Protein AF-0000000080415387 (afdb_homodimer)

Foldseek 3Di:
DVVQFVVVLVVLVVVDPDPHDDDDPDPVPDWDKWKDALFKIQDPDAAVPRDRIGGDDDPRNVVVVVQLVVVQCVQCVPPDPQGDDSVQWDIWIWTADPQFFIKIWTWGQDRPDRPDIDIDIDGDTDTDDDDDDDDDQDPDQAAEEEFEEDEDPLVLLLVLLVLCLVAPCPPLNRYAYEYEYEADPCPVVNVVSLVVSCVVPNLRYYYHYDDDDDDLQVRQVVSLPDDRPDPPNDDPKHKYKQDYSQKHFHNVVSVVLSVAEDVPAAKEFAFAWEFDDQCCLAVVVVHDRDDPVVLLDDDPSTTHGRPPAQRTIIYMSNVCVVLPHFDPPDDDDRVRSVVSVVSCVPDNYHYHYYHDSGMYRYDDDD/DVVQFVVVLVVLVVVDPDPHDDDDPDPVPDWDKWKDALFKIQDPDAAVPRDRIGGDDDPRNVVVVVQLVVVQCVQCVPPDPQGDDSVQWDIWIWTADPQFFIKIWTWGQDRPDRPDIDIDIDGDTDTDDDDDDDDDQDPDQAAEEEFEEDEDPLVLLLVLLVLCLVAPCPPLNRYAYEYEYEADPCVVVNVVSLVVSCVVPNLRYYYHYDDDPDDLQVRQVVSLPDDRPDPPNDDPKHKYKQDYSQKHFHNVVSVVLSVAEDVPAAKEFAFAWEFDDQCCLAVVVVHDRDDPVVLLDDDPSTTHGRPPAQRTIIYMSNVCVVLPHFDPPDDDDRVRSVVSVVSCVPDNYHYHYYHDSGMYRYDDDD

Solvent-accessible surface area (backbone atoms only — not comparable to full-atom values): 38795 Å² total; per-residue (Å²): 109,37,64,56,42,46,51,49,37,53,54,38,58,71,70,38,70,76,79,46,22,59,59,41,94,45,67,83,56,60,77,57,24,27,23,34,43,96,65,36,32,27,54,60,60,32,28,64,85,51,53,56,51,38,65,62,50,60,49,53,31,52,33,54,49,50,54,50,49,52,49,34,51,60,70,30,68,88,45,90,65,84,64,66,52,79,84,37,51,64,39,34,36,32,35,75,42,77,69,41,26,36,41,36,44,37,33,26,54,31,80,85,42,86,81,22,38,31,37,36,31,36,34,35,31,37,35,70,75,41,82,74,45,77,42,77,44,71,62,69,75,71,57,35,40,33,27,32,42,42,58,51,62,52,66,51,42,48,55,33,50,53,50,40,43,55,34,36,57,66,60,63,56,44,52,34,40,36,37,25,34,25,42,69,67,54,43,66,57,47,51,50,51,50,55,67,67,23,65,95,46,44,88,39,52,44,78,45,78,38,91,45,81,79,43,61,69,58,27,46,49,53,46,70,67,54,76,72,81,60,85,83,72,65,54,96,67,44,38,34,31,40,51,56,58,55,44,48,66,41,53,67,36,55,49,48,41,59,71,43,28,38,80,76,34,24,29,23,34,52,25,36,34,34,36,46,56,53,65,60,49,22,47,76,67,72,40,76,70,66,55,75,78,71,58,77,51,88,34,68,75,39,32,47,65,40,67,79,59,53,64,44,36,24,35,28,50,60,45,40,58,70,56,58,45,74,63,85,79,57,82,56,95,65,50,44,32,47,49,37,51,36,39,43,37,49,26,58,34,24,72,46,32,25,40,35,97,35,33,34,33,56,58,71,87,132,109,38,64,55,41,46,51,49,37,52,54,38,59,70,68,38,70,76,80,45,22,62,60,42,94,44,66,84,55,60,77,57,26,27,23,32,42,95,66,38,32,28,53,62,60,32,28,66,85,51,54,54,51,38,64,61,50,59,50,53,30,52,32,55,48,50,55,50,50,52,49,35,52,58,70,28,68,86,45,91,65,84,64,66,52,78,83,37,50,63,39,33,35,32,34,75,44,78,68,42,26,34,42,35,45,37,34,26,55,32,79,86,41,86,80,21,38,30,38,37,32,37,32,34,31,36,35,71,74,42,81,75,46,77,42,77,44,71,63,68,76,69,57,36,40,32,29,32,42,41,59,52,62,52,68,52,42,48,54,34,49,55,50,40,42,56,34,35,57,65,61,62,57,43,55,33,41,36,35,26,33,27,43,67,65,54,43,66,56,47,50,49,52,50,55,66,67,21,66,96,45,44,88,40,53,44,78,46,80,39,92,43,81,77,44,62,68,58,27,45,50,53,48,70,68,54,74,72,82,60,86,84,71,66,52,96,68,44,37,32,32,41,51,56,60,52,43,49,65,41,52,66,36,56,49,48,43,60,71,44,29,39,81,78,35,24,30,23,34,54,25,35,34,34,37,46,55,54,65,60,48,23,47,76,67,72,39,76,72,66,56,73,77,72,57,75,52,88,35,69,75,39,32,47,65,40,68,82,59,55,65,44,35,26,34,30,50,60,44,40,57,71,56,57,46,73,64,86,78,59,83,59,95,65,50,45,31,46,50,39,51,36,40,43,38,50,26,58,36,24,72,47,33,28,39,34,95,34,34,34,34,59,57,69,88,130

Structure (mmCIF, N/CA/C/O backbone):
data_AF-0000000080415387-model_v1
#
loop_
_entity.id
_entity.type
_entity.pdbx_description
1 polymer Hexosyltransferase
#
loop_
_atom_site.group_PDB
_atom_site.id
_atom_site.type_symbol
_atom_site.label_atom_id
_atom_site.label_alt_id
_atom_site.label_comp_id
_atom_site.label_asym_id
_atom_site.label_entity_id
_atom_site.label_seq_id
_atom_site.pdbx_PDB_ins_code
_atom_site.Cartn_x
_atom_site.Cartn_y
_atom_site.Cartn_z
_atom_site.occupancy
_atom_site.B_iso_or_equiv
_atom_site.auth_seq_id
_atom_site.auth_comp_id
_atom_site.auth_asym_id
_atom_site.auth_atom_id
_atom_site.pdbx_PDB_model_num
ATOM 1 N N . ASN A 1 1 ? 33.438 6.902 -0.678 1 52.62 1 ASN A N 1
ATOM 2 C CA . ASN A 1 1 ? 34.375 6.43 -1.69 1 52.62 1 ASN A CA 1
ATOM 3 C C . ASN A 1 1 ? 33.719 5.445 -2.65 1 52.62 1 ASN A C 1
ATOM 5 O O . ASN A 1 1 ? 32.781 4.73 -2.273 1 52.62 1 ASN A O 1
ATOM 9 N N . ALA A 1 2 ? 33.969 5.594 -3.881 1 59.53 2 ALA A N 1
ATOM 10 C CA . ALA A 1 2 ? 33.375 4.832 -4.988 1 59.53 2 ALA A CA 1
ATOM 11 C C . ALA A 1 2 ? 33.469 3.33 -4.727 1 59.53 2 ALA A C 1
ATOM 13 O O . ALA A 1 2 ? 32.531 2.588 -4.98 1 59.53 2 ALA A O 1
ATOM 14 N N . SER A 1 3 ? 34.594 2.896 -4.23 1 66.75 3 SER A N 1
ATOM 15 C CA . SER A 1 3 ? 34.812 1.48 -3.951 1 66.75 3 SER A CA 1
ATOM 16 C C . SER A 1 3 ? 33.844 0.977 -2.871 1 66.75 3 SER A C 1
ATOM 18 O O . SER A 1 3 ? 33.375 -0.158 -2.936 1 66.75 3 SER A O 1
ATOM 20 N N . ASP A 1 4 ? 33.469 1.852 -2.002 1 77.25 4 ASP A N 1
ATOM 21 C CA . ASP A 1 4 ? 32.625 1.467 -0.89 1 77.25 4 ASP A CA 1
ATOM 22 C C . ASP A 1 4 ? 31.172 1.229 -1.361 1 77.25 4 ASP A C 1
ATOM 24 O O . ASP A 1 4 ? 30.516 0.302 -0.897 1 77.25 4 ASP A O 1
ATOM 28 N N . CYS A 1 5 ? 30.875 1.927 -2.381 1 79.5 5 CYS A N 1
ATOM 29 C CA . CYS A 1 5 ? 29.516 1.776 -2.906 1 79.5 5 CYS A CA 1
ATOM 30 C C . CYS A 1 5 ? 29.344 0.431 -3.604 1 79.5 5 CYS A C 1
ATOM 32 O O . CYS A 1 5 ? 28.375 -0.287 -3.352 1 79.5 5 CYS A O 1
ATOM 34 N N . MET A 1 6 ? 30.312 0.092 -4.387 1 79.25 6 MET A N 1
ATOM 35 C CA . MET A 1 6 ? 30.25 -1.169 -5.121 1 79.25 6 MET A CA 1
ATOM 36 C C . MET A 1 6 ? 30.297 -2.357 -4.164 1 79.25 6 MET A C 1
ATOM 38 O O . MET A 1 6 ? 29.609 -3.352 -4.363 1 79.25 6 MET A O 1
ATOM 42 N N . ASN A 1 7 ? 31.141 -2.188 -3.184 1 82.75 7 ASN A N 1
ATOM 43 C CA . ASN A 1 7 ? 31.234 -3.254 -2.193 1 82.75 7 ASN A CA 1
ATOM 44 C C . ASN A 1 7 ? 29.938 -3.424 -1.42 1 82.75 7 ASN A C 1
ATOM 46 O O . ASN A 1 7 ? 29.516 -4.551 -1.14 1 82.75 7 ASN A O 1
ATOM 50 N N . HIS A 1 8 ? 29.391 -2.357 -1.146 1 86.19 8 HIS A N 1
ATOM 51 C CA . HIS A 1 8 ? 28.109 -2.404 -0.447 1 86.19 8 HIS A CA 1
ATOM 52 C C . HIS A 1 8 ? 27.047 -3.096 -1.292 1 86.19 8 HIS A C 1
ATOM 54 O O . HIS A 1 8 ? 26.312 -3.953 -0.794 1 86.19 8 HIS A O 1
ATOM 60 N N . VAL A 1 9 ? 27 -2.76 -2.492 1 83.62 9 VAL A N 1
ATOM 61 C CA . VAL A 1 9 ? 26 -3.314 -3.408 1 83.62 9 VAL A CA 1
ATOM 62 C C . VAL A 1 9 ? 26.234 -4.816 -3.562 1 83.62 9 VAL A C 1
ATOM 64 O O . VAL A 1 9 ? 25.281 -5.598 -3.537 1 83.62 9 VAL A O 1
ATOM 67 N N . LYS A 1 10 ? 27.422 -5.195 -3.693 1 82.44 10 LYS A N 1
ATOM 68 C CA . LYS A 1 10 ? 27.734 -6.617 -3.824 1 82.44 10 LYS A CA 1
ATOM 69 C C . LYS A 1 10 ? 27.281 -7.395 -2.59 1 82.44 10 LYS A C 1
ATOM 71 O O . LYS A 1 10 ? 26.703 -8.477 -2.709 1 82.44 10 LYS A O 1
ATOM 76 N N . LYS A 1 11 ? 27.578 -6.824 -1.463 1 81.88 11 LYS A N 1
ATOM 77 C CA . LYS A 1 11 ? 27.203 -7.473 -0.212 1 81.88 11 LYS A CA 1
ATOM 78 C C . LYS A 1 11 ? 25.672 -7.586 -0.096 1 81.88 11 LYS A C 1
ATOM 80 O O . LYS A 1 11 ? 25.156 -8.594 0.385 1 81.88 11 LYS A O 1
ATOM 85 N N . GLN A 1 12 ? 25.047 -6.645 -0.551 1 81.56 12 GLN A N 1
ATOM 86 C CA . GLN A 1 12 ? 23.594 -6.637 -0.495 1 81.56 12 GLN A CA 1
ATOM 87 C C . GLN A 1 12 ? 23 -7.703 -1.415 1 81.56 12 GLN A C 1
ATOM 89 O O . GLN A 1 12 ? 22.031 -8.359 -1.059 1 81.56 12 GLN A O 1
ATOM 94 N N . ILE A 1 13 ? 23.594 -7.809 -2.516 1 78.88 13 ILE A N 1
ATOM 95 C CA . ILE A 1 13 ? 23.109 -8.789 -3.484 1 78.88 13 ILE A CA 1
ATOM 96 C C . ILE A 1 13 ? 23.266 -10.195 -2.912 1 78.88 13 ILE A C 1
ATOM 98 O O . ILE A 1 13 ? 22.391 -11.047 -3.074 1 78.88 13 ILE A O 1
ATOM 102 N N . GLU A 1 14 ? 24.281 -10.383 -2.24 1 77.25 14 GLU A N 1
ATOM 103 C CA . GLU A 1 14 ? 24.531 -11.688 -1.645 1 77.25 14 GLU A CA 1
ATOM 104 C C . GLU A 1 14 ? 23.531 -12.008 -0.547 1 77.25 14 GLU A C 1
ATOM 106 O O . GLU A 1 14 ? 23.172 -13.172 -0.336 1 77.25 14 GLU A O 1
ATOM 111 N N . ARG A 1 15 ? 23.062 -11.016 0.072 1 72.88 15 ARG A N 1
ATOM 112 C CA . ARG A 1 15 ? 22.172 -11.203 1.204 1 72.88 15 ARG A CA 1
ATOM 113 C C . ARG A 1 15 ? 20.703 -11.234 0.747 1 72.88 15 ARG A C 1
ATOM 115 O O . ARG A 1 15 ? 19.828 -11.68 1.485 1 72.88 15 ARG A O 1
ATOM 122 N N . ALA A 1 16 ? 20.531 -10.852 -0.39 1 75.38 16 ALA A N 1
ATOM 123 C CA . ALA A 1 16 ? 19.156 -10.695 -0.883 1 75.38 16 ALA A CA 1
ATOM 124 C C . ALA A 1 16 ? 18.531 -12.055 -1.18 1 75.38 16 ALA A C 1
ATOM 126 O O . ALA A 1 16 ? 19.234 -13.023 -1.453 1 75.38 16 ALA A O 1
ATOM 127 N N . GLU A 1 17 ? 17.234 -12.055 -0.9 1 73.75 17 GLU A N 1
ATOM 128 C CA . GLU A 1 17 ? 16.453 -13.234 -1.239 1 73.75 17 GLU A CA 1
ATOM 129 C C . GLU A 1 17 ? 16.25 -13.359 -2.748 1 73.75 17 GLU A C 1
ATOM 131 O O . GLU A 1 17 ? 15.148 -13.156 -3.252 1 73.75 17 GLU A O 1
ATOM 136 N N . LEU A 1 18 ? 17.25 -13.609 -3.492 1 72.25 18 LEU A N 1
ATOM 137 C CA . LEU A 1 18 ? 17.156 -13.656 -4.949 1 72.25 18 LEU A CA 1
ATOM 138 C C . LEU A 1 18 ? 17.219 -15.102 -5.445 1 72.25 18 LEU A C 1
ATOM 140 O O . LEU A 1 18 ? 16.344 -15.539 -6.195 1 72.25 18 LEU A O 1
ATOM 144 N N . GLN A 1 19 ? 18.172 -15.711 -4.91 1 64.31 19 GLN A N 1
ATOM 145 C CA . GLN A 1 19 ? 18.312 -17.062 -5.422 1 64.31 19 GLN A CA 1
ATOM 146 C C . GLN A 1 19 ? 17.906 -18.094 -4.375 1 64.31 19 GLN A C 1
ATOM 148 O O . GLN A 1 19 ? 17.531 -19.219 -4.715 1 64.31 19 GLN A O 1
ATOM 153 N N . LYS A 1 20 ? 17.969 -17.656 -3.139 1 70.19 20 LYS A N 1
ATOM 154 C CA . LYS A 1 20 ? 17.547 -18.562 -2.068 1 70.19 20 LYS A CA 1
ATOM 155 C C . LYS A 1 20 ? 16.578 -17.859 -1.112 1 70.19 20 LYS A C 1
ATOM 157 O O . LYS A 1 20 ? 16.594 -16.641 -0.992 1 70.19 20 LYS A O 1
ATOM 162 N N . GLY A 1 21 ? 15.805 -18.734 -0.574 1 77.19 21 GLY A N 1
ATOM 163 C CA . GLY A 1 21 ? 14.867 -18.188 0.395 1 77.19 21 GLY A CA 1
ATOM 164 C C . GLY A 1 21 ? 15.523 -17.766 1.692 1 77.19 21 GLY A C 1
ATOM 165 O O . GLY A 1 21 ? 16.547 -18.344 2.096 1 77.19 21 GLY A O 1
ATOM 166 N N . VAL A 1 22 ? 15.055 -16.75 2.191 1 78 22 VAL A N 1
ATOM 167 C CA . VAL A 1 22 ? 15.477 -16.281 3.51 1 78 22 VAL A CA 1
ATOM 168 C C . VAL A 1 22 ? 14.359 -16.531 4.523 1 78 22 VAL A C 1
ATOM 170 O O . VAL A 1 22 ? 13.195 -16.188 4.273 1 78 22 VAL A O 1
ATOM 173 N N . SER A 1 23 ? 14.734 -17.156 5.598 1 84.38 23 SER A N 1
ATOM 174 C CA . SER A 1 23 ? 13.766 -17.438 6.648 1 84.38 23 SER A CA 1
ATOM 175 C C . SER A 1 23 ? 13.344 -16.172 7.379 1 84.38 23 SER A C 1
ATOM 177 O O . SER A 1 23 ? 14.195 -15.367 7.781 1 84.38 23 SER A O 1
ATOM 179 N N . LEU A 1 24 ? 12.141 -16 7.453 1 86.19 24 LEU A N 1
ATOM 180 C CA . LEU A 1 24 ? 11.578 -14.875 8.195 1 86.19 24 LEU A CA 1
ATOM 181 C C . LEU A 1 24 ? 10.914 -15.344 9.484 1 86.19 24 LEU A C 1
ATOM 183 O O . LEU A 1 24 ? 10.641 -16.531 9.641 1 86.19 24 LEU A O 1
ATOM 187 N N . ASN A 1 25 ? 10.609 -14.398 10.406 1 81.06 25 ASN A N 1
ATOM 188 C CA . ASN A 1 25 ? 10.07 -14.766 11.719 1 81.06 25 ASN A CA 1
ATOM 189 C C . ASN A 1 25 ? 8.586 -15.117 11.633 1 81.06 25 ASN A C 1
ATOM 191 O O . ASN A 1 25 ? 8.102 -15.961 12.383 1 81.06 25 ASN A O 1
ATOM 195 N N . ASN A 1 26 ? 7.922 -14.43 10.789 1 79.81 26 ASN A N 1
ATOM 196 C CA . ASN A 1 26 ? 6.492 -14.672 10.633 1 79.81 26 ASN A CA 1
ATOM 197 C C . ASN A 1 26 ? 5.984 -14.188 9.281 1 79.81 26 ASN A C 1
ATOM 199 O O . ASN A 1 26 ? 6.738 -13.602 8.5 1 79.81 26 ASN A O 1
ATOM 203 N N . GLU A 1 27 ? 4.711 -14.43 9.016 1 79.75 27 GLU A N 1
ATOM 204 C CA . GLU A 1 27 ? 4.105 -14.156 7.719 1 79.75 27 GLU A CA 1
ATOM 205 C C . GLU A 1 27 ? 3.971 -12.656 7.48 1 79.75 27 GLU A C 1
ATOM 207 O O . GLU A 1 27 ? 3.85 -12.211 6.336 1 79.75 27 GLU A O 1
ATOM 212 N N . TYR A 1 28 ? 4.043 -11.914 8.539 1 77.31 28 TYR A N 1
ATOM 213 C CA . TYR A 1 28 ? 3.826 -10.477 8.414 1 77.31 28 TYR A CA 1
ATOM 214 C C . TYR A 1 28 ? 5.086 -9.773 7.918 1 77.31 28 TYR A C 1
ATOM 216 O O . TYR A 1 28 ? 5.027 -8.625 7.469 1 77.31 28 TYR A O 1
ATOM 224 N N . GLU A 1 29 ? 6.199 -10.508 7.938 1 80.88 29 GLU A N 1
ATOM 225 C CA . GLU A 1 29 ? 7.453 -9.938 7.457 1 80.88 29 GLU A CA 1
ATOM 226 C C . GLU A 1 29 ? 7.609 -10.133 5.953 1 80.88 29 GLU A C 1
ATOM 228 O O . GLU A 1 29 ? 8.484 -9.531 5.328 1 80.88 29 GLU A O 1
ATOM 233 N N . MET A 1 30 ? 6.77 -10.961 5.469 1 82.62 30 MET A N 1
ATOM 234 C CA . MET A 1 30 ? 6.859 -11.297 4.051 1 82.62 30 MET A CA 1
ATOM 235 C C . MET A 1 30 ? 6.43 -10.117 3.184 1 82.62 30 MET A C 1
ATOM 237 O O . MET A 1 30 ? 5.445 -9.438 3.49 1 82.62 30 MET A O 1
ATOM 241 N N . ILE A 1 31 ? 7.234 -9.82 2.186 1 85.19 31 ILE A N 1
ATOM 242 C CA . ILE A 1 31 ? 6.891 -8.789 1.214 1 85.19 31 ILE A CA 1
ATOM 243 C C . ILE A 1 31 ? 6.449 -9.445 -0.095 1 85.19 31 ILE A C 1
ATOM 245 O O . ILE A 1 31 ? 7.219 -10.172 -0.725 1 85.19 31 ILE A O 1
ATOM 249 N N . SER A 1 32 ? 5.258 -9.188 -0.475 1 87 32 SER A N 1
ATOM 250 C CA . SER A 1 32 ? 4.688 -9.797 -1.672 1 87 32 SER A CA 1
ATOM 251 C C . SER A 1 32 ? 5.145 -9.07 -2.934 1 87 32 SER A C 1
ATOM 253 O O . SER A 1 32 ? 5.559 -7.91 -2.873 1 87 32 SER A O 1
ATOM 255 N N . PHE A 1 33 ? 5.051 -9.742 -4.043 1 91.81 33 PHE A N 1
ATOM 256 C CA . PHE A 1 33 ? 5.324 -9.172 -5.359 1 91.81 33 PHE A CA 1
ATOM 257 C C . PHE A 1 33 ? 4.07 -8.539 -5.945 1 91.81 33 PHE A C 1
ATOM 259 O O . PHE A 1 33 ? 2.953 -8.961 -5.652 1 91.81 33 PHE A O 1
ATOM 266 N N . ASN A 1 34 ? 4.328 -7.496 -6.754 1 91.81 34 ASN A N 1
ATOM 267 C CA . ASN A 1 34 ? 3.301 -6.957 -7.637 1 91.81 34 ASN A CA 1
ATOM 268 C C . ASN A 1 34 ? 3.42 -7.531 -9.047 1 91.81 34 ASN A C 1
ATOM 270 O O . ASN A 1 34 ? 4.504 -7.531 -9.633 1 91.81 34 ASN A O 1
ATOM 274 N N . HIS A 1 35 ? 2.314 -8.047 -9.531 1 93.31 35 HIS A N 1
ATOM 275 C CA . HIS A 1 35 ? 2.293 -8.5 -10.914 1 93.31 35 HIS A CA 1
ATOM 276 C C . HIS A 1 35 ? 2.139 -7.32 -11.875 1 93.31 35 HIS A C 1
ATOM 278 O O . HIS A 1 35 ? 1.438 -6.352 -11.562 1 93.31 35 HIS A O 1
ATOM 284 N N . PHE A 1 36 ? 2.908 -7.434 -13.094 1 94.5 36 PHE A N 1
ATOM 285 C CA . PHE A 1 36 ? 2.723 -6.34 -14.047 1 94.5 36 PHE A CA 1
ATOM 286 C C . PHE A 1 36 ? 2.973 -6.812 -15.469 1 94.5 36 PHE A C 1
ATOM 288 O O . PHE A 1 36 ? 3.625 -7.836 -15.688 1 94.5 36 PHE A O 1
ATOM 295 N N . THR A 1 37 ? 2.322 -6.25 -16.375 1 94.44 37 THR A N 1
ATOM 296 C CA . THR A 1 37 ? 2.602 -6.281 -17.812 1 94.44 37 THR A CA 1
ATOM 297 C C . THR A 1 37 ? 3.07 -4.91 -18.297 1 94.44 37 THR A C 1
ATOM 299 O O . THR A 1 37 ? 3.303 -4.008 -17.5 1 94.44 37 THR A O 1
ATOM 302 N N . LEU A 1 38 ? 3.248 -4.801 -19.562 1 90.5 38 LEU A N 1
ATOM 303 C CA . LEU A 1 38 ? 3.779 -3.553 -20.094 1 90.5 38 LEU A CA 1
ATOM 304 C C . LEU A 1 38 ? 2.861 -2.383 -19.75 1 90.5 38 LEU A C 1
ATOM 306 O O . LEU A 1 38 ? 3.334 -1.278 -19.469 1 90.5 38 LEU A O 1
ATOM 310 N N . ASN A 1 39 ? 1.519 -2.672 -19.688 1 89.44 39 ASN A N 1
ATOM 311 C CA . ASN A 1 39 ? 0.591 -1.55 -19.578 1 89.44 39 ASN A CA 1
ATOM 312 C C . ASN A 1 39 ? -0.244 -1.628 -18.312 1 89.44 39 ASN A C 1
ATOM 314 O O . ASN A 1 39 ? -1.095 -0.77 -18.062 1 89.44 39 ASN A O 1
ATOM 318 N N . ARG A 1 40 ? -0.022 -2.678 -17.531 1 91.81 40 ARG A N 1
ATOM 319 C CA . ARG A 1 40 ? -0.854 -2.85 -16.344 1 91.81 40 ARG A CA 1
ATOM 320 C C . ARG A 1 40 ? -0.016 -3.279 -15.148 1 91.81 40 ARG A C 1
ATOM 322 O O . ARG A 1 40 ? 0.924 -4.062 -15.297 1 91.81 40 ARG A O 1
ATOM 329 N N . VAL A 1 41 ? -0.364 -2.721 -14.031 1 92.25 41 VAL A N 1
ATOM 330 C CA . VAL A 1 41 ? 0.184 -3.152 -12.742 1 92.25 41 VAL A CA 1
ATOM 331 C C . VAL A 1 41 ? -0.947 -3.609 -11.828 1 92.25 41 VAL A C 1
ATOM 333 O O . VAL A 1 41 ? -1.995 -2.963 -11.75 1 92.25 41 VAL A O 1
ATOM 336 N N . TYR A 1 42 ? -0.787 -4.738 -11.188 1 91.56 42 TYR A N 1
ATOM 337 C CA . TYR A 1 42 ? -1.707 -5.281 -10.195 1 91.56 42 TYR A CA 1
ATOM 338 C C . TYR A 1 42 ? -1.115 -5.188 -8.797 1 91.56 42 TYR A C 1
ATOM 340 O O . TYR A 1 42 ? -0.431 -6.105 -8.336 1 91.56 42 TYR A O 1
ATOM 348 N N . PRO A 1 43 ? -1.428 -4.105 -8.117 1 86.56 43 PRO A N 1
ATOM 349 C CA . PRO A 1 43 ? -0.763 -3.85 -6.84 1 86.56 43 PRO A CA 1
ATOM 350 C C . PRO A 1 43 ? -1.33 -4.691 -5.703 1 86.56 43 PRO A C 1
ATOM 352 O O . PRO A 1 43 ? -2.539 -4.934 -5.648 1 86.56 43 PRO A O 1
ATOM 355 N N . THR A 1 44 ? -0.421 -5.145 -4.832 1 81.25 44 THR A N 1
ATOM 356 C CA . THR A 1 44 ? -0.851 -5.883 -3.65 1 81.25 44 THR A CA 1
ATOM 357 C C . THR A 1 44 ? -1.333 -4.93 -2.562 1 81.25 44 THR A C 1
ATOM 359 O O . THR A 1 44 ? -2.258 -5.25 -1.813 1 81.25 44 THR A O 1
ATOM 362 N N . ASP A 1 45 ? -0.667 -3.832 -2.416 1 74.69 45 ASP A N 1
ATOM 363 C CA . ASP A 1 45 ? -1.024 -2.846 -1.403 1 74.69 45 ASP A CA 1
ATOM 364 C C . ASP A 1 45 ? -1.936 -1.767 -1.985 1 74.69 45 ASP A C 1
ATOM 366 O O . ASP A 1 45 ? -1.519 -0.995 -2.852 1 74.69 45 ASP A O 1
ATOM 370 N N . LEU A 1 46 ? -3.264 -1.892 -1.47 1 70.75 46 LEU A N 1
ATOM 371 C CA . LEU A 1 46 ? -4.242 -0.964 -2.029 1 70.75 46 LEU A CA 1
ATOM 372 C C . LEU A 1 46 ? -4.68 0.059 -0.987 1 70.75 46 LEU A C 1
ATOM 374 O O . LEU A 1 46 ? -4.941 -0.295 0.165 1 70.75 46 LEU A O 1
ATOM 378 N N . GLY A 1 47 ? -4.223 1.301 -1.051 1 60.56 47 GLY A N 1
ATOM 379 C CA . GLY A 1 47 ? -4.855 2.305 -0.21 1 60.56 47 GLY A CA 1
ATOM 380 C C . GLY A 1 47 ? -6.324 2.512 -0.529 1 60.56 47 GLY A C 1
ATOM 381 O O . GLY A 1 47 ? -6.883 1.819 -1.383 1 60.56 47 GLY A O 1
ATOM 382 N N . LEU A 1 48 ? -6.914 3.262 0.346 1 57.25 48 LEU A N 1
ATOM 383 C CA . LEU A 1 48 ? -8.305 3.598 0.053 1 57.25 48 LEU A CA 1
ATOM 384 C C . LEU A 1 48 ? -8.414 4.352 -1.267 1 57.25 48 LEU A C 1
ATOM 386 O O . LEU A 1 48 ? -7.699 5.336 -1.486 1 57.25 48 LEU A O 1
ATOM 390 N N . GLY A 1 49 ? -8.992 3.736 -2.264 1 56.5 49 GLY A N 1
ATOM 391 C CA . GLY A 1 49 ? -9.219 4.426 -3.525 1 56.5 49 GLY A CA 1
ATOM 392 C C . GLY A 1 49 ? -8.359 3.896 -4.656 1 56.5 49 GLY A C 1
ATOM 393 O O . GLY A 1 49 ? -8.531 4.285 -5.812 1 56.5 49 GLY A O 1
ATOM 394 N N . LYS A 1 50 ? -7.375 3.121 -4.109 1 65.19 50 LYS A N 1
ATOM 395 C CA . LYS A 1 50 ? -6.516 2.674 -5.203 1 65.19 50 LYS A CA 1
ATOM 396 C C . LYS A 1 50 ? -7.156 1.522 -5.973 1 65.19 50 LYS A C 1
ATOM 398 O O . LYS A 1 50 ? -8.039 0.835 -5.453 1 65.19 50 LYS A O 1
ATOM 403 N N . ARG A 1 51 ? -6.699 1.493 -7.164 1 75 51 ARG A N 1
ATOM 404 C CA . ARG A 1 51 ? -7.25 0.56 -8.141 1 75 51 ARG A CA 1
ATOM 405 C C . ARG A 1 51 ? -6.59 -0.811 -8.023 1 75 51 ARG A C 1
ATOM 407 O O . ARG A 1 51 ? -5.395 -0.908 -7.738 1 75 51 ARG A O 1
ATOM 414 N N . VAL A 1 52 ? -7.398 -1.797 -8.18 1 82.62 52 VAL A N 1
ATOM 415 C CA . VAL A 1 52 ? -6.914 -3.174 -8.125 1 82.62 52 VAL A CA 1
ATOM 416 C C . VAL A 1 52 ? -6.086 -3.48 -9.375 1 82.62 52 VAL A C 1
ATOM 418 O O . VAL A 1 52 ? -5.371 -4.484 -9.422 1 82.62 52 VAL A O 1
ATOM 421 N N . VAL A 1 53 ? -6.188 -2.682 -10.359 1 86.38 53 VAL A N 1
ATOM 422 C CA . VAL A 1 53 ? -5.379 -2.686 -11.57 1 86.38 53 VAL A CA 1
ATOM 423 C C . VAL A 1 53 ? -5.141 -1.251 -12.039 1 86.38 53 VAL A C 1
ATOM 425 O O . VAL A 1 53 ? -6.039 -0.411 -11.969 1 86.38 53 VAL A O 1
ATOM 428 N N . GLU A 1 54 ? -3.867 -0.945 -12.406 1 87.69 54 GLU A N 1
ATOM 429 C CA . GLU A 1 54 ? -3.566 0.423 -12.812 1 87.69 54 GLU A CA 1
ATOM 430 C C . GLU A 1 54 ? -2.533 0.449 -13.938 1 87.69 54 GLU A C 1
ATOM 432 O O . GLU A 1 54 ? -1.77 -0.504 -14.102 1 87.69 54 GLU A O 1
ATOM 437 N N . LYS A 1 55 ? -2.67 1.478 -14.68 1 86.56 55 LYS A N 1
ATOM 438 C CA . LYS A 1 55 ? -1.591 1.756 -15.625 1 86.56 55 LYS A CA 1
ATOM 439 C C . LYS A 1 55 ? -0.372 2.332 -14.906 1 86.56 55 LYS A C 1
ATOM 441 O O . LYS A 1 55 ? -0.504 3.209 -14.055 1 86.56 55 LYS A O 1
ATOM 446 N N . PRO A 1 56 ? 0.767 1.686 -15.18 1 89.19 56 PRO A N 1
ATOM 447 C CA . PRO A 1 56 ? 1.942 2.332 -14.594 1 89.19 56 PRO A CA 1
ATOM 448 C C . PRO A 1 56 ? 2.146 3.758 -15.102 1 89.19 56 PRO A C 1
ATOM 450 O O . PRO A 1 56 ? 2.084 4 -16.312 1 89.19 56 PRO A O 1
ATOM 453 N N . ILE A 1 57 ? 2.309 4.703 -14.188 1 86.88 57 ILE A N 1
ATOM 454 C CA . ILE A 1 57 ? 2.52 6.102 -14.555 1 86.88 57 ILE A CA 1
ATOM 455 C C . ILE A 1 57 ? 3.662 6.688 -13.727 1 86.88 57 ILE A C 1
ATOM 457 O O . ILE A 1 57 ? 4.113 6.07 -12.758 1 86.88 57 ILE A O 1
ATOM 461 N N . GLY A 1 58 ? 4.23 7.816 -14.195 1 87.38 58 GLY A N 1
ATOM 462 C CA . GLY A 1 58 ? 5.227 8.547 -13.438 1 87.38 58 GLY A CA 1
ATOM 463 C C . GLY A 1 58 ? 6.469 7.73 -13.133 1 87.38 58 GLY A C 1
ATOM 464 O O . GLY A 1 58 ? 7.059 7.133 -14.039 1 87.38 58 GLY A O 1
ATOM 465 N N . TYR A 1 59 ? 6.867 7.727 -11.875 1 86.69 59 TYR A N 1
ATOM 466 C CA . TYR A 1 59 ? 8.102 7.082 -11.453 1 86.69 59 TYR A CA 1
ATOM 467 C C . TYR A 1 59 ? 8.016 5.566 -11.617 1 86.69 59 TYR A C 1
ATOM 469 O O . TYR A 1 59 ? 9.016 4.914 -11.93 1 86.69 59 TYR A O 1
ATOM 477 N N . LYS A 1 60 ? 6.859 5.055 -11.414 1 87.88 60 LYS A N 1
ATOM 478 C CA . LYS A 1 60 ? 6.676 3.613 -11.562 1 87.88 60 LYS A CA 1
ATOM 479 C C . LYS A 1 60 ? 6.891 3.182 -13.008 1 87.88 60 LYS A C 1
ATOM 481 O O . LYS A 1 60 ? 7.566 2.186 -13.273 1 87.88 60 LYS A O 1
ATOM 486 N N . ARG A 1 61 ? 6.238 3.924 -13.875 1 90.88 61 ARG A N 1
ATOM 487 C CA . ARG A 1 61 ? 6.418 3.625 -15.289 1 90.88 61 ARG A CA 1
ATOM 488 C C . ARG A 1 61 ? 7.891 3.711 -15.688 1 90.88 61 ARG A C 1
ATOM 490 O O . ARG A 1 61 ? 8.398 2.834 -16.391 1 90.88 61 ARG A O 1
ATOM 497 N N . LYS A 1 62 ? 8.5 4.762 -15.266 1 91.44 62 LYS A N 1
ATOM 498 C CA . LYS A 1 62 ? 9.914 4.949 -15.578 1 91.44 62 LYS A CA 1
ATOM 499 C C . LYS A 1 62 ? 10.758 3.793 -15.039 1 91.44 62 LYS A C 1
ATOM 501 O O . LYS A 1 62 ? 11.633 3.277 -15.734 1 91.44 62 LYS A O 1
ATOM 506 N N . ASP A 1 63 ? 10.523 3.414 -13.859 1 92.75 63 ASP A N 1
ATOM 507 C CA . ASP A 1 63 ? 11.25 2.326 -13.211 1 92.75 63 ASP A CA 1
ATOM 508 C C . ASP A 1 63 ? 11.078 1.018 -13.977 1 92.75 63 ASP A C 1
ATOM 510 O O . ASP A 1 63 ? 12.055 0.347 -14.305 1 92.75 63 ASP A O 1
ATOM 514 N N . LEU A 1 64 ? 9.852 0.64 -14.242 1 94.38 64 LEU A N 1
ATOM 515 C CA . LEU A 1 64 ? 9.57 -0.618 -14.922 1 94.38 64 LEU A CA 1
ATOM 516 C C . LEU A 1 64 ? 10.164 -0.623 -16.328 1 94.38 64 LEU A C 1
ATOM 518 O O . LEU A 1 64 ? 10.703 -1.639 -16.766 1 94.38 64 LEU A O 1
ATOM 522 N N . HIS A 1 65 ? 10.102 0.506 -16.922 1 94.31 65 HIS A N 1
ATOM 523 C CA . HIS A 1 65 ? 10.688 0.61 -18.266 1 94.31 65 HIS A CA 1
ATOM 524 C C . HIS A 1 65 ? 12.203 0.423 -18.203 1 94.31 65 HIS A C 1
ATOM 526 O O . HIS A 1 65 ? 12.781 -0.249 -19.078 1 94.31 65 HIS A O 1
ATOM 532 N N . GLN A 1 66 ? 12.82 1.067 -17.25 1 94.5 66 GLN A N 1
ATOM 533 C CA . GLN A 1 66 ? 14.266 0.928 -17.109 1 94.5 66 GLN A CA 1
ATOM 534 C C . GLN A 1 66 ? 14.656 -0.523 -16.844 1 94.5 66 GLN A C 1
ATOM 536 O O . GLN A 1 66 ? 15.641 -1.018 -17.391 1 94.5 66 GLN A O 1
ATOM 541 N N . ALA A 1 67 ? 13.961 -1.188 -15.977 1 94.75 67 ALA A N 1
ATOM 542 C CA . ALA A 1 67 ? 14.219 -2.596 -15.688 1 94.75 67 ALA A CA 1
ATOM 543 C C . ALA A 1 67 ? 14.07 -3.449 -16.938 1 94.75 67 ALA A C 1
ATOM 545 O O . ALA A 1 67 ? 14.906 -4.32 -17.219 1 94.75 67 ALA A O 1
ATOM 546 N N . LEU A 1 68 ? 13.016 -3.213 -17.734 1 95.25 68 LEU A N 1
ATOM 547 C CA . LEU A 1 68 ? 12.75 -3.961 -18.953 1 95.25 68 LEU A CA 1
ATOM 548 C C . LEU A 1 68 ? 13.852 -3.715 -19.984 1 95.25 68 LEU A C 1
ATOM 550 O O . LEU A 1 68 ? 14.305 -4.648 -20.656 1 95.25 68 LEU A O 1
ATOM 554 N N . GLN A 1 69 ? 14.242 -2.451 -20.094 1 93.75 69 GLN A N 1
ATOM 555 C CA . GLN A 1 69 ? 15.312 -2.131 -21.047 1 93.75 69 GLN A CA 1
ATOM 556 C C . GLN A 1 69 ? 16.609 -2.824 -20.656 1 93.75 69 GLN A C 1
ATOM 558 O O . GLN A 1 69 ? 17.328 -3.336 -21.516 1 93.75 69 GLN A O 1
ATOM 563 N N . THR A 1 70 ? 16.906 -2.768 -19.406 1 93.12 70 THR A N 1
ATOM 564 C CA . THR A 1 70 ? 18.109 -3.453 -18.938 1 93.12 70 THR A CA 1
ATOM 565 C C . THR A 1 70 ? 18.047 -4.941 -19.266 1 93.12 70 THR A C 1
ATOM 567 O O . THR A 1 70 ? 19.047 -5.535 -19.672 1 93.12 70 THR A O 1
ATOM 570 N N . ALA A 1 71 ? 16.906 -5.551 -19.094 1 93.5 71 ALA A N 1
ATOM 571 C CA . ALA A 1 71 ? 16.719 -6.965 -19.406 1 93.5 71 ALA A CA 1
ATOM 572 C C . ALA A 1 71 ? 16.922 -7.234 -20.891 1 93.5 71 ALA A C 1
ATOM 574 O O . ALA A 1 71 ? 17.641 -8.172 -21.266 1 93.5 71 ALA A O 1
ATOM 575 N N . VAL A 1 72 ? 16.344 -6.406 -21.719 1 93.62 72 VAL A N 1
ATOM 576 C CA . VAL A 1 72 ? 16.453 -6.57 -23.156 1 93.62 72 VAL A CA 1
ATOM 577 C C . VAL A 1 72 ? 17.906 -6.434 -23.578 1 93.62 72 VAL A C 1
ATOM 579 O O . VAL A 1 72 ? 18.406 -7.238 -24.375 1 93.62 72 VAL A O 1
ATOM 582 N N . ASP A 1 73 ? 18.562 -5.418 -23.016 1 92.81 73 ASP A N 1
ATOM 583 C CA . ASP A 1 73 ? 19.969 -5.219 -23.328 1 92.81 73 ASP A CA 1
ATOM 584 C C . ASP A 1 73 ? 20.797 -6.438 -22.938 1 92.81 73 ASP A C 1
ATOM 586 O O . ASP A 1 73 ? 21.703 -6.84 -23.656 1 92.81 73 ASP A O 1
ATOM 590 N N . THR A 1 74 ? 20.484 -6.973 -21.812 1 90.25 74 THR A N 1
ATOM 591 C CA . THR A 1 74 ? 21.203 -8.141 -21.297 1 90.25 74 THR A CA 1
ATOM 592 C C . THR A 1 74 ? 20.953 -9.352 -22.188 1 90.25 74 THR A C 1
ATOM 594 O O . THR A 1 74 ? 21.875 -10.094 -22.516 1 90.25 74 THR A O 1
ATOM 597 N N . LEU A 1 75 ? 19.734 -9.602 -22.578 1 89.12 75 LEU A N 1
ATOM 598 C CA . LEU A 1 75 ? 19.375 -10.734 -23.422 1 89.12 75 LEU A CA 1
ATOM 599 C C . LEU A 1 75 ? 20.031 -10.633 -24.781 1 89.12 75 LEU A C 1
ATOM 601 O O . LEU A 1 75 ? 20.359 -11.648 -25.406 1 89.12 75 LEU A O 1
ATOM 605 N N . ASN A 1 76 ? 20.297 -9.383 -25.219 1 91.81 76 ASN A N 1
ATOM 606 C CA . ASN A 1 76 ? 20.812 -9.164 -26.562 1 91.81 76 ASN A CA 1
ATOM 607 C C . ASN A 1 76 ? 22.328 -9.086 -26.578 1 91.81 76 ASN A C 1
ATOM 609 O O . ASN A 1 76 ? 22.938 -8.961 -27.641 1 91.81 76 ASN A O 1
ATOM 613 N N . ARG A 1 77 ? 22.953 -9.023 -25.453 1 88.38 77 ARG A N 1
ATOM 614 C CA . ARG A 1 77 ? 24.391 -8.805 -25.375 1 88.38 77 ARG A CA 1
ATOM 615 C C . ARG A 1 77 ? 25.156 -9.75 -26.297 1 88.38 77 ARG A C 1
ATOM 617 O O . ARG A 1 77 ? 26.109 -9.344 -26.953 1 88.38 77 ARG A O 1
ATOM 624 N N . ASN A 1 78 ? 24.766 -11.055 -26.438 1 82.5 78 ASN A N 1
ATOM 625 C CA . ASN A 1 78 ? 25.531 -11.992 -27.25 1 82.5 78 ASN A CA 1
ATOM 626 C C . ASN A 1 78 ? 24.703 -12.492 -28.438 1 82.5 78 ASN A C 1
ATOM 628 O O . ASN A 1 78 ? 24.984 -13.57 -28.984 1 82.5 78 ASN A O 1
ATOM 632 N N . LEU A 1 79 ? 23.797 -11.672 -28.719 1 87.06 79 LEU A N 1
ATOM 633 C CA . LEU A 1 79 ? 22.969 -12.078 -29.844 1 87.06 79 LEU A CA 1
ATOM 634 C C . LEU A 1 79 ? 23.219 -11.188 -31.062 1 87.06 79 LEU A C 1
ATOM 636 O O . LEU A 1 79 ? 23.297 -9.961 -30.938 1 87.06 79 LEU A O 1
ATOM 640 N N . THR A 1 80 ? 23.453 -11.75 -32.156 1 86.81 80 THR A N 1
ATOM 641 C CA . THR A 1 80 ? 23.641 -11 -33.375 1 86.81 80 THR A CA 1
ATOM 642 C C . THR A 1 80 ? 22.375 -11 -34.219 1 86.81 80 THR A C 1
ATOM 644 O O . THR A 1 80 ? 22.125 -10.062 -34.969 1 86.81 80 THR A O 1
ATOM 647 N N . LYS A 1 81 ? 21.594 -12.039 -34.219 1 89.06 81 LYS A N 1
ATOM 648 C CA . LYS A 1 81 ? 20.312 -12.164 -34.906 1 89.06 81 LYS A CA 1
ATOM 649 C C . LYS A 1 81 ? 19.188 -12.477 -33.938 1 89.06 81 LYS A C 1
ATOM 651 O O . LYS A 1 81 ? 19.422 -12.867 -32.812 1 89.06 81 LYS A O 1
ATOM 656 N N . ASN A 1 82 ? 17.906 -12.227 -34.375 1 88.69 82 ASN A N 1
ATOM 657 C CA . ASN A 1 82 ? 16.719 -12.508 -33.562 1 88.69 82 ASN A CA 1
ATOM 658 C C . ASN A 1 82 ? 16.781 -11.836 -32.188 1 88.69 82 ASN A C 1
ATOM 660 O O . ASN A 1 82 ? 16.594 -12.492 -31.172 1 88.69 82 ASN A O 1
ATOM 664 N N . LYS A 1 83 ? 17.062 -10.57 -32.188 1 92.38 83 LYS A N 1
ATOM 665 C CA . LYS A 1 83 ? 17.25 -9.781 -30.969 1 92.38 83 LYS A CA 1
ATOM 666 C C . LYS A 1 83 ? 15.922 -9.586 -30.25 1 92.38 83 LYS A C 1
ATOM 668 O O . LYS A 1 83 ? 14.875 -9.43 -30.875 1 92.38 83 LYS A O 1
ATOM 673 N N . TYR A 1 84 ? 16.016 -9.602 -28.984 1 92.75 84 TYR A N 1
ATOM 674 C CA . TYR A 1 84 ? 14.852 -9.352 -28.141 1 92.75 84 TYR A CA 1
ATOM 675 C C . TYR A 1 84 ? 14.445 -7.883 -28.188 1 92.75 84 TYR A C 1
ATOM 677 O O . TYR A 1 84 ? 15.305 -7.004 -28.328 1 92.75 84 TYR A O 1
ATOM 685 N N . THR A 1 85 ? 13.148 -7.605 -28.156 1 93.75 85 THR A N 1
ATOM 686 C CA . THR A 1 85 ? 12.562 -6.277 -28 1 93.75 85 THR A CA 1
ATOM 687 C C . THR A 1 85 ? 11.523 -6.27 -26.875 1 93.75 85 THR A C 1
ATOM 689 O O . THR A 1 85 ? 11.219 -7.316 -26.297 1 93.75 85 THR A O 1
ATOM 692 N N . LEU A 1 86 ? 11.008 -5.172 -26.531 1 93.19 86 LEU A N 1
ATOM 693 C CA . LEU A 1 86 ? 9.984 -5.055 -25.5 1 93.19 86 LEU A CA 1
ATOM 694 C C . LEU A 1 86 ? 8.719 -5.809 -25.891 1 93.19 86 LEU A C 1
ATOM 696 O O . LEU A 1 86 ? 7.93 -6.199 -25.031 1 93.19 86 LEU A O 1
ATOM 700 N N . ASP A 1 87 ? 8.578 -6.043 -27.156 1 91.75 87 ASP A N 1
ATOM 701 C CA . ASP A 1 87 ? 7.41 -6.766 -27.641 1 91.75 87 ASP A CA 1
ATOM 702 C C . ASP A 1 87 ? 7.449 -8.227 -27.203 1 91.75 87 ASP A C 1
ATOM 704 O O . ASP A 1 87 ? 6.422 -8.906 -27.203 1 91.75 87 ASP A O 1
ATOM 708 N N . ASP A 1 88 ? 8.633 -8.672 -26.906 1 93.62 88 ASP A N 1
ATOM 709 C CA . ASP A 1 88 ? 8.789 -10.062 -26.484 1 93.62 88 ASP A CA 1
ATOM 710 C C . ASP A 1 88 ? 8.508 -10.219 -24.984 1 93.62 88 ASP A C 1
ATOM 712 O O . ASP A 1 88 ? 8.391 -11.336 -24.484 1 93.62 88 ASP A O 1
ATOM 716 N N . PHE A 1 89 ? 8.43 -9.094 -24.312 1 95.75 89 PHE A N 1
ATOM 717 C CA . PHE A 1 89 ? 8.109 -9.148 -22.891 1 95.75 89 PHE A CA 1
ATOM 718 C C . PHE A 1 89 ? 6.672 -9.617 -22.672 1 95.75 89 PHE A C 1
ATOM 720 O O . PHE A 1 89 ? 5.742 -9.109 -23.297 1 95.75 89 PHE A O 1
ATOM 727 N N . VAL A 1 90 ? 6.496 -10.578 -21.812 1 92.5 90 VAL A N 1
ATOM 728 C CA . VAL A 1 90 ? 5.18 -11.156 -21.562 1 92.5 90 VAL A CA 1
ATOM 729 C C . VAL A 1 90 ? 4.594 -10.562 -20.281 1 92.5 90 VAL A C 1
ATOM 731 O O . VAL A 1 90 ? 3.518 -9.961 -20.312 1 92.5 90 VAL A O 1
ATOM 734 N N . GLU A 1 91 ? 5.277 -10.797 -19.203 1 95.38 91 GLU A N 1
ATOM 735 C CA . GLU A 1 91 ? 4.844 -10.32 -17.891 1 95.38 91 GLU A CA 1
ATOM 736 C C . GLU A 1 91 ? 5.98 -10.391 -16.875 1 95.38 91 GLU A C 1
ATOM 738 O O . GLU A 1 91 ? 7.043 -10.945 -17.156 1 95.38 91 GLU A O 1
ATOM 743 N N . GLY A 1 92 ? 5.754 -9.773 -15.742 1 95.19 92 GLY A N 1
ATOM 744 C CA . GLY A 1 92 ? 6.734 -9.828 -14.664 1 95.19 92 GLY A CA 1
ATOM 745 C C . GLY A 1 92 ? 6.133 -9.562 -13.297 1 95.19 92 GLY A C 1
ATOM 746 O O . GLY A 1 92 ? 4.945 -9.25 -13.188 1 95.19 92 GLY A O 1
ATOM 747 N N . ILE A 1 93 ? 6.914 -9.844 -12.297 1 94.75 93 ILE A N 1
ATOM 748 C CA . ILE A 1 93 ? 6.586 -9.477 -10.93 1 94.75 93 ILE A CA 1
ATOM 749 C C . ILE A 1 93 ? 7.73 -8.664 -10.32 1 94.75 93 ILE A C 1
ATOM 751 O O . ILE A 1 93 ? 8.883 -8.812 -10.727 1 94.75 93 ILE A O 1
ATOM 755 N N . TYR A 1 94 ? 7.43 -7.777 -9.438 1 94.75 94 TYR A N 1
ATOM 756 C CA . TYR A 1 94 ? 8.461 -7 -8.766 1 94.75 94 TYR A CA 1
ATOM 757 C C . TYR A 1 94 ? 8.07 -6.715 -7.316 1 94.75 94 TYR A C 1
ATOM 759 O O . TYR A 1 94 ? 6.887 -6.73 -6.973 1 94.75 94 TYR A O 1
ATOM 767 N N . ARG A 1 95 ? 9.016 -6.562 -6.465 1 92.56 95 ARG A N 1
ATOM 768 C CA . ARG A 1 95 ? 8.82 -6.121 -5.086 1 92.56 95 ARG A CA 1
ATOM 769 C C . ARG A 1 95 ? 9.984 -5.262 -4.617 1 92.56 95 ARG A C 1
ATOM 771 O O . ARG A 1 95 ? 11.102 -5.375 -5.137 1 92.56 95 ARG A O 1
ATOM 778 N N . ILE A 1 96 ? 9.672 -4.344 -3.73 1 90.12 96 ILE A N 1
ATOM 779 C CA . ILE A 1 96 ? 10.711 -3.514 -3.119 1 90.12 96 ILE A CA 1
ATOM 780 C C . ILE A 1 96 ? 10.969 -3.984 -1.69 1 90.12 96 ILE A C 1
ATOM 782 O O . ILE A 1 96 ? 10.07 -3.957 -0.848 1 90.12 96 ILE A O 1
ATOM 786 N N . GLU A 1 97 ? 12.109 -4.477 -1.464 1 87.19 97 GLU A N 1
ATOM 787 C CA . GLU A 1 97 ? 12.586 -4.758 -0.112 1 87.19 97 GLU A CA 1
ATOM 788 C C . GLU A 1 97 ? 13.383 -3.584 0.449 1 87.19 97 GLU A C 1
ATOM 790 O O . GLU A 1 97 ? 14.398 -3.182 -0.127 1 87.19 97 GLU A O 1
ATOM 795 N N . PRO A 1 98 ? 13 -2.982 1.534 1 87.56 98 PRO A N 1
ATOM 796 C CA . PRO A 1 98 ? 13.516 -1.708 2.039 1 87.56 98 PRO A CA 1
ATOM 797 C C . PRO A 1 98 ? 15.031 -1.712 2.215 1 87.56 98 PRO A C 1
ATOM 799 O O . PRO A 1 98 ? 15.664 -0.655 2.154 1 87.56 98 PRO A O 1
ATOM 802 N N . THR A 1 99 ? 15.719 -2.832 2.492 1 85.81 99 THR A N 1
ATOM 803 C CA . THR A 1 99 ? 17.156 -2.807 2.762 1 85.81 99 THR A CA 1
ATOM 804 C C . THR A 1 99 ? 17.938 -3.275 1.542 1 85.81 99 THR A C 1
ATOM 806 O O . THR A 1 99 ? 19.141 -3.008 1.431 1 85.81 99 THR A O 1
ATOM 809 N N . THR A 1 100 ? 17.312 -3.916 0.663 1 88.12 100 THR A N 1
ATOM 810 C CA . THR A 1 100 ? 18.031 -4.559 -0.424 1 88.12 100 THR A CA 1
ATOM 811 C C . THR A 1 100 ? 17.781 -3.838 -1.745 1 88.12 100 THR A C 1
ATOM 813 O O . THR A 1 100 ? 18.719 -3.596 -2.514 1 88.12 100 THR A O 1
ATOM 816 N N . GLY A 1 101 ? 16.594 -3.541 -2.033 1 91.75 101 GLY A N 1
ATOM 817 C CA . GLY A 1 101 ? 16.25 -2.895 -3.293 1 91.75 101 GLY A CA 1
ATOM 818 C C . GLY A 1 101 ? 15.039 -3.496 -3.965 1 91.75 101 GLY A C 1
ATOM 819 O O . GLY A 1 101 ? 14.227 -4.16 -3.314 1 91.75 101 GLY A O 1
ATOM 820 N N . THR A 1 102 ? 14.914 -3.16 -5.215 1 93.25 102 THR A N 1
ATOM 821 C CA . THR A 1 102 ? 13.781 -3.67 -5.98 1 93.25 102 THR A CA 1
ATOM 822 C C . THR A 1 102 ? 14.195 -4.879 -6.816 1 93.25 102 THR A C 1
ATOM 824 O O . THR A 1 102 ? 15.164 -4.812 -7.574 1 93.25 102 THR A O 1
ATOM 827 N N . GLU A 1 103 ? 13.484 -5.922 -6.629 1 92.81 103 GLU A N 1
ATOM 828 C CA . GLU A 1 103 ? 13.695 -7.137 -7.41 1 92.81 103 GLU A CA 1
ATOM 829 C C . GLU A 1 103 ? 12.641 -7.273 -8.508 1 92.81 103 GLU A C 1
ATOM 831 O O . GLU A 1 103 ? 11.461 -7.016 -8.273 1 92.81 103 GLU A O 1
ATOM 836 N N . TYR A 1 104 ? 13.156 -7.617 -9.727 1 93.56 104 TYR A N 1
ATOM 837 C CA . TYR A 1 104 ? 12.281 -7.867 -10.867 1 93.56 104 TYR A CA 1
ATOM 838 C C . TYR A 1 104 ? 12.5 -9.266 -11.422 1 93.56 104 TYR A C 1
ATOM 840 O O . TYR A 1 104 ? 13.641 -9.688 -11.633 1 93.56 104 TYR A O 1
ATOM 848 N N . GLU A 1 105 ? 11.484 -10.008 -11.547 1 93.12 105 GLU A N 1
ATOM 849 C CA . GLU A 1 105 ? 11.469 -11.227 -12.352 1 93.12 105 GLU A CA 1
ATOM 850 C C . GLU A 1 105 ? 10.664 -11.039 -13.633 1 93.12 105 GLU A C 1
ATOM 852 O O . GLU A 1 105 ? 9.453 -10.82 -13.578 1 93.12 105 GLU A O 1
ATOM 857 N N . LEU A 1 106 ? 11.359 -11.141 -14.719 1 94.12 106 LEU A N 1
ATOM 858 C CA . LEU A 1 106 ? 10.781 -10.766 -16.016 1 94.12 106 LEU A CA 1
ATOM 859 C C . LEU A 1 106 ? 10.75 -11.969 -16.953 1 94.12 106 LEU A C 1
ATOM 861 O O . LEU A 1 106 ? 11.734 -12.695 -17.078 1 94.12 106 LEU A O 1
ATOM 865 N N . TYR A 1 107 ? 9.648 -12.148 -17.609 1 92.88 107 TYR A N 1
ATOM 866 C CA . TYR A 1 107 ? 9.477 -13.266 -18.531 1 92.88 107 TYR A CA 1
ATOM 867 C C . TYR A 1 107 ? 9.32 -12.766 -19.969 1 92.88 107 TYR A C 1
ATOM 869 O O . TYR A 1 107 ? 8.477 -11.914 -20.25 1 92.88 107 TYR A O 1
ATOM 877 N N . PHE A 1 108 ? 10.141 -13.312 -20.812 1 92.62 108 PHE A N 1
ATOM 878 C CA . PHE A 1 108 ? 10.125 -13 -22.234 1 92.62 108 PHE A CA 1
ATOM 879 C C . PHE A 1 108 ? 9.828 -14.25 -23.062 1 92.62 108 PHE A C 1
ATOM 881 O O . PHE A 1 108 ? 10.234 -15.352 -22.688 1 92.62 108 PHE A O 1
ATOM 888 N N . LYS A 1 109 ? 9.094 -14.102 -24.125 1 90.69 109 LYS A N 1
ATOM 889 C CA . LYS A 1 109 ? 8.984 -15.188 -25.094 1 90.69 109 LYS A CA 1
ATOM 890 C C . LYS A 1 109 ? 10.344 -15.523 -25.703 1 90.69 109 LYS A C 1
ATOM 892 O O . LYS A 1 109 ? 11.109 -14.625 -26.047 1 90.69 109 LYS A O 1
ATOM 897 N N . HIS A 1 110 ? 10.562 -16.781 -25.734 1 86.94 110 HIS A N 1
ATOM 898 C CA . HIS A 1 110 ? 11.82 -17.188 -26.344 1 86.94 110 HIS A CA 1
ATOM 899 C C . HIS A 1 110 ? 11.805 -16.938 -27.859 1 86.94 110 HIS A C 1
ATOM 901 O O . HIS A 1 110 ? 10.805 -17.203 -28.531 1 86.94 110 HIS A O 1
ATOM 907 N N . LYS A 1 111 ? 12.828 -16.469 -28.406 1 82.75 111 LYS A N 1
ATOM 908 C CA . LYS A 1 111 ? 12.875 -16.078 -29.812 1 82.75 111 LYS A CA 1
ATOM 909 C C . LYS A 1 111 ? 12.984 -17.297 -30.719 1 82.75 111 LYS A C 1
ATOM 911 O O . LYS A 1 111 ? 12.398 -17.328 -31.797 1 82.75 111 LYS A O 1
ATOM 916 N N . LEU A 1 112 ? 13.656 -18.266 -30.328 1 79.62 112 LEU A N 1
ATOM 917 C CA . LEU A 1 112 ? 13.922 -19.406 -31.188 1 79.62 112 LEU A CA 1
ATOM 918 C C . LEU A 1 112 ? 12.883 -20.5 -30.969 1 79.62 112 LEU A C 1
ATOM 920 O O . LEU A 1 112 ? 12.523 -21.219 -31.906 1 79.62 112 LEU A O 1
ATOM 924 N N . ASN A 1 113 ? 12.484 -20.672 -29.781 1 75 113 ASN A N 1
ATOM 925 C CA . ASN A 1 113 ? 11.469 -21.656 -29.438 1 75 113 ASN A CA 1
ATOM 926 C C . ASN A 1 113 ? 10.117 -21 -29.141 1 75 113 ASN A C 1
ATOM 928 O O . ASN A 1 113 ? 9.945 -20.391 -28.094 1 75 113 ASN A O 1
ATOM 932 N N . LYS A 1 114 ? 9.203 -21.109 -30.031 1 74.19 114 LYS A N 1
ATOM 933 C CA . LYS A 1 114 ? 7.922 -20.406 -29.969 1 74.19 114 LYS A CA 1
ATOM 934 C C . LYS A 1 114 ? 7.172 -20.734 -28.672 1 74.19 114 LYS A C 1
ATOM 936 O O . LYS A 1 114 ? 6.395 -19.922 -28.172 1 74.19 114 LYS A O 1
ATOM 941 N N . SER A 1 115 ? 7.43 -21.844 -28.047 1 75.31 115 SER A N 1
ATOM 942 C CA . SER A 1 115 ? 6.652 -22.203 -26.875 1 75.31 115 SER A CA 1
ATOM 943 C C . SER A 1 115 ? 7.445 -21.969 -25.594 1 75.31 115 SER A C 1
ATOM 945 O O . SER A 1 115 ? 6.918 -22.141 -24.484 1 75.31 115 SER A O 1
ATOM 947 N N . GLY A 1 116 ? 8.539 -21.438 -25.828 1 83.25 116 GLY A N 1
ATOM 948 C CA . GLY A 1 116 ? 9.406 -21.312 -24.672 1 83.25 116 GLY A CA 1
ATOM 949 C C . GLY A 1 116 ? 9.477 -19.906 -24.125 1 83.25 116 GLY A C 1
ATOM 950 O O . GLY A 1 116 ? 9.078 -18.953 -24.797 1 83.25 116 GLY A O 1
ATOM 951 N N . PHE A 1 117 ? 9.859 -19.797 -22.828 1 88.38 117 PHE A N 1
ATOM 952 C CA . PHE A 1 117 ? 10.031 -18.5 -22.172 1 88.38 117 PHE A CA 1
ATOM 953 C C . PHE A 1 117 ? 11.414 -18.391 -21.547 1 88.38 117 PHE A C 1
ATOM 955 O O . PHE A 1 117 ? 12.062 -19.422 -21.281 1 88.38 117 PHE A O 1
ATOM 962 N N . THR A 1 118 ? 11.859 -17.188 -21.469 1 88 118 THR A N 1
ATOM 963 C CA . THR A 1 118 ? 13.086 -16.891 -20.734 1 88 118 THR A CA 1
ATOM 964 C C . THR A 1 118 ? 12.789 -15.969 -19.547 1 88 118 THR A C 1
ATOM 966 O O . THR A 1 118 ? 12.039 -15 -19.688 1 88 118 THR A O 1
ATOM 969 N N . LYS A 1 119 ? 13.312 -16.406 -18.469 1 89.88 119 LYS A N 1
ATOM 970 C CA . LYS A 1 119 ? 13.172 -15.609 -17.25 1 89.88 119 LYS A CA 1
ATOM 971 C C . LYS A 1 119 ? 14.461 -14.859 -16.938 1 89.88 119 LYS A C 1
ATOM 973 O O . LYS A 1 119 ? 15.539 -15.453 -16.906 1 89.88 119 LYS A O 1
ATOM 978 N N . ILE A 1 120 ? 14.336 -13.57 -16.75 1 90.94 120 ILE A N 1
ATOM 979 C CA . ILE A 1 120 ? 15.484 -12.758 -16.375 1 90.94 120 ILE A CA 1
ATOM 980 C C . ILE A 1 120 ? 15.195 -12.07 -15.031 1 90.94 120 ILE A C 1
ATOM 982 O O . ILE A 1 120 ? 14.102 -11.539 -14.82 1 90.94 120 ILE A O 1
ATOM 986 N N . THR A 1 121 ? 16.141 -12.195 -14.117 1 90.75 121 THR A N 1
ATOM 987 C CA . THR A 1 121 ? 16.047 -11.516 -12.82 1 90.75 121 THR A CA 1
ATOM 988 C C . THR A 1 121 ? 16.953 -10.281 -12.797 1 90.75 121 THR A C 1
ATOM 990 O O . THR A 1 121 ? 18.141 -10.375 -13.078 1 90.75 121 THR A O 1
ATOM 993 N N . VAL A 1 122 ? 16.344 -9.203 -12.539 1 92.31 122 VAL A N 1
ATOM 994 C CA . VAL A 1 122 ? 17.047 -7.926 -12.438 1 92.31 122 VAL A CA 1
ATOM 995 C C . VAL A 1 122 ? 16.859 -7.344 -11.039 1 92.31 122 VAL A C 1
ATOM 997 O O . VAL A 1 122 ? 15.836 -7.574 -10.391 1 92.31 122 VAL A O 1
ATOM 1000 N N . LEU A 1 123 ? 17.859 -6.691 -10.555 1 91.88 123 LEU A N 1
ATOM 1001 C CA . LEU A 1 123 ? 17.812 -6.074 -9.234 1 91.88 123 LEU A CA 1
ATOM 1002 C C . LEU A 1 123 ? 18.219 -4.605 -9.305 1 91.88 123 LEU A C 1
ATOM 1004 O O . LEU A 1 123 ? 19.188 -4.258 -9.992 1 91.88 123 LEU A O 1
ATOM 1008 N N . ARG A 1 124 ? 17.438 -3.773 -8.781 1 91.5 124 ARG A N 1
ATOM 1009 C CA . ARG A 1 124 ? 17.828 -2.402 -8.477 1 91.5 124 ARG A CA 1
ATOM 1010 C C . ARG A 1 124 ? 18.234 -2.264 -7.008 1 91.5 124 ARG A C 1
ATOM 1012 O O . ARG A 1 124 ? 17.391 -1.944 -6.164 1 91.5 124 ARG A O 1
ATOM 1019 N N . PRO A 1 125 ? 19.5 -2.432 -6.73 1 90.25 125 PRO A N 1
ATOM 1020 C CA . PRO A 1 125 ? 19.922 -2.441 -5.328 1 90.25 125 PRO A CA 1
ATOM 1021 C C . PRO A 1 125 ? 20.031 -1.039 -4.734 1 90.25 125 PRO A C 1
ATOM 1023 O O . PRO A 1 125 ? 20.234 -0.067 -5.469 1 90.25 125 PRO A O 1
ATOM 1026 N N . PHE A 1 126 ? 19.875 -0.936 -3.471 1 89.94 126 PHE A N 1
ATOM 1027 C CA . PHE A 1 126 ? 20.109 0.325 -2.773 1 89.94 126 PHE A CA 1
ATOM 1028 C C . PHE A 1 126 ? 21.594 0.575 -2.572 1 89.94 126 PHE A C 1
ATOM 1030 O O . PHE A 1 126 ? 22.359 -0.361 -2.324 1 89.94 126 PHE A O 1
ATOM 1037 N N . ALA A 1 127 ? 21.953 1.741 -2.721 1 87.88 127 ALA A N 1
ATOM 1038 C CA . ALA A 1 127 ? 23.281 2.207 -2.314 1 87.88 127 ALA A CA 1
ATOM 1039 C C . ALA A 1 127 ? 23.297 2.609 -0.843 1 87.88 127 ALA A C 1
ATOM 1041 O O . ALA A 1 127 ? 22.25 2.623 -0.188 1 87.88 127 ALA A O 1
ATOM 1042 N N . PRO A 1 128 ? 24.5 2.807 -0.243 1 83.69 128 PRO A N 1
ATOM 1043 C CA . PRO A 1 128 ? 24.578 3.211 1.163 1 83.69 128 PRO A CA 1
ATOM 1044 C C . PRO A 1 128 ? 23.812 4.5 1.447 1 83.69 128 PRO A C 1
ATOM 1046 O O . PRO A 1 128 ? 23.703 5.367 0.577 1 83.69 128 PRO A O 1
ATOM 1049 N N . LEU A 1 129 ? 23.391 4.625 2.652 1 86.81 129 LEU A N 1
ATOM 1050 C CA . LEU A 1 129 ? 22.688 5.812 3.121 1 86.81 129 LEU A CA 1
ATOM 1051 C C . LEU A 1 129 ? 23.594 7.043 3.045 1 86.81 129 LEU A C 1
ATOM 1053 O O . LEU A 1 129 ? 24.781 6.969 3.357 1 86.81 129 LEU A O 1
ATOM 1057 N N . VAL A 1 130 ? 22.969 8.109 2.652 1 83.94 130 VAL A N 1
ATOM 1058 C CA . VAL A 1 130 ? 23.703 9.367 2.559 1 83.94 130 V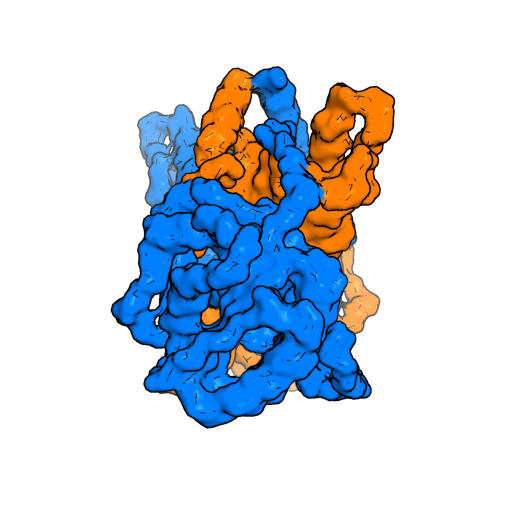AL A CA 1
ATOM 1059 C C . VAL A 1 130 ? 22.922 10.477 3.246 1 83.94 130 VAL A C 1
ATOM 1061 O O . VAL A 1 130 ? 21.688 10.523 3.16 1 83.94 130 VAL A O 1
ATOM 1064 N N . GLN A 1 131 ? 23.609 11.312 3.918 1 82.69 131 GLN A N 1
ATOM 1065 C CA . GLN A 1 131 ? 23 12.508 4.5 1 82.69 131 GLN A CA 1
ATOM 1066 C C . GLN A 1 131 ? 22.828 13.602 3.453 1 82.69 131 GLN A C 1
ATOM 1068 O O . GLN A 1 131 ? 23.766 13.93 2.721 1 82.69 131 GLN A O 1
ATOM 1073 N N . ILE A 1 132 ? 21.719 14.211 3.461 1 78.75 132 ILE A N 1
ATOM 1074 C CA . ILE A 1 132 ? 21.406 15.219 2.453 1 78.75 132 ILE A CA 1
ATOM 1075 C C . ILE A 1 132 ? 21.406 16.609 3.096 1 78.75 132 ILE A C 1
ATOM 1077 O O . ILE A 1 132 ? 21.953 17.562 2.541 1 78.75 132 ILE A O 1
ATOM 1081 N N . ALA A 1 133 ? 20.734 16.672 4.176 1 78.75 133 ALA A N 1
ATOM 1082 C CA . ALA A 1 133 ? 20.594 17.984 4.801 1 78.75 133 ALA A CA 1
ATOM 1083 C C . ALA A 1 133 ? 20.375 17.859 6.305 1 78.75 133 ALA A C 1
ATOM 1085 O O . ALA A 1 133 ? 19.875 16.828 6.781 1 78.75 133 ALA A O 1
ATOM 1086 N N . ASN A 1 134 ? 20.891 18.812 6.914 1 77.81 134 ASN A N 1
ATOM 1087 C CA . ASN A 1 134 ? 20.672 19.016 8.344 1 77.81 134 ASN A CA 1
ATOM 1088 C C . ASN A 1 134 ? 20.234 20.453 8.641 1 77.81 134 ASN A C 1
ATOM 1090 O O . ASN A 1 134 ? 21 21.391 8.453 1 77.81 134 ASN A O 1
ATOM 1094 N N . ILE A 1 135 ? 19.031 20.516 9.039 1 75.88 135 ILE A N 1
ATOM 1095 C CA . ILE A 1 135 ? 18.5 21.859 9.219 1 75.88 135 ILE A CA 1
ATOM 1096 C C . ILE A 1 135 ? 17.984 22.016 10.648 1 75.88 135 ILE A C 1
ATOM 1098 O O . ILE A 1 135 ? 17.297 21.141 11.18 1 75.88 135 ILE A O 1
ATOM 1102 N N . LEU A 1 136 ? 18.422 23.094 11.188 1 74.12 136 LEU A N 1
ATOM 1103 C CA . LEU A 1 136 ? 17.844 23.453 12.477 1 74.12 136 LEU A CA 1
ATOM 1104 C C . LEU A 1 136 ? 16.438 24.047 12.305 1 74.12 136 LEU A C 1
ATOM 1106 O O . LEU A 1 136 ? 16.25 24.969 11.516 1 74.12 136 LEU A O 1
ATOM 1110 N N . VAL A 1 137 ? 15.547 23.391 12.938 1 75.69 137 VAL A N 1
ATOM 1111 C CA . VAL A 1 137 ? 14.172 23.875 12.883 1 75.69 137 VAL A CA 1
ATOM 1112 C C . VAL A 1 137 ? 14.039 25.141 13.742 1 75.69 137 VAL A C 1
ATOM 1114 O O . VAL A 1 137 ? 14.531 25.172 14.875 1 75.69 137 VAL A O 1
ATOM 1117 N N . ASN A 1 138 ? 13.5 26.172 13.188 1 71.06 138 ASN A N 1
ATOM 1118 C CA . ASN A 1 138 ? 13.32 27.438 13.898 1 71.06 138 ASN A CA 1
ATOM 1119 C C . ASN A 1 138 ? 12.68 27.219 15.266 1 71.06 138 ASN A C 1
ATOM 1121 O O . ASN A 1 138 ? 11.609 26.625 15.375 1 71.06 138 ASN A O 1
ATOM 1125 N N . PRO A 1 139 ? 13.367 27.672 16.172 1 71.5 139 PRO A N 1
ATOM 1126 C CA . PRO A 1 139 ? 12.82 27.5 17.516 1 71.5 139 PRO A CA 1
ATOM 1127 C C . PRO A 1 139 ? 11.562 28.328 17.75 1 71.5 139 PRO A C 1
ATOM 1129 O O . PRO A 1 139 ? 10.75 27.984 18.625 1 71.5 139 PRO A O 1
ATOM 1132 N N . LYS A 1 140 ? 11.547 29.453 17.031 1 79.81 140 LYS A N 1
ATOM 1133 C CA . LYS A 1 140 ? 10.336 30.25 17.172 1 79.81 140 LYS A CA 1
ATOM 1134 C C . LYS A 1 140 ? 9.172 29.641 16.391 1 79.81 140 LYS A C 1
ATOM 1136 O O . LYS A 1 140 ? 9.266 29.422 15.188 1 79.81 140 LYS A O 1
ATOM 1141 N N . LYS A 1 141 ? 8.156 29.406 17.109 1 86.38 141 LYS A N 1
ATOM 1142 C CA . LYS A 1 141 ? 6.969 28.812 16.5 1 86.38 141 LYS A CA 1
ATOM 1143 C C . LYS A 1 141 ? 6.289 29.797 15.547 1 86.38 141 LYS A C 1
ATOM 1145 O O . LYS A 1 141 ? 5.949 30.906 15.93 1 86.38 141 LYS A O 1
ATOM 1150 N N . GLU A 1 142 ? 6.188 29.375 14.344 1 89.94 142 GLU A N 1
ATOM 1151 C CA . GLU A 1 142 ? 5.457 30.188 13.367 1 89.94 142 GLU A CA 1
ATOM 1152 C C . GLU A 1 142 ? 3.975 30.266 13.719 1 89.94 142 GLU A C 1
ATOM 1154 O O . GLU A 1 142 ? 3.377 29.266 14.141 1 89.94 142 GLU A O 1
ATOM 1159 N N . LEU A 1 143 ? 3.467 31.438 13.57 1 92.62 143 LEU A N 1
ATOM 1160 C CA . LEU A 1 143 ? 2.041 31.625 13.805 1 92.62 143 LEU A CA 1
ATOM 1161 C C . LEU A 1 143 ? 1.213 30.969 12.711 1 92.62 143 LEU A C 1
ATOM 1163 O O . LEU A 1 143 ? 1.461 31.172 11.523 1 92.62 143 LEU A O 1
ATOM 1167 N N . ILE A 1 144 ? 0.244 30.125 13.094 1 95.31 144 ILE A N 1
ATOM 1168 C CA . ILE A 1 144 ? -0.602 29.438 12.125 1 95.31 144 ILE A CA 1
ATOM 1169 C C . ILE A 1 144 ? -1.969 30.109 12.062 1 95.31 144 ILE A C 1
ATOM 1171 O O . ILE A 1 144 ? -2.629 30.297 13.086 1 95.31 144 ILE A O 1
ATOM 1175 N N . HIS A 1 145 ? -2.381 30.516 10.914 1 95.06 145 HIS A N 1
ATOM 1176 C CA . HIS A 1 145 ? -3.713 31.062 10.664 1 95.06 145 HIS A CA 1
ATOM 1177 C C . HIS A 1 145 ? -4.684 29.953 10.25 1 95.06 145 HIS A C 1
ATOM 1179 O O . HIS A 1 145 ? -4.656 29.5 9.102 1 95.06 145 HIS A O 1
ATOM 1185 N N . ILE A 1 146 ? -5.539 29.609 11.102 1 96.94 146 ILE A N 1
ATOM 1186 C CA . ILE A 1 146 ? -6.512 28.562 10.82 1 96.94 146 ILE A CA 1
ATOM 1187 C C . ILE A 1 146 ? -7.773 29.172 10.219 1 96.94 146 ILE A C 1
ATOM 1189 O O . ILE A 1 146 ? -8.328 30.125 10.766 1 96.94 146 ILE A O 1
ATOM 1193 N N . ILE A 1 147 ? -8.172 28.672 9.109 1 97.25 147 ILE A N 1
ATOM 1194 C CA . ILE A 1 147 ? -9.375 29.141 8.43 1 97.25 147 ILE A CA 1
ATOM 1195 C C . ILE A 1 147 ? -10.445 28.047 8.453 1 97.25 147 ILE A C 1
ATOM 1197 O O . ILE A 1 147 ? -10.211 26.922 8.008 1 97.25 147 ILE A O 1
ATOM 1201 N N . LEU A 1 148 ? -11.641 28.391 8.898 1 98.06 148 LEU A N 1
ATOM 1202 C CA . LEU A 1 148 ? -12.734 27.438 9.055 1 98.06 148 LEU A CA 1
ATOM 1203 C C . LEU A 1 148 ? -14.008 27.953 8.406 1 98.06 148 LEU A C 1
ATOM 1205 O O . LEU A 1 148 ? -14.68 28.828 8.961 1 98.06 148 LEU A O 1
ATOM 1209 N N . PRO A 1 149 ? -14.367 27.453 7.25 1 96.69 149 PRO A N 1
ATOM 1210 C CA . PRO A 1 149 ? -15.695 27.734 6.723 1 96.69 149 PRO A CA 1
ATOM 1211 C C . PRO A 1 149 ? -16.812 27.031 7.496 1 96.69 149 PRO A C 1
ATOM 1213 O O . PRO A 1 149 ? -16.641 25.875 7.895 1 96.69 149 PRO A O 1
ATOM 1216 N N . LEU A 1 150 ? -17.906 27.734 7.691 1 97.5 150 LEU A N 1
ATOM 1217 C CA . LEU A 1 150 ? -18.953 27.172 8.539 1 97.5 150 LEU A CA 1
ATOM 1218 C C . LEU A 1 150 ? -20.328 27.625 8.062 1 97.5 150 LEU A C 1
ATOM 1220 O O . LEU A 1 150 ? -20.5 28.766 7.617 1 97.5 150 LEU A O 1
ATOM 1224 N N . SER A 1 151 ? -21.25 26.812 8.055 1 96.06 151 SER A N 1
ATOM 1225 C CA . SER A 1 151 ? -22.656 27.109 7.887 1 96.06 151 SER A CA 1
ATOM 1226 C C . SER A 1 151 ? -23.531 26.203 8.758 1 96.06 151 SER A C 1
ATOM 1228 O O . SER A 1 151 ? -23.547 24.984 8.57 1 96.06 151 SER A O 1
ATOM 1230 N N . GLY A 1 152 ? -24.188 26.828 9.688 1 94.31 152 GLY A N 1
ATOM 1231 C CA . GLY A 1 152 ? -24.938 26.016 10.633 1 94.31 152 GLY A CA 1
ATOM 1232 C C . GLY A 1 152 ? -24.062 25.156 11.516 1 94.31 152 GLY A C 1
ATOM 1233 O O . GLY A 1 152 ? -23.062 25.625 12.055 1 94.31 152 GLY A O 1
ATOM 1234 N N . ARG A 1 153 ? -24.516 24 11.867 1 93.56 153 ARG A N 1
ATOM 1235 C CA . ARG A 1 153 ? -23.797 23 12.648 1 93.56 153 ARG A CA 1
ATOM 1236 C C . ARG A 1 153 ? -23.172 23.625 13.891 1 93.56 153 ARG A C 1
ATOM 1238 O O . ARG A 1 153 ? -21.984 23.422 14.148 1 93.56 153 ARG A O 1
ATOM 1245 N N . VAL A 1 154 ? -23.938 24.312 14.57 1 94.75 154 VAL A N 1
ATOM 1246 C CA . VAL A 1 154 ? -23.484 25.125 15.695 1 94.75 154 VAL A CA 1
ATOM 1247 C C . VAL A 1 154 ? -23.016 24.219 16.828 1 94.75 154 VAL A C 1
ATOM 1249 O O . VAL A 1 154 ? -22.062 24.547 17.547 1 94.75 154 VAL A O 1
ATOM 1252 N N . HIS A 1 155 ? -23.641 23.109 16.938 1 92.81 155 HIS A N 1
ATOM 1253 C CA . HIS A 1 155 ? -23.219 22.188 17.984 1 92.81 155 HIS A CA 1
ATOM 1254 C C . HIS A 1 155 ? -21.828 21.625 17.703 1 92.81 155 HIS A C 1
ATOM 1256 O O . HIS A 1 155 ? -21 21.547 18.609 1 92.81 155 HIS A O 1
ATOM 1262 N N . THR A 1 156 ? -21.656 21.203 16.531 1 93.62 156 THR A N 1
ATOM 1263 C CA . THR A 1 156 ? -20.328 20.734 16.125 1 93.62 156 THR A CA 1
ATOM 1264 C C . THR A 1 156 ? -19.281 21.812 16.312 1 93.62 156 THR A C 1
ATOM 1266 O O . THR A 1 156 ? -18.156 21.547 16.734 1 93.62 156 THR A O 1
ATOM 1269 N N . PHE A 1 157 ? -19.719 23.031 15.961 1 96.81 157 PHE A N 1
ATOM 1270 C CA . PHE A 1 157 ? -18.812 24.172 16.094 1 96.81 157 PHE A CA 1
ATOM 1271 C C . PHE A 1 157 ? -18.422 24.391 17.547 1 96.81 157 PHE A C 1
ATOM 1273 O O . PHE A 1 157 ? -17.281 24.719 17.844 1 96.81 157 PHE A O 1
ATOM 1280 N N . GLN A 1 158 ? -19.344 24.266 18.438 1 95.5 158 GLN A N 1
ATOM 1281 C CA . GLN A 1 158 ? -19.047 24.375 19.875 1 95.5 158 GLN A CA 1
ATOM 1282 C C . GLN A 1 158 ? -17.969 23.375 20.281 1 95.5 158 GLN A C 1
ATOM 1284 O O . GLN A 1 158 ? -17.047 23.734 21.016 1 95.5 158 GLN A O 1
ATOM 1289 N N . GLY A 1 159 ? -18.141 22.188 19.844 1 92.94 159 GLY A N 1
ATOM 1290 C CA . GLY A 1 159 ? -17.141 21.188 20.125 1 92.94 159 GLY A CA 1
ATOM 1291 C C . GLY A 1 159 ? -15.773 21.531 19.562 1 92.94 159 GLY A C 1
ATOM 1292 O O . GLY A 1 159 ? -14.75 21.344 20.219 1 92.94 159 GLY A O 1
ATOM 1293 N N . PHE A 1 160 ? -15.805 22.016 18.359 1 95.44 160 PHE A N 1
ATOM 1294 C CA . PHE A 1 160 ? -14.562 22.438 17.719 1 95.44 160 PHE A CA 1
ATOM 1295 C C . PHE A 1 160 ? -13.883 23.531 18.531 1 95.44 160 PHE A C 1
ATOM 1297 O O . PHE A 1 160 ? -12.68 23.453 18.797 1 95.44 160 PHE A O 1
ATOM 1304 N N . MET A 1 161 ? -14.648 24.5 18.953 1 95.69 161 MET A N 1
ATOM 1305 C CA . MET A 1 161 ? -14.094 25.641 19.672 1 95.69 161 MET A CA 1
ATOM 1306 C C . MET A 1 161 ? -13.531 25.219 21.016 1 95.69 161 MET A C 1
ATOM 1308 O O . MET A 1 161 ? -12.5 25.734 21.453 1 95.69 161 MET A O 1
ATOM 1312 N N . ASP A 1 162 ? -14.141 24.297 21.672 1 93.44 162 ASP A N 1
ATOM 1313 C CA . ASP A 1 162 ? -13.641 23.797 22.953 1 93.44 162 ASP A CA 1
ATOM 1314 C C . ASP A 1 162 ? -12.25 23.188 22.781 1 93.44 162 ASP A C 1
ATOM 1316 O O . ASP A 1 162 ? -11.359 23.438 23.594 1 93.44 162 ASP A O 1
ATOM 1320 N N . LYS A 1 163 ? -12.141 22.438 21.812 1 92.38 163 LYS A N 1
ATOM 1321 C CA . LYS A 1 163 ? -10.859 21.797 21.547 1 92.38 163 LYS A CA 1
ATOM 1322 C C . LYS A 1 163 ? -9.828 22.812 21.062 1 92.38 163 LYS A C 1
ATOM 1324 O O . LYS A 1 163 ? -8.656 22.734 21.453 1 92.38 163 LYS A O 1
ATOM 1329 N N . PHE A 1 164 ? -10.281 23.719 20.266 1 94.88 164 PHE A N 1
ATOM 1330 C CA . PHE A 1 164 ? -9.391 24.75 19.766 1 94.88 164 PHE A CA 1
ATOM 1331 C C . PHE A 1 164 ? -8.82 25.578 20.922 1 94.88 164 PHE A C 1
ATOM 1333 O O . PHE A 1 164 ? -7.633 25.891 20.938 1 94.88 164 PHE A O 1
ATOM 1340 N N . VAL A 1 165 ? -9.648 25.922 21.812 1 93.81 165 VAL A N 1
ATOM 1341 C CA . VAL A 1 165 ? -9.203 26.719 22.953 1 93.81 165 VAL A CA 1
ATOM 1342 C C . VAL A 1 165 ? -8.203 25.922 23.781 1 93.81 165 VAL A C 1
ATOM 1344 O O . VAL A 1 165 ? -7.133 26.422 24.125 1 93.81 165 VAL A O 1
ATOM 1347 N N . LYS A 1 166 ? -8.5 24.75 24.047 1 92.06 166 LYS A N 1
ATOM 1348 C CA . LYS A 1 166 ? -7.652 23.906 24.891 1 92.06 166 LYS A CA 1
ATOM 1349 C C . LYS A 1 166 ? -6.316 23.609 24.219 1 92.06 166 LYS A C 1
ATOM 1351 O O . LYS A 1 166 ? -5.254 23.797 24.812 1 92.06 166 LYS A O 1
ATOM 1356 N N . ILE A 1 167 ? -6.359 23.25 22.969 1 92.19 167 ILE A N 1
ATOM 1357 C CA . ILE A 1 167 ? -5.164 22.766 22.297 1 92.19 167 ILE A CA 1
ATOM 1358 C C . ILE A 1 167 ? -4.434 23.938 21.641 1 92.19 167 ILE A C 1
ATOM 1360 O O . ILE A 1 167 ? -3.215 24.078 21.781 1 92.19 167 ILE A O 1
ATOM 1364 N N . GLY A 1 168 ? -5.16 24.766 20.938 1 91.75 168 GLY A N 1
ATOM 1365 C CA . GLY A 1 168 ? -4.57 25.859 20.188 1 91.75 168 GLY A CA 1
ATOM 1366 C C . GLY A 1 168 ? -4.188 27.047 21.047 1 91.75 168 GLY A C 1
ATOM 1367 O O . GLY A 1 168 ? -3.008 27.391 21.141 1 91.75 168 GLY A O 1
ATOM 1368 N N . LEU A 1 169 ? -5.141 27.562 21.75 1 90.69 169 LEU A N 1
ATOM 1369 C CA . LEU A 1 169 ? -4.934 28.828 22.453 1 90.69 169 LEU A CA 1
ATOM 1370 C C . LEU A 1 169 ? -4.16 28.609 23.75 1 90.69 169 LEU A C 1
ATOM 1372 O O . LEU A 1 169 ? -3.277 29.406 24.094 1 90.69 169 LEU A O 1
ATOM 1376 N N . LYS A 1 170 ? -4.422 27.547 24.422 1 91.19 170 LYS A N 1
ATOM 1377 C CA . LYS A 1 170 ? -3.811 27.375 25.734 1 91.19 170 LYS A CA 1
ATOM 1378 C C . LYS A 1 170 ? -2.498 26.594 25.641 1 91.19 170 LYS A C 1
ATOM 1380 O O . LYS A 1 170 ? -1.532 26.906 26.344 1 91.19 170 LYS A O 1
ATOM 1385 N N . ASN A 1 171 ? -2.482 25.656 24.812 1 91.5 171 ASN A N 1
ATOM 1386 C CA . ASN A 1 171 ? -1.312 24.781 24.75 1 91.5 171 ASN A CA 1
ATOM 1387 C C . ASN A 1 171 ? -0.309 25.281 23.703 1 91.5 171 ASN A C 1
ATOM 1389 O O . ASN A 1 171 ? 0.833 25.594 24.047 1 91.5 171 ASN A O 1
ATOM 1393 N N . ASP A 1 172 ? -0.658 25.375 22.484 1 91.12 172 ASP A N 1
ATOM 1394 C CA . ASP A 1 172 ? 0.243 25.797 21.406 1 91.12 172 ASP A CA 1
ATOM 1395 C C . ASP A 1 172 ? 0.538 27.297 21.516 1 91.12 172 ASP A C 1
ATOM 1397 O O . ASP A 1 172 ? 1.698 27.703 21.609 1 91.12 172 ASP A O 1
ATOM 1401 N N . ARG A 1 173 ? -0.512 28.141 21.547 1 91.19 173 ARG A N 1
ATOM 1402 C CA . ARG A 1 173 ? -0.495 29.578 21.844 1 91.19 173 ARG A CA 1
ATOM 1403 C C . ARG A 1 173 ? -0.056 30.375 20.625 1 91.19 173 ARG A C 1
ATOM 1405 O O . ARG A 1 173 ? 0.084 31.594 20.688 1 91.19 173 ARG A O 1
ATOM 1412 N N . ARG A 1 174 ? 0.263 29.734 19.547 1 92.12 174 ARG A N 1
ATOM 1413 C CA . ARG A 1 174 ? 0.663 30.453 18.328 1 92.12 174 ARG A CA 1
ATOM 1414 C C . ARG A 1 174 ? -0.277 30.125 17.172 1 92.12 174 ARG A C 1
ATOM 1416 O O . ARG A 1 174 ? 0.164 29.672 16.109 1 92.12 174 ARG A O 1
ATOM 1423 N N . VAL A 1 175 ? -1.576 30.375 17.422 1 94.12 175 VAL A N 1
ATOM 1424 C CA . VAL A 1 175 ? -2.586 30.109 16.391 1 94.12 175 VAL A CA 1
ATOM 1425 C C . VAL A 1 175 ? -3.596 31.25 16.359 1 94.12 175 VAL A C 1
ATOM 1427 O O . VAL A 1 175 ? -3.82 31.922 17.359 1 94.12 175 VAL A O 1
ATOM 1430 N N . LEU A 1 176 ? -4.109 31.516 15.25 1 93.56 176 LEU A N 1
ATOM 1431 C CA . LEU A 1 176 ? -5.25 32.375 14.992 1 93.56 176 LEU A CA 1
ATOM 1432 C C . LEU A 1 176 ? -6.379 31.609 14.312 1 93.56 176 LEU A C 1
ATOM 1434 O O . LEU A 1 176 ? -6.129 30.688 13.531 1 93.56 176 LEU A O 1
ATOM 1438 N N . LEU A 1 177 ? -7.594 32 14.617 1 96 177 LEU A N 1
ATOM 1439 C CA . LEU A 1 177 ? -8.734 31.344 13.984 1 96 177 LEU A CA 1
ATOM 1440 C C . LEU A 1 177 ? -9.625 32.344 13.273 1 96 177 LEU A C 1
ATOM 1442 O O . LEU A 1 177 ? -10.055 33.344 13.867 1 96 177 LEU A O 1
ATOM 1446 N N . THR A 1 178 ? -9.797 32.156 12.062 1 95.75 178 THR A N 1
ATOM 1447 C CA . THR A 1 178 ? -10.797 32.875 11.281 1 95.75 178 THR A CA 1
ATOM 1448 C C . THR A 1 178 ? -11.953 31.953 10.906 1 95.75 178 THR A C 1
ATOM 1450 O O . THR A 1 178 ? -11.773 30.969 10.188 1 95.75 178 THR A O 1
ATOM 1453 N N . VAL A 1 179 ? -13.117 32.25 11.391 1 97.69 179 VAL A N 1
ATOM 1454 C CA . VAL A 1 179 ? -14.328 31.531 11.008 1 97.69 179 VAL A CA 1
ATOM 1455 C C . VAL A 1 179 ? -15.086 32.312 9.938 1 97.69 179 VAL A C 1
ATOM 1457 O O . VAL A 1 179 ? -15.422 33.5 10.141 1 97.69 179 VAL A O 1
ATOM 1460 N N . VAL A 1 180 ? -15.25 31.719 8.797 1 97.44 180 VAL A N 1
ATOM 1461 C CA . VAL A 1 180 ? -16.062 32.312 7.746 1 97.44 180 VAL A CA 1
ATOM 1462 C C . VAL A 1 180 ? -17.453 31.672 7.734 1 97.44 180 VAL A C 1
ATOM 1464 O O . VAL A 1 180 ? -17.625 30.562 7.238 1 97.44 180 VAL A O 1
ATOM 1467 N N . TYR A 1 181 ? -18.438 32.406 8.203 1 98 181 TYR A N 1
ATOM 1468 C CA . TYR A 1 181 ? -19.781 31.875 8.398 1 98 181 TYR A CA 1
ATOM 1469 C C . TYR A 1 181 ? -20.688 32.25 7.227 1 98 181 TYR A C 1
ATOM 1471 O O . TYR A 1 181 ? -20.75 33.406 6.816 1 98 181 TYR A O 1
ATOM 1479 N N . PHE A 1 182 ? -21.359 31.234 6.711 1 97 182 PHE A N 1
ATOM 1480 C CA . PHE A 1 182 ? -22.266 31.422 5.59 1 97 182 PHE A CA 1
ATOM 1481 C C . PHE A 1 182 ? -23.719 31.359 6.055 1 97 182 PHE A C 1
ATOM 1483 O O . PHE A 1 182 ? -24.125 30.391 6.703 1 97 182 PHE A O 1
ATOM 1490 N N . GLY A 1 183 ? -24.438 32.344 5.652 1 94.62 183 GLY A N 1
ATOM 1491 C CA . GLY A 1 183 ? -25.859 32.375 5.949 1 94.62 183 GLY A CA 1
ATOM 1492 C C . GLY A 1 183 ? -26.203 33.094 7.242 1 94.62 183 GLY A C 1
ATOM 1493 O O . GLY A 1 183 ? -25.297 33.562 7.941 1 94.62 183 GLY A O 1
ATOM 1494 N N . GLU A 1 184 ? -27.531 33.094 7.598 1 93.06 184 GLU A N 1
ATOM 1495 C CA . GLU A 1 184 ? -28 33.844 8.766 1 93.06 184 GLU A CA 1
ATOM 1496 C C . GLU A 1 184 ? -28.391 32.875 9.891 1 93.06 184 GLU A C 1
ATOM 1498 O O . GLU A 1 184 ? -28.234 33.188 11.07 1 93.06 184 GLU A O 1
ATOM 1503 N N . GLU A 1 185 ? -28.828 31.812 9.43 1 93.12 185 GLU A N 1
ATOM 1504 C CA . GLU A 1 185 ? -29.281 30.859 10.438 1 93.12 185 GLU A CA 1
ATOM 1505 C C . GLU A 1 185 ? -28.109 30.359 11.273 1 93.12 185 GLU A C 1
ATOM 1507 O O . GLU A 1 185 ? -27.125 29.844 10.734 1 93.12 185 GLU A O 1
ATOM 1512 N N . GLY A 1 186 ? -28.156 30.547 12.617 1 94.25 186 GLY A N 1
ATOM 1513 C CA . GLY A 1 186 ? -27.141 30.062 13.539 1 94.25 186 GLY A CA 1
ATOM 1514 C C . GLY A 1 186 ? -25.984 31.047 13.734 1 94.25 186 GLY A C 1
ATOM 1515 O O . GLY A 1 186 ? -25.078 30.797 14.531 1 94.25 186 GLY A O 1
ATOM 1516 N N . LEU A 1 187 ? -26 32.062 12.961 1 96.25 187 LEU A N 1
ATOM 1517 C CA . LEU A 1 187 ? -24.922 33.031 13.016 1 96.25 187 LEU A CA 1
ATOM 1518 C C . LEU A 1 187 ? -24.781 33.625 14.414 1 96.25 187 LEU A C 1
ATOM 1520 O O . LEU A 1 187 ? -23.672 33.781 14.93 1 96.25 187 LEU A O 1
ATOM 1524 N N . SER A 1 188 ? -25.891 33.969 14.977 1 96.19 188 SER A N 1
ATOM 1525 C CA . SER A 1 188 ? -25.875 34.531 16.312 1 96.19 188 SER A CA 1
ATOM 1526 C C . SER A 1 188 ? -25.297 33.562 17.328 1 96.19 188 SER A C 1
ATOM 1528 O O . SER A 1 188 ? -24.547 33.938 18.219 1 96.19 188 SER A O 1
ATOM 1530 N N . GLU A 1 189 ? -25.703 32.406 17.203 1 96.56 189 GLU A N 1
ATOM 1531 C CA . GLU A 1 189 ? -25.203 31.359 18.094 1 96.56 189 GLU A CA 1
ATOM 1532 C C . GLU A 1 189 ? -23.688 31.172 17.906 1 96.56 189 GLU A C 1
ATOM 1534 O O . GLU A 1 189 ? -22.969 31 18.891 1 96.56 189 GLU A O 1
ATOM 1539 N N . ALA A 1 190 ? -23.219 31.156 16.688 1 96.38 190 ALA A N 1
ATOM 1540 C CA . ALA A 1 190 ? -21.797 31.016 16.406 1 96.38 190 ALA A CA 1
ATOM 1541 C C . ALA A 1 190 ? -21 32.156 17.016 1 96.38 190 ALA A C 1
ATOM 1543 O O . ALA A 1 190 ? -19.922 31.938 17.594 1 96.38 190 ALA A O 1
ATOM 1544 N N . ARG A 1 191 ? -21.531 33.344 16.953 1 95.19 191 ARG A N 1
ATOM 1545 C CA . ARG A 1 191 ? -20.875 34.531 17.562 1 95.19 191 ARG A CA 1
ATOM 1546 C C . ARG A 1 191 ? -20.781 34.375 19.062 1 95.19 191 ARG A C 1
ATOM 1548 O O . ARG A 1 191 ? -19.75 34.719 19.656 1 95.19 191 ARG A O 1
ATOM 1555 N N . MET A 1 192 ? -21.828 33.844 19.594 1 95.06 192 MET A N 1
ATOM 1556 C CA . MET A 1 192 ? -21.859 33.656 21.047 1 95.06 192 MET A CA 1
ATOM 1557 C C . MET A 1 192 ? -20.812 32.625 21.469 1 95.06 192 MET A C 1
ATOM 1559 O O . MET A 1 192 ? -20.109 32.812 22.469 1 95.06 192 MET A O 1
ATOM 1563 N N . ILE A 1 193 ? -20.766 31.609 20.734 1 95.44 193 ILE A N 1
ATOM 1564 C CA . ILE A 1 193 ? -19.797 30.547 21.016 1 95.44 193 ILE A CA 1
ATOM 1565 C C . ILE A 1 193 ? -18.375 31.109 20.969 1 95.44 193 ILE A C 1
ATOM 1567 O O . ILE A 1 193 ? -17.562 30.859 21.859 1 95.44 193 ILE A O 1
ATOM 1571 N N . MET A 1 194 ? -18.078 31.859 19.953 1 94.56 194 MET A N 1
ATOM 1572 C CA . MET A 1 194 ? -16.75 32.438 19.781 1 94.56 194 MET A CA 1
ATOM 1573 C C . MET A 1 194 ? -16.438 33.438 20.891 1 94.56 194 MET A C 1
ATOM 1575 O O . MET A 1 194 ? -15.312 33.469 21.406 1 94.56 194 MET A O 1
ATOM 1579 N N . SER A 1 195 ? -17.422 34.219 21.266 1 91.81 195 SER A N 1
ATOM 1580 C CA . SER A 1 195 ? -17.234 35.219 22.328 1 91.81 195 SER A CA 1
ATOM 1581 C C . SER A 1 195 ? -16.938 34.562 23.672 1 91.81 195 SER A C 1
ATOM 1583 O O . SER A 1 195 ? -16.094 35.031 24.422 1 91.81 195 SER A O 1
ATOM 1585 N N . LYS A 1 196 ? -17.578 33.562 23.906 1 90.5 196 LYS A N 1
ATOM 1586 C CA . LYS A 1 196 ? -17.359 32.812 25.141 1 90.5 196 LYS A CA 1
ATOM 1587 C C . LYS A 1 196 ? -15.953 32.188 25.172 1 90.5 196 LYS A C 1
ATOM 1589 O O . LYS A 1 196 ? -15.312 32.156 26.219 1 90.5 196 LYS A O 1
ATOM 1594 N N . ALA A 1 197 ? -15.562 31.719 24.047 1 86.88 197 ALA A N 1
ATOM 1595 C CA . ALA A 1 197 ? -14.266 31.062 23.938 1 86.88 197 ALA A CA 1
ATOM 1596 C C . ALA A 1 197 ? -13.133 32.062 23.984 1 86.88 197 ALA A C 1
ATOM 1598 O O . ALA A 1 197 ? -12.031 31.766 24.453 1 86.88 197 ALA A O 1
ATOM 1599 N N . ALA A 1 198 ? -13.297 33.219 23.422 1 80.62 198 ALA A N 1
ATOM 1600 C CA . ALA A 1 198 ? -12.273 34.25 23.266 1 80.62 198 ALA A CA 1
ATOM 1601 C C . ALA A 1 198 ? -11.781 34.719 24.625 1 80.62 198 ALA A C 1
ATOM 1603 O O . ALA A 1 198 ? -10.578 34.719 24.906 1 80.62 198 ALA A O 1
ATOM 1604 N N . GLY A 1 199 ? -12.719 34.875 25.547 1 76.69 199 GLY A N 1
ATOM 1605 C CA . GLY A 1 199 ? -12.289 35.5 26.797 1 76.69 199 GLY A CA 1
ATOM 1606 C C . GLY A 1 199 ? -11.203 36.531 26.609 1 76.69 199 GLY A C 1
ATOM 1607 O O . GLY A 1 199 ? -11.391 37.531 25.891 1 76.69 199 GLY A O 1
ATOM 1608 N N . LYS A 1 200 ? -9.945 36.406 27.141 1 78.06 200 LYS A N 1
ATOM 1609 C CA . LYS A 1 200 ? -8.805 37.281 27 1 78.06 200 LYS A CA 1
ATOM 1610 C C . LYS A 1 200 ? -8.109 37.094 25.656 1 78.06 200 LYS A C 1
ATOM 1612 O O . LYS A 1 200 ? -7.234 37.906 25.297 1 78.06 200 LYS A O 1
ATOM 1617 N N . ASN A 1 201 ? -8.625 36.094 24.922 1 79.88 201 ASN A N 1
ATOM 1618 C CA . ASN A 1 201 ? -7.965 35.75 23.656 1 79.88 201 ASN A CA 1
ATOM 1619 C C . ASN A 1 201 ? -8.766 36.25 22.453 1 79.88 201 ASN A C 1
ATOM 1621 O O . ASN A 1 201 ? -8.672 35.688 21.375 1 79.88 201 ASN A O 1
ATOM 1625 N N . SER A 1 202 ? -9.539 37.281 22.625 1 80.94 202 SER A N 1
ATOM 1626 C CA . SER A 1 202 ? -10.422 37.781 21.578 1 80.94 202 SER A CA 1
ATOM 1627 C C . SER A 1 202 ? -9.625 38.219 20.359 1 80.94 202 SER A C 1
ATOM 1629 O O . SER A 1 202 ? -10.117 38.188 19.234 1 80.94 202 SER A O 1
ATOM 1631 N N . ALA A 1 203 ? -8.414 38.594 20.578 1 81 203 ALA A N 1
ATOM 1632 C CA . ALA A 1 203 ? -7.578 39.094 19.5 1 81 203 ALA A CA 1
ATOM 1633 C C . ALA A 1 203 ? -7.168 38 18.547 1 81 203 ALA A C 1
ATOM 1635 O O . ALA A 1 203 ? -6.746 38.25 17.422 1 81 203 ALA A O 1
ATOM 1636 N N . TYR A 1 204 ? -7.312 36.812 18.984 1 88.06 204 TYR A N 1
ATOM 1637 C CA . TYR A 1 204 ? -6.836 35.688 18.203 1 88.06 204 TYR A CA 1
ATOM 1638 C C . TYR A 1 204 ? -7.984 35.031 17.438 1 88.06 204 TYR A C 1
ATOM 1640 O O . TYR A 1 204 ? -7.785 34.031 16.734 1 88.06 204 TYR A O 1
ATOM 1648 N N . LEU A 1 205 ? -9.188 35.594 17.547 1 92.69 205 LEU A N 1
ATOM 1649 C CA . LEU A 1 205 ? -10.383 35.031 16.906 1 92.69 205 LEU A CA 1
ATOM 1650 C C . LEU A 1 205 ? -11.07 36.062 16.031 1 92.69 205 LEU A C 1
ATOM 1652 O O . LEU A 1 205 ? -11.164 37.25 16.406 1 92.69 205 LEU A O 1
ATOM 1656 N N . ARG A 1 206 ? -11.461 35.625 14.875 1 92.56 206 ARG A N 1
ATOM 1657 C CA . ARG A 1 206 ? -12.219 36.5 13.984 1 92.56 206 ARG A CA 1
ATOM 1658 C C . ARG A 1 206 ? -13.336 35.719 13.289 1 92.56 206 ARG A C 1
ATOM 1660 O O . ARG A 1 206 ? -13.148 34.594 12.898 1 92.56 206 ARG A O 1
ATOM 1667 N N . LEU A 1 207 ? -14.508 36.406 13.203 1 94.88 207 LEU A N 1
ATOM 1668 C CA . LEU A 1 207 ? -15.633 35.812 12.469 1 94.88 207 LEU A CA 1
ATOM 1669 C C . LEU A 1 207 ? -16.016 36.719 11.289 1 94.88 207 LEU A C 1
ATOM 1671 O O . LEU A 1 207 ? -16.281 37.906 11.469 1 94.88 207 LEU A O 1
ATOM 1675 N N . LEU A 1 208 ? -15.953 36.188 10.125 1 95.25 208 LEU A N 1
ATOM 1676 C CA . LEU A 1 208 ? -16.422 36.844 8.906 1 95.25 208 LEU A CA 1
ATOM 1677 C C . LEU A 1 208 ? -17.75 36.25 8.438 1 95.25 208 LEU A C 1
ATOM 1679 O O . LEU A 1 208 ? -17.828 35.062 8.102 1 95.25 208 LEU A O 1
ATOM 1683 N N . ALA A 1 209 ? -18.75 37.094 8.383 1 96.06 209 ALA A N 1
ATOM 1684 C CA . ALA A 1 209 ? -20.078 36.625 7.98 1 96.06 209 ALA A CA 1
ATOM 1685 C C . ALA A 1 209 ? -20.359 36.969 6.516 1 96.06 209 ALA A C 1
ATOM 1687 O O . ALA A 1 209 ? -20.156 38.094 6.082 1 96.06 209 ALA A O 1
ATOM 1688 N N . LEU A 1 210 ? -20.719 35.969 5.766 1 94.5 210 LEU A N 1
ATOM 1689 C CA . LEU A 1 210 ? -21.109 36.125 4.371 1 94.5 210 LEU A CA 1
ATOM 1690 C C . LEU A 1 210 ? -22.562 35.719 4.172 1 94.5 210 LEU A C 1
ATOM 1692 O O . LEU A 1 210 ? -22.969 34.625 4.566 1 94.5 210 LEU A O 1
ATOM 1696 N N . ASN A 1 211 ? -23.344 36.594 3.58 1 92.31 211 ASN A N 1
ATOM 1697 C CA . ASN A 1 211 ? -24.734 36.281 3.299 1 92.31 211 ASN A CA 1
ATOM 1698 C C . ASN A 1 211 ? -24.891 35.562 1.951 1 92.31 211 ASN A C 1
ATOM 1700 O O . ASN A 1 211 ? -25.531 36.094 1.044 1 92.31 211 ASN A O 1
ATOM 1704 N N . GLU A 1 212 ? -24.312 34.5 1.827 1 92.75 212 GLU A N 1
ATOM 1705 C CA . GLU A 1 212 ? -24.328 33.656 0.617 1 92.75 212 GLU A CA 1
ATOM 1706 C C . GLU A 1 212 ? -24.469 32.188 0.953 1 92.75 212 GLU A C 1
ATOM 1708 O O . GLU A 1 212 ? -24.438 31.797 2.125 1 92.75 212 GLU A O 1
ATOM 1713 N N . THR A 1 213 ? -24.797 31.391 -0.066 1 91.62 213 THR A N 1
ATOM 1714 C CA . THR A 1 213 ? -24.828 29.938 0.083 1 91.62 213 THR A CA 1
ATOM 1715 C C . THR A 1 213 ? -23.453 29.391 0.397 1 91.62 213 THR A C 1
ATOM 1717 O O . THR A 1 213 ? -22.438 29.906 -0.1 1 91.62 213 THR A O 1
ATOM 1720 N N . PHE A 1 214 ? -23.453 28.422 1.144 1 91.75 214 PHE A N 1
ATOM 1721 C CA . PHE A 1 214 ? -22.203 27.844 1.621 1 91.75 214 PHE A CA 1
ATOM 1722 C C . PHE A 1 214 ? -21.344 27.375 0.454 1 91.75 214 PHE A C 1
ATOM 1724 O O . PHE A 1 214 ? -21.828 26.656 -0.431 1 91.75 214 PHE A O 1
ATOM 1731 N N . SER A 1 215 ? -20.203 27.766 0.467 1 89.94 215 SER A N 1
ATOM 1732 C CA . SER A 1 215 ? -19.125 27.328 -0.414 1 89.94 215 SER A CA 1
ATOM 1733 C C . SER A 1 215 ? -17.812 27.234 0.339 1 89.94 215 SER A C 1
ATOM 1735 O O . SER A 1 215 ? -17.25 28.25 0.75 1 89.94 215 SER A O 1
ATOM 1737 N N . ARG A 1 216 ? -17.344 26.094 0.449 1 92.12 216 ARG A N 1
ATOM 1738 C CA . ARG A 1 216 ? -16.125 25.875 1.218 1 92.12 216 ARG A CA 1
ATOM 1739 C C . ARG A 1 216 ? -14.945 26.625 0.594 1 92.12 216 ARG A C 1
ATOM 1741 O O . ARG A 1 216 ? -14.195 27.312 1.292 1 92.12 216 ARG A O 1
ATOM 1748 N N . SER A 1 217 ? -14.766 26.469 -0.704 1 91.31 217 SER A N 1
ATOM 1749 C CA . SER A 1 217 ? -13.633 27.109 -1.384 1 91.31 217 SER A CA 1
ATOM 1750 C C . SER A 1 217 ? -13.68 28.625 -1.254 1 91.31 217 SER A C 1
ATOM 1752 O O . SER A 1 217 ? -12.656 29.266 -1.05 1 91.31 217 SER A O 1
ATOM 1754 N N . LYS A 1 218 ? -14.883 29.156 -1.402 1 91.44 218 LYS A N 1
ATOM 1755 C CA . LYS A 1 218 ? -15.023 30.609 -1.248 1 91.44 218 LYS A CA 1
ATOM 1756 C C . LYS A 1 218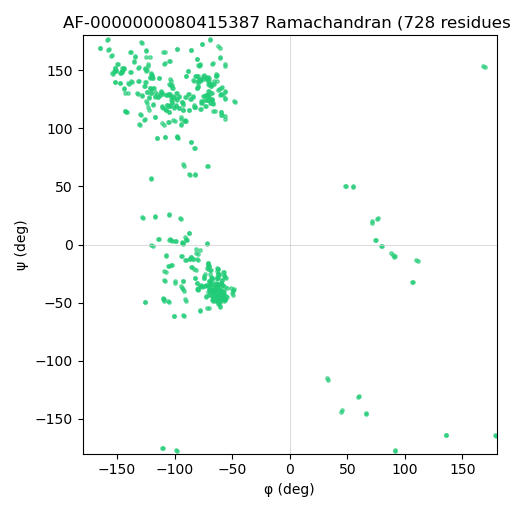 ? -14.68 31.047 0.173 1 91.44 218 LYS A C 1
ATOM 1758 O O . LYS A 1 218 ? -14.023 32.062 0.371 1 91.44 218 LYS A O 1
ATOM 1763 N N . GLY A 1 219 ? -15.18 30.312 1.127 1 93.94 219 GLY A N 1
ATOM 1764 C CA . GLY A 1 219 ? -14.859 30.625 2.51 1 93.94 219 GLY A CA 1
ATOM 1765 C C . GLY A 1 219 ? -13.367 30.609 2.791 1 93.94 219 GLY A C 1
ATOM 1766 O O . GLY A 1 219 ? -12.852 31.516 3.463 1 93.94 219 GLY A O 1
ATOM 1767 N N . LEU A 1 220 ? -12.688 29.594 2.312 1 95.19 220 LEU A N 1
ATOM 1768 C CA . LEU A 1 220 ? -11.25 29.484 2.494 1 95.19 220 LEU A CA 1
ATOM 1769 C C . LEU A 1 220 ? -10.523 30.641 1.815 1 95.19 220 LEU A C 1
ATOM 1771 O O . LEU A 1 220 ? -9.586 31.219 2.379 1 95.19 220 LEU A O 1
ATOM 1775 N N . LYS A 1 221 ? -10.977 30.984 0.628 1 92.31 221 LYS A N 1
ATOM 1776 C CA . LYS A 1 221 ? -10.375 32.094 -0.11 1 92.31 221 LYS A CA 1
ATOM 1777 C C . LYS A 1 221 ? -10.539 33.406 0.646 1 92.31 221 LYS A C 1
ATOM 1779 O O . LYS A 1 221 ? -9.57 34.156 0.84 1 92.31 221 LYS A O 1
ATOM 1784 N N . VAL A 1 222 ? -11.742 33.719 1.059 1 93.12 222 VAL A N 1
ATOM 1785 C CA . VAL A 1 222 ? -12.047 34.938 1.77 1 93.12 222 VAL A CA 1
ATOM 1786 C C . VAL A 1 222 ? -11.25 35 3.07 1 93.12 222 VAL A C 1
ATOM 1788 O O . VAL A 1 222 ? -10.672 36.031 3.41 1 93.12 222 VAL A O 1
ATOM 1791 N N . GLY A 1 223 ? -11.211 33.906 3.801 1 94.19 223 GLY A N 1
ATOM 1792 C CA . GLY A 1 223 ? -10.461 33.844 5.043 1 94.19 223 GLY A CA 1
ATOM 1793 C C . GLY A 1 223 ? -8.969 34.062 4.852 1 94.19 223 GLY A C 1
ATOM 1794 O O . GLY A 1 223 ? -8.328 34.75 5.656 1 94.19 223 GLY A O 1
ATOM 1795 N N . ALA A 1 224 ? -8.43 33.531 3.82 1 92.19 224 ALA A N 1
ATOM 1796 C CA . ALA A 1 224 ? -6.996 33.625 3.545 1 92.19 224 ALA A CA 1
ATOM 1797 C C . ALA A 1 224 ? -6.625 35.031 3.098 1 92.19 224 ALA A C 1
ATOM 1799 O O . ALA A 1 224 ? -5.527 35.531 3.387 1 92.19 224 ALA A O 1
ATOM 1800 N N . GLU A 1 225 ? -7.488 35.688 2.381 1 88.75 225 GLU A N 1
ATOM 1801 C CA . GLU A 1 225 ? -7.195 36.969 1.786 1 88.75 225 GLU A CA 1
ATOM 1802 C C . GLU A 1 225 ? -7.383 38.094 2.801 1 88.75 225 GLU A C 1
ATOM 1804 O O . GLU A 1 225 ? -6.75 39.156 2.695 1 88.75 225 GLU A O 1
ATOM 1809 N N . ARG A 1 226 ? -8.242 37.875 3.705 1 85.25 226 ARG A N 1
ATOM 1810 C CA . ARG A 1 226 ? -8.523 38.938 4.676 1 85.25 226 ARG A CA 1
ATOM 1811 C C . ARG A 1 226 ? -7.348 39.125 5.629 1 85.25 226 ARG A C 1
ATOM 1813 O O . ARG A 1 226 ? -6.938 38.188 6.316 1 85.25 226 ARG A O 1
ATOM 1820 N N . GLU A 1 227 ? -6.832 40.312 5.727 1 81.44 227 GLU A N 1
ATOM 1821 C CA . GLU A 1 227 ? -5.684 40.625 6.574 1 81.44 227 GLU A CA 1
ATOM 1822 C C . GLU A 1 227 ? -6.102 40.781 8.031 1 81.44 227 GLU A C 1
ATOM 1824 O O . GLU A 1 227 ? -7.211 41.25 8.312 1 81.44 227 GLU A O 1
ATOM 1829 N N . TRP A 1 228 ? -5.266 40.281 8.867 1 79.5 228 TRP A N 1
ATOM 1830 C CA . TRP A 1 228 ? -5.484 40.469 10.297 1 79.5 228 TRP A CA 1
ATOM 1831 C C . TRP A 1 228 ? -5.156 41.906 10.695 1 79.5 228 TRP A C 1
ATOM 1833 O O . TRP A 1 228 ? -4.152 42.469 10.258 1 79.5 228 TRP A O 1
ATOM 1843 N N . GLU A 1 229 ? -6.066 42.594 11.297 1 65.81 229 GLU A N 1
ATOM 1844 C CA . GLU A 1 229 ? -5.934 44 11.648 1 65.81 229 GLU A CA 1
ATOM 1845 C C . GLU A 1 229 ? -4.992 44.188 12.836 1 65.81 229 GLU A C 1
ATOM 1847 O O . GLU A 1 229 ? -4.398 45.25 13.008 1 65.81 229 GLU A O 1
ATOM 1852 N N . GLU A 1 230 ? -4.906 43.188 13.648 1 61.75 230 GLU A N 1
ATOM 1853 C CA . GLU A 1 230 ? -4.078 43.375 14.836 1 61.75 230 GLU A CA 1
ATOM 1854 C C . GLU A 1 230 ? -2.604 43.5 14.469 1 61.75 230 GLU A C 1
ATOM 1856 O O . GLU A 1 230 ? -2.076 42.688 13.711 1 61.75 230 GLU A O 1
ATOM 1861 N N . PRO A 1 231 ? -1.919 44.656 14.914 1 53.44 231 PRO A N 1
ATOM 1862 C CA . PRO A 1 231 ? -0.503 44.906 14.664 1 53.44 231 PRO A CA 1
ATOM 1863 C C . PRO A 1 231 ? 0.412 43.812 15.156 1 53.44 231 PRO A C 1
ATOM 1865 O O . PRO A 1 231 ? 0.154 43.188 16.203 1 53.44 231 PRO A O 1
ATOM 1868 N N . GLY A 1 232 ? 1.393 43.281 14.352 1 52.84 232 GLY A N 1
ATOM 1869 C CA . GLY A 1 232 ? 2.406 42.312 14.75 1 52.84 232 GLY A CA 1
ATOM 1870 C C . GLY A 1 232 ? 2.166 40.938 14.195 1 52.84 232 GLY A C 1
ATOM 1871 O O . GLY A 1 232 ? 3.031 40.062 14.289 1 52.84 232 GLY A O 1
ATOM 1872 N N . VAL A 1 233 ? 0.883 40.719 14.078 1 56.44 233 VAL A N 1
ATOM 1873 C CA . VAL A 1 233 ? 0.565 39.375 13.594 1 56.44 233 VAL A CA 1
ATOM 1874 C C . VAL A 1 233 ? 0.977 39.219 12.133 1 56.44 233 VAL A C 1
ATOM 1876 O O . VAL A 1 233 ? 1.189 38.125 11.641 1 56.44 233 VAL A O 1
ATOM 1879 N N . LEU A 1 234 ? 1.02 40.438 11.398 1 55.44 234 LEU A N 1
ATOM 1880 C CA . LEU A 1 234 ? 0.991 40.312 9.945 1 55.44 234 LEU A CA 1
ATOM 1881 C C . LEU A 1 234 ? 2.404 40.25 9.375 1 55.44 234 LEU A C 1
ATOM 1883 O O . LEU A 1 234 ? 3.219 41.125 9.641 1 55.44 234 LEU A O 1
ATOM 1887 N N . GLY A 1 235 ? 3.098 39.281 9.602 1 58.44 235 GLY A N 1
ATOM 1888 C CA . GLY A 1 235 ? 4.195 39.25 8.648 1 58.44 235 GLY A CA 1
ATOM 1889 C C . GLY A 1 235 ? 3.736 39 7.223 1 58.44 235 GLY A C 1
ATOM 1890 O O . GLY A 1 235 ? 2.551 38.781 6.977 1 58.44 235 GLY A O 1
ATOM 1891 N N . ASP A 1 236 ? 4.578 39.438 6.262 1 63.53 236 ASP A N 1
ATOM 1892 C CA . ASP A 1 236 ? 4.293 39.438 4.832 1 63.53 236 ASP A CA 1
ATOM 1893 C C . ASP A 1 236 ? 3.812 38.031 4.391 1 63.53 236 ASP A C 1
ATOM 1895 O O . ASP A 1 236 ? 2.855 37.938 3.623 1 63.53 236 ASP A O 1
ATOM 1899 N N . ASP A 1 237 ? 4.371 36.969 4.941 1 82.12 237 ASP A N 1
ATOM 1900 C CA . ASP A 1 237 ? 3.912 35.656 4.52 1 82.12 237 ASP A CA 1
ATOM 1901 C C . ASP A 1 237 ? 3.412 34.844 5.711 1 82.12 237 ASP A C 1
ATOM 1903 O O . ASP A 1 237 ? 4.055 34.781 6.762 1 82.12 237 ASP A O 1
ATOM 1907 N N . VAL A 1 238 ? 2.152 34.5 5.668 1 90.5 238 VAL A N 1
ATOM 1908 C CA . VAL A 1 238 ? 1.481 33.812 6.781 1 90.5 238 VAL A CA 1
ATOM 1909 C C . VAL A 1 238 ? 1.29 32.344 6.461 1 90.5 238 VAL A C 1
ATOM 1911 O O . VAL A 1 238 ? 1.043 31.984 5.309 1 90.5 238 VAL A O 1
ATOM 1914 N N . LEU A 1 239 ? 1.45 31.5 7.477 1 94.81 239 LEU A N 1
ATOM 1915 C CA . LEU A 1 239 ? 1.157 30.078 7.371 1 94.81 239 LEU A CA 1
ATOM 1916 C C . LEU A 1 239 ? -0.328 29.797 7.59 1 94.81 239 LEU A C 1
ATOM 1918 O O . LEU A 1 239 ? -0.873 30.141 8.648 1 94.81 239 LEU A O 1
ATOM 1922 N N . LEU A 1 240 ? -0.955 29.25 6.574 1 96.5 240 LEU A N 1
ATOM 1923 C CA . LEU A 1 240 ? -2.387 28.969 6.605 1 96.5 240 LEU A CA 1
ATOM 1924 C C . LEU A 1 240 ? -2.652 27.484 6.867 1 96.5 240 LEU A C 1
ATOM 1926 O O . LEU A 1 240 ? -1.951 26.625 6.336 1 96.5 240 LEU A O 1
ATOM 1930 N N . PHE A 1 241 ? -3.594 27.234 7.703 1 98 241 PHE A N 1
ATOM 1931 C CA . PHE A 1 241 ? -4.152 25.906 7.828 1 98 241 PHE A CA 1
ATOM 1932 C C . PHE A 1 241 ? -5.629 25.891 7.445 1 98 241 PHE A C 1
ATOM 1934 O O . PHE A 1 241 ? -6.461 26.469 8.148 1 98 241 PHE A O 1
ATOM 1941 N N . PHE A 1 242 ? -5.957 25.266 6.293 1 97.75 242 PHE A N 1
ATOM 1942 C CA . PHE A 1 242 ? -7.336 25.078 5.863 1 97.75 242 PHE A CA 1
ATOM 1943 C C . PHE A 1 242 ? -7.984 23.922 6.625 1 97.75 242 PHE A C 1
ATOM 1945 O O . PHE A 1 242 ? -7.602 22.766 6.461 1 97.75 242 PHE A O 1
ATOM 1952 N N . CYS A 1 243 ? -8.969 24.25 7.363 1 96.38 243 CYS A N 1
ATOM 1953 C CA . CYS A 1 243 ? -9.508 23.281 8.32 1 96.38 243 CYS A CA 1
ATOM 1954 C C . CYS A 1 243 ? -11 23.062 8.102 1 96.38 243 CYS A C 1
ATOM 1956 O O . CYS A 1 243 ? -11.625 23.766 7.301 1 96.38 243 CYS A O 1
ATOM 1958 N N . ASP A 1 244 ? -11.547 22.031 8.719 1 94.56 244 ASP A N 1
ATOM 1959 C CA . ASP A 1 244 ? -12.961 21.703 8.734 1 94.56 244 ASP A CA 1
ATOM 1960 C C . ASP A 1 244 ? -13.5 21.609 10.156 1 94.56 244 ASP A C 1
ATOM 1962 O O . ASP A 1 244 ? -12.742 21.344 11.094 1 94.56 244 ASP A O 1
ATOM 1966 N N . VAL A 1 245 ? -14.781 21.828 10.258 1 96.25 245 VAL A N 1
ATOM 1967 C CA . VAL A 1 245 ? -15.375 21.906 11.586 1 96.25 245 VAL A CA 1
ATOM 1968 C C . VAL A 1 245 ? -15.414 20.516 12.219 1 96.25 245 VAL A C 1
ATOM 1970 O O . VAL A 1 245 ? -15.43 20.375 13.438 1 96.25 245 VAL A O 1
ATOM 1973 N N . ASP A 1 246 ? -15.328 19.484 11.43 1 94.12 246 ASP A N 1
ATOM 1974 C CA . ASP A 1 246 ? -15.414 18.109 11.93 1 94.12 246 ASP A CA 1
ATOM 1975 C C . ASP A 1 246 ? -14.031 17.531 12.18 1 94.12 246 ASP A C 1
ATOM 1977 O O . ASP A 1 246 ? -13.859 16.312 12.227 1 94.12 246 ASP A O 1
ATOM 1981 N N . VAL A 1 247 ? -13.094 18.375 12.367 1 95 247 VAL A N 1
ATOM 1982 C CA . VAL A 1 247 ? -11.727 17.891 12.539 1 95 247 VAL A CA 1
ATOM 1983 C C . VAL A 1 247 ? -11.25 18.188 13.961 1 95 247 VAL A C 1
ATOM 1985 O O . VAL A 1 247 ? -11.625 19.219 14.547 1 95 247 VAL A O 1
ATOM 1988 N N . VAL A 1 248 ? -10.5 17.281 14.477 1 94.56 248 VAL A N 1
ATOM 1989 C CA . VAL A 1 248 ? -9.781 17.469 15.734 1 94.56 248 VAL A CA 1
ATOM 1990 C C . VAL A 1 248 ? -8.281 17.281 15.508 1 94.56 248 VAL A C 1
ATOM 1992 O O . VAL A 1 248 ? -7.875 16.359 14.781 1 94.56 248 VAL A O 1
ATOM 1995 N N . PHE A 1 249 ? -7.484 18.156 16.047 1 95.69 249 PHE A N 1
ATOM 1996 C CA . PHE A 1 249 ? -6.043 18.047 15.844 1 95.69 249 PHE A CA 1
ATOM 1997 C C . PHE A 1 249 ? -5.301 18.266 17.156 1 95.69 249 PHE A C 1
ATOM 1999 O O . PHE A 1 249 ? -5.832 18.875 18.078 1 95.69 249 PHE A O 1
ATOM 2006 N N . SER A 1 250 ? -4.121 17.781 17.25 1 93.44 250 SER A N 1
ATOM 2007 C CA . SER A 1 250 ? -3.264 17.906 18.422 1 93.44 250 SER A CA 1
ATOM 2008 C C . SER A 1 250 ? -2.268 19.047 18.266 1 93.44 250 SER A C 1
ATOM 2010 O O . SER A 1 250 ? -2.115 19.609 17.172 1 93.44 250 SER A O 1
ATOM 2012 N N . ALA A 1 251 ? -1.65 19.359 19.328 1 93 251 ALA A N 1
ATOM 2013 C CA . ALA A 1 251 ? -0.576 20.359 19.266 1 93 251 ALA A CA 1
ATOM 2014 C C . ALA A 1 251 ? 0.577 19.859 18.391 1 93 251 ALA A C 1
ATOM 2016 O O . ALA A 1 251 ? 1.21 20.641 17.688 1 93 251 ALA A O 1
ATOM 2017 N N . ARG A 1 252 ? 0.865 18.609 18.453 1 90.88 252 ARG A N 1
ATOM 2018 C CA . ARG A 1 252 ? 1.931 18.031 17.641 1 90.88 252 ARG A CA 1
ATOM 2019 C C . ARG A 1 252 ? 1.622 18.156 16.156 1 90.88 252 ARG A C 1
ATOM 2021 O O . ARG A 1 252 ? 2.529 18.328 15.336 1 90.88 252 ARG A O 1
ATOM 2028 N N . PHE A 1 253 ? 0.382 18.016 15.891 1 96.44 253 PHE A N 1
ATOM 2029 C CA . PHE A 1 253 ? -0.003 18.234 14.5 1 96.44 253 PHE A CA 1
ATOM 2030 C C . PHE A 1 253 ? 0.377 19.641 14.055 1 96.44 253 PHE A C 1
ATOM 2032 O O . PHE A 1 253 ? 0.888 19.828 12.953 1 96.44 253 PHE A O 1
ATOM 2039 N N . LEU A 1 254 ? 0.084 20.641 14.859 1 95.88 254 LEU A N 1
ATOM 2040 C CA . LEU A 1 254 ? 0.417 22.016 14.523 1 95.88 254 LEU A CA 1
ATOM 2041 C C . LEU A 1 254 ? 1.919 22.188 14.32 1 95.88 254 LEU A C 1
ATOM 2043 O O . LEU A 1 254 ? 2.352 22.922 13.438 1 95.88 254 LEU A O 1
ATOM 2047 N N . GLU A 1 255 ? 2.686 21.469 15.078 1 92.5 255 GLU A N 1
ATOM 2048 C CA . GLU A 1 255 ? 4.133 21.469 14.867 1 92.5 255 GLU A CA 1
ATOM 2049 C C . GLU A 1 255 ? 4.496 20.891 13.508 1 92.5 255 GLU A C 1
ATOM 2051 O O . GLU A 1 255 ? 5.359 21.422 12.805 1 92.5 255 GLU A O 1
ATOM 2056 N N . ARG A 1 256 ? 3.869 19.797 13.156 1 94.5 256 ARG A N 1
ATOM 2057 C CA . ARG A 1 256 ? 4.145 19.172 11.867 1 94.5 256 ARG A CA 1
ATOM 2058 C C . ARG A 1 256 ? 3.775 20.109 10.719 1 94.5 256 ARG A C 1
ATOM 2060 O O . ARG A 1 256 ? 4.426 20.109 9.672 1 94.5 256 ARG A O 1
ATOM 2067 N N . CYS A 1 257 ? 2.705 20.922 10.93 1 96.06 257 CYS A N 1
ATOM 2068 C CA . CYS A 1 257 ? 2.379 21.938 9.938 1 96.06 257 CYS A CA 1
ATOM 2069 C C . CYS A 1 257 ? 3.551 22.891 9.727 1 96.06 257 CYS A C 1
ATOM 2071 O O . CYS A 1 257 ? 3.918 23.172 8.586 1 96.06 257 CYS A O 1
ATOM 2073 N N . ARG A 1 258 ? 4.125 23.281 10.805 1 93.88 258 ARG A N 1
ATOM 2074 C CA . ARG A 1 258 ? 5.262 24.203 10.742 1 93.88 258 ARG A CA 1
ATOM 2075 C C . ARG A 1 258 ? 6.484 23.516 10.141 1 93.88 258 ARG A C 1
ATOM 2077 O O . ARG A 1 258 ? 7.258 24.141 9.414 1 93.88 258 ARG A O 1
ATOM 2084 N N . TRP A 1 259 ? 6.625 22.234 10.445 1 92.31 259 TRP A N 1
ATOM 2085 C CA . TRP A 1 259 ? 7.789 21.469 10 1 92.31 259 TRP A CA 1
ATOM 2086 C C . TRP A 1 259 ? 7.742 21.234 8.492 1 92.31 259 TRP A C 1
ATOM 2088 O O . TRP A 1 259 ? 8.773 21.25 7.824 1 92.31 259 TRP A O 1
ATOM 2098 N N . ASN A 1 260 ? 6.621 21.047 7.992 1 93 260 ASN A N 1
ATOM 2099 C CA . ASN A 1 260 ? 6.523 20.484 6.648 1 93 260 ASN A CA 1
ATOM 2100 C C . ASN A 1 260 ? 6.086 21.547 5.633 1 93 260 ASN A C 1
ATOM 2102 O O . ASN A 1 260 ? 6.098 21.281 4.43 1 93 260 ASN A O 1
ATOM 2106 N N . ALA A 1 261 ? 5.664 22.734 6.102 1 93 261 ALA A N 1
ATOM 2107 C CA . ALA A 1 261 ? 5.363 23.844 5.203 1 93 261 ALA A CA 1
ATOM 2108 C C . ALA A 1 261 ? 6.473 24.891 5.227 1 93 261 ALA A C 1
ATOM 2110 O O . ALA A 1 261 ? 6.938 25.281 6.297 1 93 261 ALA A O 1
ATOM 2111 N N . SER A 1 262 ? 6.93 25.25 4.086 1 90.25 262 SER A N 1
ATOM 2112 C CA . SER A 1 262 ? 7.961 26.266 3.912 1 90.25 262 SER A CA 1
ATOM 2113 C C . SER A 1 262 ? 7.695 27.109 2.68 1 90.25 262 SER A C 1
ATOM 2115 O O . SER A 1 262 ? 7.41 26.594 1.602 1 90.25 262 SER A O 1
ATOM 2117 N N . PRO A 1 263 ? 7.754 28.422 2.908 1 90.81 263 PRO A N 1
ATOM 2118 C CA . PRO A 1 263 ? 7.434 29.297 1.779 1 90.81 263 PRO A CA 1
ATOM 2119 C C . PRO A 1 263 ? 8.305 29.031 0.558 1 90.81 263 PRO A C 1
ATOM 2121 O O . PRO A 1 263 ? 9.539 29.094 0.651 1 90.81 263 PRO A O 1
ATOM 2124 N N . GLY A 1 264 ? 7.641 28.797 -0.541 1 89.31 264 GLY A N 1
ATOM 2125 C CA . GLY A 1 264 ? 8.32 28.594 -1.812 1 89.31 264 GLY A CA 1
ATOM 2126 C C . GLY A 1 264 ? 8.992 27.234 -1.921 1 89.31 264 GLY A C 1
ATOM 2127 O O . GLY A 1 264 ? 9.602 26.922 -2.943 1 89.31 264 GLY A O 1
ATOM 2128 N N . ARG A 1 265 ? 8.805 26.438 -0.927 1 88.62 265 ARG A N 1
ATOM 2129 C CA . ARG A 1 265 ? 9.586 25.203 -0.911 1 88.62 265 ARG A CA 1
ATOM 2130 C C . ARG A 1 265 ? 8.688 23.984 -0.767 1 88.62 265 ARG A C 1
ATOM 2132 O O . ARG A 1 265 ? 8.82 23.016 -1.521 1 88.62 265 ARG A O 1
ATOM 2139 N N . SER A 1 266 ? 7.816 24.078 0.202 1 93 266 SER A N 1
ATOM 2140 C CA . SER A 1 266 ? 7.004 22.891 0.422 1 93 266 SER A CA 1
ATOM 2141 C C . SER A 1 266 ? 5.633 23.25 0.982 1 93 266 SER A C 1
ATOM 2143 O O . SER A 1 266 ? 5.477 24.281 1.64 1 93 266 SER A O 1
ATOM 2145 N N . VAL A 1 267 ? 4.684 22.453 0.665 1 95.38 267 VAL A N 1
ATOM 2146 C CA . VAL A 1 267 ? 3.326 22.5 1.193 1 95.38 267 VAL A CA 1
ATOM 2147 C C . VAL A 1 267 ? 2.982 21.172 1.875 1 95.38 267 VAL A C 1
ATOM 2149 O O . VAL A 1 267 ? 3.434 20.109 1.443 1 95.38 267 VAL A O 1
ATOM 2152 N N . TYR A 1 268 ? 2.199 21.234 3.01 1 96.62 268 TYR A N 1
ATOM 2153 C CA . TYR A 1 268 ? 1.88 20.031 3.777 1 96.62 268 TYR A CA 1
ATOM 2154 C C . TYR A 1 268 ? 0.429 19.609 3.562 1 96.62 268 TYR A C 1
ATOM 2156 O O . TYR A 1 268 ? -0.488 20.422 3.758 1 96.62 268 TYR A O 1
ATOM 2164 N N . TYR A 1 269 ? 0.216 18.438 3.066 1 96.06 269 TYR A N 1
ATOM 2165 C CA . TYR A 1 269 ? -1.09 17.812 2.916 1 96.06 269 TYR A CA 1
ATOM 2166 C C . TYR A 1 269 ? -1.196 16.562 3.791 1 96.06 269 TYR A C 1
ATOM 2168 O O . TYR A 1 269 ? -0.942 15.453 3.328 1 96.06 269 TYR A O 1
ATOM 2176 N N . PRO A 1 270 ? -1.688 16.719 5.012 1 95.81 270 PRO A N 1
ATOM 2177 C CA . PRO A 1 270 ? -1.815 15.555 5.891 1 95.81 270 PRO A CA 1
ATOM 2178 C C . PRO A 1 270 ? -2.91 14.594 5.438 1 95.81 270 PRO A C 1
ATOM 2180 O O . PRO A 1 270 ? -3.963 15.023 4.961 1 95.81 270 PRO A O 1
ATOM 2183 N N . VAL A 1 271 ? -2.611 13.32 5.5 1 93.06 271 VAL A N 1
ATOM 2184 C CA . VAL A 1 271 ? -3.654 12.305 5.391 1 93.06 271 VAL A CA 1
ATOM 2185 C C . VAL A 1 271 ? -4.328 12.109 6.746 1 93.06 271 VAL A C 1
ATOM 2187 O O . VAL A 1 271 ? -3.705 11.617 7.691 1 93.06 271 VAL A O 1
ATOM 2190 N N . VAL A 1 272 ? -5.566 12.367 6.793 1 94.06 272 VAL A N 1
ATOM 2191 C CA . VAL A 1 272 ? -6.32 12.438 8.039 1 94.06 272 VAL A CA 1
ATOM 2192 C C . VAL A 1 272 ? -6.875 11.062 8.383 1 94.06 272 VAL A C 1
ATOM 2194 O O . VAL A 1 272 ? -7.223 10.281 7.492 1 94.06 272 VAL A O 1
ATOM 2197 N N . PHE A 1 273 ? -6.914 10.773 9.711 1 92.94 273 PHE A N 1
ATOM 2198 C CA . PHE A 1 273 ? -7.551 9.539 10.156 1 92.94 273 PHE A CA 1
ATOM 2199 C C . PHE A 1 273 ? -9.047 9.75 10.367 1 92.94 273 PHE A C 1
ATOM 2201 O O . PHE A 1 273 ? -9.453 10.508 11.242 1 92.94 273 PHE A O 1
ATOM 2208 N N . SER A 1 274 ? -9.867 9.102 9.625 1 92.31 274 SER A N 1
ATOM 2209 C CA . SER A 1 274 ? -11.32 9.234 9.703 1 92.31 274 SER A CA 1
ATOM 2210 C C . SER A 1 274 ? -11.922 8.18 10.625 1 92.31 274 SER A C 1
ATOM 2212 O O . SER A 1 274 ? -11.773 6.98 10.375 1 92.31 274 SER A O 1
ATOM 2214 N N . LEU A 1 275 ? -12.633 8.625 11.633 1 92.62 275 LEU A N 1
ATOM 2215 C CA . LEU A 1 275 ? -13.227 7.711 12.602 1 92.62 275 LEU A CA 1
ATOM 2216 C C . LEU A 1 275 ? -14.539 7.137 12.078 1 92.62 275 LEU A C 1
ATOM 2218 O O . LEU A 1 275 ? -15.312 7.84 11.422 1 92.62 275 LEU A O 1
ATOM 2222 N N . TYR A 1 276 ? -14.719 5.918 12.453 1 90.62 276 TYR A N 1
ATOM 2223 C CA . TYR A 1 276 ? -16.016 5.305 12.172 1 90.62 276 TYR A CA 1
ATOM 2224 C C . TYR A 1 276 ? -17.078 5.816 13.133 1 90.62 276 TYR A C 1
ATOM 2226 O O . TYR A 1 276 ? -16.781 6.578 14.055 1 90.62 276 TYR A O 1
ATOM 2234 N N . ASN A 1 277 ? -18.281 5.441 12.852 1 90.44 277 ASN A N 1
ATOM 2235 C CA . ASN A 1 277 ? -19.359 5.738 13.781 1 90.44 277 ASN A CA 1
ATOM 2236 C C . ASN A 1 277 ? -19.125 5.105 15.148 1 90.44 277 ASN A C 1
ATOM 2238 O O . ASN A 1 277 ? -19.156 3.881 15.281 1 90.44 277 ASN A O 1
ATOM 2242 N N . PRO A 1 278 ? -18.938 5.926 16.078 1 87 278 PRO A N 1
ATOM 2243 C CA . PRO A 1 278 ? -18.609 5.375 17.391 1 87 278 PRO A CA 1
ATOM 2244 C C . PRO A 1 278 ? -19.703 4.445 17.938 1 87 278 PRO A C 1
ATOM 2246 O O . PRO A 1 278 ? -19.406 3.484 18.641 1 87 278 PRO A O 1
ATOM 2249 N N . LYS A 1 279 ? -20.891 4.742 17.625 1 85.19 279 LYS A N 1
ATOM 2250 C CA . LYS A 1 279 ? -21.969 3.877 18.094 1 85.19 279 LYS A CA 1
ATOM 2251 C C . LYS A 1 279 ? -21.812 2.461 17.547 1 85.19 279 LYS A C 1
ATOM 2253 O O . LYS A 1 279 ? -22.047 1.483 18.25 1 85.19 279 LYS A O 1
ATOM 2258 N N . VAL A 1 280 ? -21.5 2.383 16.359 1 83.19 280 VAL A N 1
ATOM 2259 C CA . VAL A 1 280 ? -21.312 1.084 15.719 1 83.19 280 VAL A CA 1
ATOM 2260 C C . VAL A 1 280 ? -20.062 0.406 16.266 1 83.19 280 VAL A C 1
ATOM 2262 O O . VAL A 1 280 ? -20.078 -0.78 16.594 1 83.19 280 VAL A O 1
ATOM 2265 N N . VAL A 1 281 ? -19.016 1.15 16.453 1 82.75 281 VAL A N 1
ATOM 2266 C CA . VAL A 1 281 ? -17.719 0.627 16.859 1 82.75 281 VAL A CA 1
ATOM 2267 C C . VAL A 1 281 ? -17.812 0.056 18.281 1 82.75 281 VAL A C 1
ATOM 2269 O O . VAL A 1 281 ? -17.391 -1.076 18.531 1 82.75 281 VAL A O 1
ATOM 2272 N N . TYR A 1 282 ? -18.406 0.732 19.172 1 82.62 282 TYR A N 1
ATOM 2273 C CA . TYR A 1 282 ? -18.375 0.362 20.578 1 82.62 282 TYR A CA 1
ATOM 2274 C C . TYR A 1 282 ? -19.562 -0.505 20.938 1 82.62 282 TYR A C 1
ATOM 2276 O O . TYR A 1 282 ? -19.453 -1.411 21.766 1 82.62 282 TYR A O 1
ATOM 2284 N N . THR A 1 283 ? -20.625 -0.301 20.312 1 83.12 283 THR A N 1
ATOM 2285 C CA . THR A 1 283 ? -21.781 -1.14 20.609 1 83.12 283 THR A CA 1
ATOM 2286 C C . THR A 1 283 ? -21.547 -2.566 20.109 1 83.12 283 THR A C 1
ATOM 2288 O O . THR A 1 283 ? -21.922 -3.527 20.797 1 83.12 283 THR A O 1
ATOM 2291 N N . LEU A 1 284 ? -21.016 -2.627 18.906 1 73.69 284 LEU A N 1
ATOM 2292 C CA . LEU A 1 284 ? -20.703 -3.945 18.359 1 73.69 284 LEU A CA 1
ATOM 2293 C C . LEU A 1 284 ? -19.766 -4.711 19.266 1 73.69 284 LEU A C 1
ATOM 2295 O O . LEU A 1 284 ? -19.781 -5.941 19.297 1 73.69 284 LEU A O 1
ATOM 2299 N N . GLN A 1 285 ? -19.016 -3.963 20 1 75.75 285 GLN A N 1
ATOM 2300 C CA . GLN A 1 285 ? -18.062 -4.574 20.938 1 75.75 285 GLN A CA 1
ATOM 2301 C C . GLN A 1 285 ? -18.672 -4.719 22.328 1 75.75 285 GLN A C 1
ATOM 2303 O O . GLN A 1 285 ? -18.016 -5.184 23.25 1 75.75 285 GLN A O 1
ATOM 2308 N N . GLY A 1 286 ? -19.875 -4.328 22.422 1 77.25 286 GLY A N 1
ATOM 2309 C CA . GLY A 1 286 ? -20.562 -4.41 23.703 1 77.25 286 GLY A CA 1
ATOM 2310 C C . GLY A 1 286 ? -20.062 -3.396 24.703 1 77.25 286 GLY A C 1
ATOM 2311 O O . GLY A 1 286 ? -20.172 -3.611 25.922 1 77.25 286 GLY A O 1
ATOM 2312 N N . ARG A 1 287 ? -19.438 -2.439 24.25 1 83.94 287 ARG A N 1
ATOM 2313 C CA . ARG A 1 287 ? -18.875 -1.427 25.141 1 83.94 287 ARG A CA 1
ATOM 2314 C C . ARG A 1 287 ? -19.656 -0.117 25.031 1 83.94 287 ARG A C 1
ATOM 2316 O O . ARG A 1 287 ? -20.297 0.155 24.016 1 83.94 287 ARG A O 1
ATOM 2323 N N . LYS A 1 288 ? -19.609 0.711 26.062 1 86.12 288 LYS A N 1
ATOM 2324 C CA . LYS A 1 288 ? -20.188 2.053 26.031 1 86.12 288 LYS A CA 1
ATOM 2325 C C . LYS A 1 288 ? -19.312 3.004 25.203 1 86.12 288 LYS A C 1
ATOM 2327 O O . LYS A 1 288 ? -18.094 2.883 25.188 1 86.12 288 LYS A O 1
ATOM 2332 N N . VAL A 1 289 ? -20.031 3.865 24.547 1 85.19 289 VAL A N 1
ATOM 2333 C CA . VAL A 1 289 ? -19.312 4.863 23.766 1 85.19 289 VAL A CA 1
ATOM 2334 C C . VAL A 1 289 ? -18.516 5.77 24.703 1 85.19 289 VAL A C 1
ATOM 2336 O O . VAL A 1 289 ? -19.078 6.426 25.578 1 85.19 289 VAL A O 1
ATOM 2339 N N . PRO A 1 290 ? -17.25 5.75 24.641 1 85.06 290 PRO A N 1
ATOM 2340 C CA . PRO A 1 290 ? -16.438 6.602 25.516 1 85.06 290 PRO A CA 1
ATOM 2341 C C . PRO A 1 290 ? -16.547 8.086 25.172 1 85.06 290 PRO A C 1
ATOM 2343 O O . PRO A 1 290 ? -17.297 8.453 24.266 1 85.06 290 PRO A O 1
ATOM 2346 N N . SER A 1 291 ? -15.875 8.898 25.984 1 83.81 291 SER A N 1
ATOM 2347 C CA . SER A 1 291 ? -15.82 10.328 25.703 1 83.81 291 SER A CA 1
ATOM 2348 C C . SER A 1 291 ? -15.164 10.602 24.359 1 83.81 291 SER A C 1
ATOM 2350 O O . SER A 1 291 ? -14.461 9.742 23.812 1 83.81 291 SER A O 1
ATOM 2352 N N . GLU A 1 292 ? -15.383 11.727 23.812 1 79.5 292 GLU A N 1
ATOM 2353 C CA . GLU A 1 292 ? -14.859 12.086 22.5 1 79.5 292 GLU A CA 1
ATOM 2354 C C . GLU A 1 292 ? -13.336 11.984 22.469 1 79.5 292 GLU A C 1
ATOM 2356 O O . GLU A 1 292 ? -12.758 11.516 21.484 1 79.5 292 GLU A O 1
ATOM 2361 N N . THR A 1 293 ? -12.789 12.445 23.547 1 78.44 293 THR A N 1
ATOM 2362 C CA . THR A 1 293 ? -11.336 12.414 23.625 1 78.44 293 THR A CA 1
ATOM 2363 C C . THR A 1 293 ? -10.82 10.977 23.594 1 78.44 293 THR A C 1
ATOM 2365 O O . THR A 1 293 ? -9.781 10.695 22.984 1 78.44 293 THR A O 1
ATOM 2368 N N . ASP A 1 294 ? -11.586 10.086 24.188 1 78.62 294 ASP A N 1
ATOM 2369 C CA . ASP A 1 294 ? -11.172 8.688 24.281 1 78.62 294 ASP A CA 1
ATOM 2370 C C . ASP A 1 294 ? -11.469 7.941 22.984 1 78.62 294 ASP A C 1
ATOM 2372 O O . ASP A 1 294 ? -11.023 6.809 22.797 1 78.62 294 ASP A O 1
ATOM 2376 N N . GLN A 1 295 ? -12.141 8.633 22.172 1 84.5 295 GLN A N 1
ATOM 2377 C CA . GLN A 1 295 ? -12.453 8.016 20.891 1 84.5 295 GLN A CA 1
ATOM 2378 C C . GLN A 1 295 ? -11.32 8.227 19.875 1 84.5 295 GLN A C 1
ATOM 2380 O O . GLN A 1 295 ? -11.289 7.586 18.828 1 84.5 295 GLN A O 1
ATOM 2385 N N . LEU A 1 296 ? -10.406 9.055 20.203 1 87.31 296 LEU A N 1
ATOM 2386 C CA . LEU A 1 296 ? -9.352 9.43 19.281 1 87.31 296 LEU A CA 1
ATOM 2387 C C . LEU A 1 296 ? -8.234 8.391 19.266 1 87.31 296 LEU A C 1
ATOM 2389 O O . LEU A 1 296 ? -7.09 8.695 19.609 1 87.31 296 LEU A O 1
ATOM 2393 N N . LEU A 1 297 ? -8.625 7.188 18.906 1 86 297 LEU A N 1
ATOM 2394 C CA . LEU A 1 297 ? -7.711 6.055 18.844 1 86 297 LEU A CA 1
ATOM 2395 C C . LEU A 1 297 ? -7.5 5.613 17.391 1 86 297 LEU A C 1
ATOM 2397 O O . LEU A 1 297 ? -8.453 5.535 16.625 1 86 297 LEU A O 1
ATOM 2401 N N . ILE A 1 298 ? -6.289 5.438 17.047 1 89.44 298 ILE A N 1
ATOM 2402 C CA . ILE A 1 298 ? -5.961 4.949 15.719 1 89.44 298 ILE A CA 1
ATOM 2403 C C . ILE A 1 298 ? -5.883 3.426 15.727 1 89.44 298 ILE A C 1
ATOM 2405 O O . ILE A 1 298 ? -4.953 2.85 16.297 1 89.44 298 ILE A O 1
ATOM 2409 N N . SER A 1 299 ? -6.801 2.82 15.211 1 85.31 299 SER A N 1
ATOM 2410 C CA . SER A 1 299 ? -6.871 1.371 15.055 1 85.31 299 SER A CA 1
ATOM 2411 C C . SER A 1 299 ? -7.766 0.986 13.883 1 85.31 299 SER A C 1
ATOM 2413 O O . SER A 1 299 ? -8.586 1.787 13.43 1 85.31 299 SER A O 1
ATOM 2415 N N . ARG A 1 300 ? -7.559 -0.243 13.508 1 81.5 300 ARG A N 1
ATOM 2416 C CA . ARG A 1 300 ? -8.367 -0.735 12.398 1 81.5 300 ARG A CA 1
ATOM 2417 C C . ARG A 1 300 ? -9.852 -0.734 12.758 1 81.5 300 ARG A C 1
ATOM 2419 O O . ARG A 1 300 ? -10.703 -0.566 11.891 1 81.5 300 ARG A O 1
ATOM 2426 N N . ASP A 1 301 ? -10.164 -0.81 14.008 1 80.31 301 ASP A N 1
ATOM 2427 C CA . ASP A 1 301 ? -11.547 -0.918 14.469 1 80.31 301 ASP A CA 1
ATOM 2428 C C . ASP A 1 301 ? -12.188 0.461 14.609 1 80.31 301 ASP A C 1
ATOM 2430 O O . ASP A 1 301 ? -13.414 0.582 14.625 1 80.31 301 ASP A O 1
ATOM 2434 N N . THR A 1 302 ? -11.344 1.419 14.688 1 87.88 302 THR A N 1
ATOM 2435 C CA . THR A 1 302 ? -11.914 2.711 15.039 1 87.88 302 THR A CA 1
ATOM 2436 C C . THR A 1 302 ? -11.984 3.625 13.82 1 87.88 302 THR A C 1
ATOM 2438 O O . THR A 1 302 ? -12.664 4.652 13.844 1 87.88 302 THR A O 1
ATOM 2441 N N . GLY A 1 303 ? -11.234 3.322 12.797 1 89.38 303 GLY A N 1
ATOM 2442 C CA . GLY A 1 303 ? -11.273 4.207 11.648 1 89.38 303 GLY A CA 1
ATOM 2443 C C . GLY A 1 303 ? -10.336 3.781 10.531 1 89.38 303 GLY A C 1
ATOM 2444 O O . GLY A 1 303 ? -9.953 2.613 10.453 1 89.38 303 GLY A O 1
ATOM 2445 N N . PHE A 1 304 ? -10.039 4.707 9.562 1 86.31 304 PHE A N 1
ATOM 2446 C CA . PHE A 1 304 ? -9.172 4.461 8.414 1 86.31 304 PHE A CA 1
ATOM 2447 C C . PHE A 1 304 ? -8.477 5.742 7.977 1 86.31 304 PHE A C 1
ATOM 2449 O O . PHE A 1 304 ? -8.945 6.844 8.273 1 86.31 304 PHE A O 1
ATOM 2456 N N . TRP A 1 305 ? -7.316 5.617 7.305 1 87.56 305 TRP A N 1
ATOM 2457 C CA . TRP A 1 305 ? -6.645 6.762 6.699 1 87.56 305 TRP A CA 1
ATOM 2458 C C . TRP A 1 305 ? -7.383 7.23 5.453 1 87.56 305 TRP A C 1
ATOM 2460 O O . TRP A 1 305 ? -7.559 6.469 4.504 1 87.56 305 TRP A O 1
ATOM 2470 N N . ARG A 1 306 ? -7.832 8.406 5.445 1 86.62 306 ARG A N 1
ATOM 2471 C CA . ARG A 1 306 ? -8.586 8.984 4.336 1 86.62 306 ARG A CA 1
ATOM 2472 C C . ARG A 1 306 ? -7.645 9.5 3.248 1 86.62 306 ARG A C 1
ATOM 2474 O O . ARG A 1 306 ? -7.418 10.703 3.137 1 86.62 306 ARG A O 1
ATOM 2481 N N . ASP A 1 307 ? -7.199 8.648 2.402 1 81.44 307 ASP A N 1
ATOM 2482 C CA . ASP A 1 307 ? -6.18 9 1.416 1 81.44 307 ASP A CA 1
ATOM 2483 C C . ASP A 1 307 ? -6.812 9.578 0.152 1 81.44 307 ASP A C 1
ATOM 2485 O O . ASP A 1 307 ? -6.117 9.828 -0.835 1 81.44 307 ASP A O 1
ATOM 2489 N N . PHE A 1 308 ? -8.078 9.883 0.109 1 78.38 308 PHE A N 1
ATOM 2490 C CA . PHE A 1 308 ? -8.734 10.469 -1.054 1 78.38 308 PHE A CA 1
ATOM 2491 C C . PHE A 1 308 ? -9.211 11.883 -0.751 1 78.38 308 PHE A C 1
ATOM 2493 O O . PHE A 1 308 ? -9.836 12.523 -1.599 1 78.38 308 PHE A O 1
ATOM 2500 N N . GLY A 1 309 ? -8.938 12.375 0.327 1 83.31 309 GLY A N 1
ATOM 2501 C CA . GLY A 1 309 ? -9.305 13.734 0.701 1 83.31 309 GLY A CA 1
ATOM 2502 C C . GLY A 1 309 ? -8.133 14.695 0.657 1 83.31 309 GLY A C 1
ATOM 2503 O O . GLY A 1 309 ? -7.027 14.367 1.093 1 83.31 309 GLY A O 1
ATOM 2504 N N . TYR A 1 310 ? -8.422 15.891 0.109 1 89.38 310 TYR A N 1
ATOM 2505 C CA . TYR A 1 310 ? -7.363 16.875 -0.031 1 89.38 310 TYR A CA 1
ATOM 2506 C C . TYR A 1 310 ? -7.785 18.219 0.571 1 89.38 310 TYR A C 1
ATOM 2508 O O . TYR A 1 310 ? -7.258 19.266 0.199 1 89.38 310 TYR A O 1
ATOM 2516 N N . GLY A 1 311 ? -8.68 18.141 1.437 1 91.44 311 GLY A N 1
ATOM 2517 C CA . GLY A 1 311 ? -9.258 19.375 1.963 1 91.44 311 GLY A CA 1
ATOM 2518 C C . GLY A 1 311 ? -8.398 20.016 3.037 1 91.44 311 GLY A C 1
ATOM 2519 O O . GLY A 1 311 ? -8.43 21.25 3.209 1 91.44 311 GLY A O 1
ATOM 2520 N N . MET A 1 312 ? -7.715 19.203 3.812 1 94.5 312 MET A N 1
ATOM 2521 C CA . MET A 1 312 ? -6.828 19.75 4.836 1 94.5 312 MET A CA 1
ATOM 2522 C C . MET A 1 312 ? -5.449 20.047 4.262 1 94.5 312 MET A C 1
ATOM 2524 O O . MET A 1 312 ? -4.836 19.188 3.627 1 94.5 312 MET A O 1
ATOM 2528 N N . THR A 1 313 ? -5.016 21.25 4.418 1 97 313 THR A N 1
ATOM 2529 C CA . THR A 1 313 ? -3.719 21.625 3.869 1 97 313 THR A CA 1
ATOM 2530 C C . THR A 1 313 ? -3.094 22.75 4.684 1 97 313 THR A C 1
ATOM 2532 O O . THR A 1 313 ? -3.799 23.641 5.172 1 97 313 THR A O 1
ATOM 2535 N N . CYS A 1 314 ? -1.853 22.688 4.902 1 97.81 314 CYS A N 1
ATOM 2536 C CA . CYS A 1 314 ? -1.042 23.734 5.508 1 97.81 314 CYS A CA 1
ATOM 2537 C C . CYS 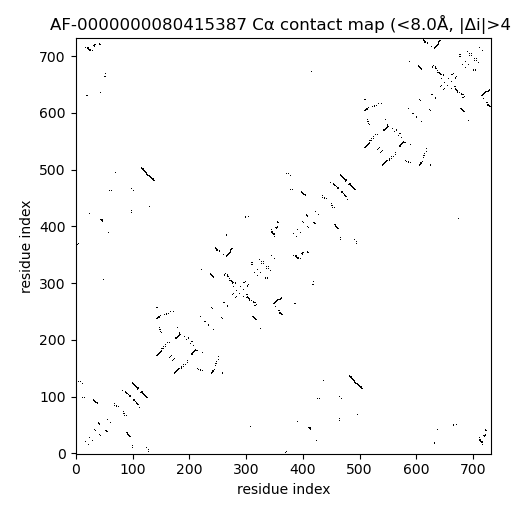A 1 314 ? -0.087 24.344 4.484 1 97.81 314 CYS A C 1
ATOM 2539 O O . CYS A 1 314 ? 0.789 23.656 3.961 1 97.81 314 CYS A O 1
ATOM 2541 N N . GLN A 1 315 ? -0.246 25.609 4.25 1 96.88 315 GLN A N 1
ATOM 2542 C CA . GLN A 1 315 ? 0.486 26.281 3.176 1 96.88 315 GLN A CA 1
ATOM 2543 C C . GLN A 1 315 ? 0.71 27.75 3.488 1 96.88 315 GLN A C 1
ATOM 2545 O O . GLN A 1 315 ? -0.068 28.359 4.227 1 96.88 315 GLN A O 1
ATOM 2550 N N . TYR A 1 316 ? 1.731 28.266 2.965 1 95.5 316 TYR A N 1
ATOM 2551 C CA . TYR A 1 316 ? 1.935 29.703 3.09 1 95.5 316 TYR A CA 1
ATOM 2552 C C . TYR A 1 316 ? 1.09 30.469 2.072 1 95.5 316 TYR A C 1
ATOM 2554 O O . TYR A 1 316 ? 0.904 30 0.943 1 95.5 316 TYR A O 1
ATOM 2562 N N . LYS A 1 317 ? 0.624 31.609 2.494 1 93.75 317 LYS A N 1
ATOM 2563 C CA . LYS A 1 317 ? -0.201 32.438 1.629 1 93.75 317 LYS A CA 1
ATOM 2564 C C . LYS A 1 317 ? 0.518 32.75 0.319 1 93.75 317 LYS A C 1
ATOM 2566 O O . LYS A 1 317 ? -0.103 32.781 -0.746 1 93.75 317 LYS A O 1
ATOM 2571 N N . PHE A 1 318 ? 1.758 32.938 0.382 1 92.06 318 PHE A N 1
ATOM 2572 C CA . PHE A 1 318 ? 2.598 33.188 -0.781 1 92.06 318 PHE A CA 1
ATOM 2573 C C . PHE A 1 318 ? 2.471 32.062 -1.801 1 92.06 318 PHE A C 1
ATOM 2575 O O . PHE A 1 318 ? 2.314 32.312 -2.998 1 92.06 318 PHE A O 1
ATOM 2582 N N . ASP A 1 319 ? 2.574 30.891 -1.356 1 94.25 319 ASP A N 1
ATOM 2583 C CA . ASP A 1 319 ? 2.49 29.719 -2.229 1 94.25 319 ASP A CA 1
ATOM 2584 C C . ASP A 1 319 ? 1.078 29.562 -2.787 1 94.25 319 ASP A C 1
ATOM 2586 O O . ASP A 1 319 ? 0.906 29.188 -3.953 1 94.25 319 ASP A O 1
ATOM 2590 N N . LEU A 1 320 ? 0.085 29.812 -1.986 1 94.75 320 LEU A N 1
ATOM 2591 C CA . LEU A 1 320 ? -1.305 29.734 -2.426 1 94.75 320 LEU A CA 1
ATOM 2592 C C . LEU A 1 320 ? -1.555 30.688 -3.59 1 94.75 320 LEU A C 1
ATOM 2594 O O . LEU A 1 320 ? -2.184 30.312 -4.582 1 94.75 320 LEU A O 1
ATOM 2598 N N . LEU A 1 321 ? -1.064 31.828 -3.42 1 92.12 321 LEU A N 1
ATOM 2599 C CA . LEU A 1 321 ? -1.231 32.844 -4.469 1 92.12 321 LEU A CA 1
ATOM 2600 C C . LEU A 1 321 ? -0.442 32.438 -5.715 1 92.12 321 LEU A C 1
ATOM 2602 O O . LEU A 1 321 ? -0.914 32.656 -6.84 1 92.12 321 LEU A O 1
ATOM 2606 N N . ARG A 1 322 ? 0.683 31.953 -5.504 1 91.25 322 ARG A N 1
ATOM 2607 C CA . ARG A 1 322 ? 1.56 31.578 -6.605 1 91.25 322 ARG A CA 1
ATOM 2608 C C . ARG A 1 322 ? 0.905 30.516 -7.488 1 91.25 322 ARG A C 1
ATOM 2610 O O . ARG A 1 322 ? 1.064 30.531 -8.711 1 91.25 322 ARG A O 1
ATOM 2617 N N . VAL A 1 323 ? 0.239 29.625 -6.891 1 93.06 323 VAL A N 1
ATOM 2618 C CA . VAL A 1 323 ? -0.386 28.562 -7.672 1 93.06 323 VAL A CA 1
ATOM 2619 C C . VAL A 1 323 ? -1.796 28.984 -8.078 1 93.06 323 VAL A C 1
ATOM 2621 O O . VAL A 1 323 ? -2.58 28.156 -8.562 1 93.06 323 VAL A O 1
ATOM 2624 N N . LYS A 1 324 ? -2.27 30.109 -7.824 1 90.69 324 LYS A N 1
ATOM 2625 C CA . LYS A 1 324 ? -3.518 30.75 -8.234 1 90.69 324 LYS A CA 1
ATOM 2626 C C . LYS A 1 324 ? -4.703 30.188 -7.449 1 90.69 324 LYS A C 1
ATOM 2628 O O . LYS A 1 324 ? -5.824 30.156 -7.957 1 90.69 324 LYS A O 1
ATOM 2633 N N . GLY A 1 325 ? -4.422 29.656 -6.359 1 90.25 325 GLY A N 1
ATOM 2634 C CA . GLY A 1 325 ? -5.426 29.25 -5.391 1 90.25 325 GLY A CA 1
ATOM 2635 C C . GLY A 1 325 ? -6.594 28.516 -6.016 1 90.25 325 GLY A C 1
ATOM 2636 O O . GLY A 1 325 ? -6.402 27.656 -6.875 1 90.25 325 GLY A O 1
ATOM 2637 N N . PHE A 1 326 ? -7.816 28.766 -5.492 1 86.62 326 PHE A N 1
ATOM 2638 C CA . PHE A 1 326 ? -9.031 28.078 -5.91 1 86.62 326 PHE A CA 1
ATOM 2639 C C . PHE A 1 326 ? -9.586 28.672 -7.195 1 86.62 326 PHE A C 1
ATOM 2641 O O . PHE A 1 326 ? -9.516 29.891 -7.398 1 86.62 326 PHE A O 1
ATOM 2648 N N . SER A 1 327 ? -9.953 27.703 -8.094 1 74.19 327 SER A N 1
ATOM 2649 C CA . SER A 1 327 ? -10.594 28.141 -9.328 1 74.19 327 SER A CA 1
ATOM 2650 C C . SER A 1 327 ? -12.094 28.359 -9.125 1 74.19 327 SER A C 1
ATOM 2652 O O . SER A 1 327 ? -12.75 27.562 -8.438 1 74.19 327 SER A O 1
ATOM 2654 N N . GLU A 1 328 ? -12.578 29.484 -9.492 1 63.06 328 GLU A N 1
ATOM 2655 C CA . GLU A 1 328 ? -14.008 29.781 -9.383 1 63.06 328 GLU A CA 1
ATOM 2656 C C . GLU A 1 328 ? -14.836 28.844 -10.258 1 63.06 328 GLU A C 1
ATOM 2658 O O . GLU A 1 328 ? -16.016 28.625 -10 1 63.06 328 GLU A O 1
ATOM 2663 N N . GLU A 1 329 ? -14.25 28.312 -11.227 1 59.69 329 GLU A N 1
ATOM 2664 C CA . GLU A 1 329 ? -15.031 27.562 -12.203 1 59.69 329 GLU A CA 1
ATOM 2665 C C . GLU A 1 329 ? -15.32 26.141 -11.711 1 59.69 329 GLU A C 1
ATOM 2667 O O . GLU A 1 329 ? -16.203 25.453 -12.25 1 59.69 329 GLU A O 1
ATOM 2672 N N . THR A 1 330 ? -14.594 25.672 -10.859 1 56.25 330 THR A N 1
ATOM 2673 C CA . THR A 1 330 ? -14.797 24.281 -10.453 1 56.25 330 THR A CA 1
ATOM 2674 C C . THR A 1 330 ? -15.859 24.203 -9.359 1 56.25 330 THR A C 1
ATOM 2676 O O . THR A 1 330 ? -15.688 24.734 -8.273 1 56.25 330 THR A O 1
ATOM 2679 N N . VAL A 1 331 ? -17.188 24.078 -9.852 1 51.97 331 VAL A N 1
ATOM 2680 C CA . VAL A 1 331 ? -18.359 23.969 -8.984 1 51.97 331 VAL A CA 1
ATOM 2681 C C . VAL A 1 331 ? -18.703 22.5 -8.766 1 51.97 331 VAL A C 1
ATOM 2683 O O . VAL A 1 331 ? -18.812 21.734 -9.727 1 51.97 331 VAL A O 1
ATOM 2686 N N . GLY A 1 332 ? -18.375 21.797 -7.461 1 52.88 332 GLY A N 1
ATOM 2687 C CA . GLY A 1 332 ? -18.875 20.5 -7.004 1 52.88 332 GLY A CA 1
ATOM 2688 C C . GLY A 1 332 ? -18.125 19.969 -5.793 1 52.88 332 GLY A C 1
ATOM 2689 O O . GLY A 1 332 ? -17.062 20.469 -5.441 1 52.88 332 GLY A O 1
ATOM 2690 N N . TRP A 1 333 ? -18.781 19.141 -5 1 55 333 TRP A N 1
ATOM 2691 C CA . TRP A 1 333 ? -18.328 18.656 -3.699 1 55 333 TRP A CA 1
ATOM 2692 C C . TRP A 1 333 ? -16.969 17.984 -3.814 1 55 333 TRP A C 1
ATOM 2694 O O . TRP A 1 333 ? -16.828 16.922 -4.434 1 55 333 TRP A O 1
ATOM 2704 N N . GLY A 1 334 ? -15.859 18.578 -3.318 1 63.53 334 GLY A N 1
ATOM 2705 C CA . GLY A 1 334 ? -14.516 18.031 -3.15 1 63.53 334 GLY A CA 1
ATOM 2706 C C . GLY A 1 334 ? -13.617 18.281 -4.352 1 63.53 334 GLY A C 1
ATOM 2707 O O . GLY A 1 334 ? -12.406 18.094 -4.266 1 63.53 334 GLY A O 1
ATOM 2708 N N . GLY A 1 335 ? -14.289 18.75 -5.391 1 75.94 335 GLY A N 1
ATOM 2709 C CA . GLY A 1 335 ? -13.508 18.969 -6.602 1 75.94 335 GLY A CA 1
ATOM 2710 C C . GLY A 1 335 ? -12.547 20.125 -6.496 1 75.94 335 GLY A C 1
ATOM 2711 O O . GLY A 1 335 ? -11.453 20.094 -7.062 1 75.94 335 GLY A O 1
ATOM 2712 N N . GLU A 1 336 ? -12.953 21.109 -5.703 1 84.81 336 GLU A N 1
ATOM 2713 C CA . GLU A 1 336 ? -12.109 22.281 -5.547 1 84.81 336 GLU A CA 1
ATOM 2714 C C . GLU A 1 336 ? -10.828 21.938 -4.797 1 84.81 336 GLU A C 1
ATOM 2716 O O . GLU A 1 336 ? -9.75 22.453 -5.121 1 84.81 336 GLU A O 1
ATOM 2721 N N . ASP A 1 337 ? -10.992 21.141 -3.855 1 88.06 337 ASP A N 1
ATOM 2722 C CA . ASP A 1 337 ? -9.82 20.719 -3.09 1 88.06 337 ASP A CA 1
ATOM 2723 C C . ASP A 1 337 ? -8.836 19.953 -3.969 1 88.06 337 ASP A C 1
ATOM 2725 O O . ASP A 1 337 ? -7.621 20.172 -3.885 1 88.06 337 ASP A O 1
ATOM 2729 N N . VAL A 1 338 ? -9.43 19.125 -4.758 1 87.38 338 VAL A N 1
ATOM 2730 C CA . VAL A 1 338 ? -8.586 18.328 -5.648 1 87.38 338 VAL A CA 1
ATOM 2731 C C . VAL A 1 338 ? -7.883 19.25 -6.641 1 87.38 338 VAL A C 1
ATOM 2733 O O . VAL A 1 338 ? -6.715 19.031 -6.977 1 87.38 338 VAL A O 1
ATOM 2736 N N . SER A 1 339 ? -8.609 20.219 -7.082 1 88.56 339 SER A N 1
ATOM 2737 C CA . SER A 1 339 ? -8.039 21.156 -8.031 1 88.56 339 SER A CA 1
ATOM 2738 C C . SER A 1 339 ? -6.844 21.891 -7.434 1 88.56 339 SER A C 1
ATOM 2740 O O . SER A 1 339 ? -5.809 22.047 -8.086 1 88.56 339 SER A O 1
ATOM 2742 N N . LEU A 1 340 ? -7 22.406 -6.258 1 92.62 340 LEU A N 1
ATOM 2743 C CA . LEU A 1 340 ? -5.883 23.078 -5.605 1 92.62 340 LEU A CA 1
ATOM 2744 C C . LEU A 1 340 ? -4.707 22.125 -5.414 1 92.62 340 LEU A C 1
ATOM 2746 O O . LEU A 1 340 ? -3.559 22.484 -5.668 1 92.62 340 LEU A O 1
ATOM 2750 N N . TYR A 1 341 ? -5.008 20.969 -4.957 1 92.5 341 TYR A N 1
ATOM 2751 C CA . TYR A 1 341 ? -3.975 19.953 -4.785 1 92.5 341 TYR A CA 1
ATOM 2752 C C . TYR A 1 341 ? -3.229 19.703 -6.09 1 92.5 341 TYR A C 1
ATOM 2754 O O . TYR A 1 341 ? -1.997 19.625 -6.105 1 92.5 341 TYR A O 1
ATOM 2762 N N . ARG A 1 342 ? -3.938 19.594 -7.137 1 89.44 342 ARG A N 1
ATOM 2763 C CA . ARG A 1 342 ? -3.35 19.375 -8.453 1 89.44 342 ARG A CA 1
ATOM 2764 C C . ARG A 1 342 ? -2.432 20.516 -8.852 1 89.44 342 ARG A C 1
ATOM 2766 O O . ARG A 1 342 ? -1.387 20.312 -9.469 1 89.44 342 ARG A O 1
ATOM 2773 N N . LYS A 1 343 ? -2.826 21.672 -8.562 1 92.12 343 LYS A N 1
ATOM 2774 C CA . LYS A 1 343 ? -2 22.844 -8.867 1 92.12 343 LYS A CA 1
ATOM 2775 C C . LYS A 1 343 ? -0.663 22.766 -8.133 1 92.12 343 LYS A C 1
ATOM 2777 O O . LYS A 1 343 ? 0.381 23.094 -8.711 1 92.12 343 LYS A O 1
ATOM 2782 N N . TYR A 1 344 ? -0.704 22.406 -6.918 1 92.69 344 TYR A N 1
ATOM 2783 C CA . TYR A 1 344 ? 0.541 22.234 -6.172 1 92.69 344 TYR A CA 1
ATOM 2784 C C . TYR A 1 344 ? 1.39 21.125 -6.77 1 92.69 344 TYR A C 1
ATOM 2786 O O . TYR A 1 344 ? 2.602 21.281 -6.938 1 92.69 344 TYR A O 1
ATOM 2794 N N . VAL A 1 345 ? 0.752 20 -7.09 1 90.81 345 VAL A N 1
ATOM 2795 C CA . VAL A 1 345 ? 1.448 18.844 -7.637 1 90.81 345 VAL A CA 1
ATOM 2796 C C . VAL A 1 345 ? 2.148 19.234 -8.938 1 90.81 345 VAL A C 1
ATOM 2798 O O . VAL A 1 345 ? 3.242 18.734 -9.227 1 90.81 345 VAL A O 1
ATOM 2801 N N . ARG A 1 346 ? 1.559 20.156 -9.602 1 89.94 346 ARG A N 1
ATOM 2802 C CA . ARG A 1 346 ? 2.078 20.562 -10.906 1 89.94 346 ARG A CA 1
ATOM 2803 C C . ARG A 1 346 ? 3.039 21.734 -10.773 1 89.94 346 ARG A C 1
ATOM 2805 O O . ARG A 1 346 ? 3.564 22.234 -11.773 1 89.94 346 ARG A O 1
ATOM 2812 N N . SER A 1 347 ? 3.223 22.125 -9.617 1 90.06 347 SER A N 1
ATOM 2813 C CA . SER A 1 347 ? 4.105 23.266 -9.383 1 90.06 347 SER A CA 1
ATOM 2814 C C . SER A 1 347 ? 5.504 22.797 -8.984 1 90.06 347 SER A C 1
ATOM 2816 O O . SER A 1 347 ? 5.785 21.609 -8.953 1 90.06 347 SER A O 1
ATOM 2818 N N . GLY A 1 348 ? 6.387 23.781 -8.688 1 86.75 348 GLY A N 1
ATOM 2819 C CA . GLY A 1 348 ? 7.73 23.4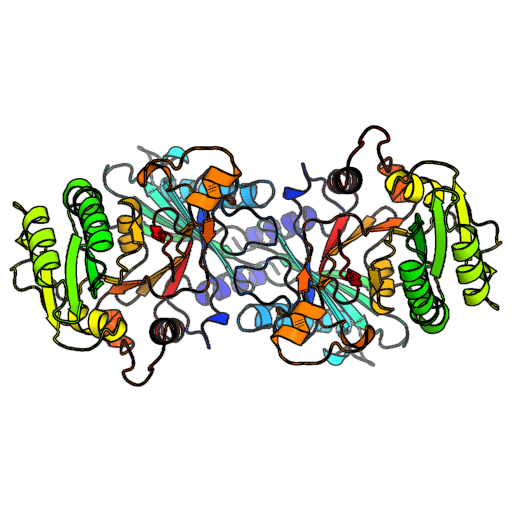84 -8.211 1 86.75 348 GLY A CA 1
ATOM 2820 C C . GLY A 1 348 ? 7.824 23.406 -6.699 1 86.75 348 GLY A C 1
ATOM 2821 O O . GLY A 1 348 ? 8.914 23.281 -6.145 1 86.75 348 GLY A O 1
ATOM 2822 N N . ILE A 1 349 ? 6.68 23.484 -6.109 1 90.38 349 ILE A N 1
ATOM 2823 C CA . ILE A 1 349 ? 6.645 23.375 -4.656 1 90.38 349 ILE A CA 1
ATOM 2824 C C . ILE A 1 349 ? 6.52 21.906 -4.246 1 90.38 349 ILE A C 1
ATOM 2826 O O . ILE A 1 349 ? 5.672 21.188 -4.77 1 90.38 349 ILE A O 1
ATOM 2830 N N . LYS A 1 350 ? 7.344 21.438 -3.381 1 91.25 350 LYS A N 1
ATOM 2831 C CA . LYS A 1 350 ? 7.305 20.047 -2.912 1 91.25 350 LYS A CA 1
ATOM 2832 C C . LYS A 1 350 ? 6.047 19.781 -2.096 1 91.25 350 LYS A C 1
ATOM 2834 O O . LYS A 1 350 ? 5.758 20.5 -1.131 1 91.25 350 LYS A O 1
ATOM 2839 N N . VAL A 1 351 ? 5.344 18.797 -2.518 1 92.31 351 VAL A N 1
ATOM 2840 C CA . VAL A 1 351 ? 4.152 18.406 -1.771 1 92.31 351 VAL A CA 1
ATOM 2841 C C . VAL A 1 351 ? 4.504 17.312 -0.773 1 92.31 351 VAL A C 1
ATOM 2843 O O . VAL A 1 351 ? 4.906 16.219 -1.167 1 92.31 351 VAL A O 1
ATOM 2846 N N . ILE A 1 352 ? 4.367 17.609 0.493 1 92.75 352 ILE A N 1
ATOM 2847 C CA . ILE A 1 352 ? 4.555 16.625 1.556 1 92.75 352 ILE A CA 1
ATOM 2848 C C . ILE A 1 352 ? 3.197 16.078 1.996 1 92.75 352 ILE A C 1
ATOM 2850 O O . ILE A 1 352 ? 2.512 16.688 2.818 1 92.75 352 ILE A O 1
ATOM 2854 N N . ARG A 1 353 ? 2.807 14.984 1.39 1 92.62 353 ARG A N 1
ATOM 2855 C CA . ARG A 1 353 ? 1.597 14.273 1.785 1 92.62 353 ARG A CA 1
ATOM 2856 C C . ARG A 1 353 ? 1.933 13.062 2.65 1 92.62 353 ARG A C 1
ATOM 2858 O O . ARG A 1 353 ? 2.662 12.164 2.219 1 92.62 353 ARG A O 1
ATOM 2865 N N . ALA A 1 354 ? 1.478 13.031 3.914 1 93 354 ALA A N 1
ATOM 2866 C CA . ALA A 1 354 ? 1.838 11.984 4.871 1 93 354 ALA A CA 1
ATOM 2867 C C . ALA A 1 354 ? 0.686 11.695 5.824 1 93 354 ALA A C 1
ATOM 2869 O O . ALA A 1 354 ? -0.094 12.594 6.16 1 93 354 ALA A O 1
ATOM 2870 N N . THR A 1 355 ? 0.59 10.414 6.262 1 93.12 355 THR A N 1
ATOM 2871 C CA . THR A 1 355 ? -0.334 10.109 7.348 1 93.12 355 THR A CA 1
ATOM 2872 C C . THR A 1 355 ? 0.019 10.914 8.594 1 93.12 355 THR A C 1
ATOM 2874 O O . THR A 1 355 ? 1.195 11.047 8.945 1 93.12 355 THR A O 1
ATOM 2877 N N . ASP A 1 356 ? -0.939 11.461 9.211 1 94.69 356 ASP A N 1
ATOM 2878 C CA . ASP A 1 356 ? -0.699 12.273 10.398 1 94.69 356 ASP A CA 1
ATOM 2879 C C . ASP A 1 356 ? -1.548 11.797 11.57 1 94.69 356 ASP A C 1
ATOM 2881 O O . ASP A 1 356 ? -2.76 12.023 11.602 1 94.69 356 ASP A O 1
ATOM 2885 N N . PRO A 1 357 ? -0.905 11.156 12.562 1 93.31 357 PRO A N 1
ATOM 2886 C CA . PRO A 1 357 ? -1.66 10.602 13.688 1 93.31 357 PRO A CA 1
ATOM 2887 C C . PRO A 1 357 ? -2.195 11.68 14.625 1 93.31 357 PRO A C 1
ATOM 2889 O O . PRO A 1 357 ? -2.854 11.367 15.617 1 93.31 357 PRO A O 1
ATOM 2892 N N . GLY A 1 358 ? -1.976 12.914 14.367 1 94.19 358 GLY A N 1
ATOM 2893 C CA . GLY A 1 358 ? -2.426 13.992 15.234 1 94.19 358 GLY A CA 1
ATOM 2894 C C . GLY A 1 358 ? -3.656 14.711 14.711 1 94.19 358 GLY A C 1
ATOM 2895 O O . GLY A 1 358 ? -4.102 15.695 15.297 1 94.19 358 GLY A O 1
ATOM 2896 N N . ILE A 1 359 ? -4.207 14.273 13.633 1 95.69 359 ILE A N 1
ATOM 2897 C CA . ILE A 1 359 ? -5.395 14.914 13.086 1 95.69 359 ILE A CA 1
ATOM 2898 C C . ILE A 1 359 ? -6.445 13.859 12.742 1 95.69 359 ILE A C 1
ATOM 2900 O O . ILE A 1 359 ? -6.145 12.875 12.07 1 95.69 359 ILE A O 1
ATOM 2904 N N . PHE A 1 360 ? -7.738 14.078 13.219 1 94.88 360 PHE A N 1
ATOM 2905 C CA . PHE A 1 360 ? -8.844 13.141 13.078 1 94.88 360 PHE A CA 1
ATOM 2906 C C . PHE A 1 360 ? -10.047 13.82 12.422 1 94.88 360 PHE A C 1
ATOM 2908 O O . PHE A 1 360 ? -10.297 15 12.648 1 94.88 360 PHE A O 1
ATOM 2915 N N . HIS A 1 361 ? -10.641 13.109 11.602 1 94.38 361 HIS A N 1
ATOM 2916 C CA . HIS A 1 361 ? -11.977 13.484 11.141 1 94.38 361 HIS A CA 1
ATOM 2917 C C . HIS A 1 361 ? -13.055 12.766 11.93 1 94.38 361 HIS A C 1
ATOM 2919 O O . HIS A 1 361 ? -13.133 11.531 11.898 1 94.38 361 HIS A O 1
ATOM 2925 N N . ILE A 1 362 ? -13.859 13.484 12.617 1 92.62 362 ILE A N 1
ATOM 2926 C CA . ILE A 1 362 ? -14.906 12.906 13.461 1 92.62 362 ILE A CA 1
ATOM 2927 C C . ILE A 1 362 ? -16.078 12.438 12.594 1 92.62 362 ILE A C 1
ATOM 2929 O O . ILE A 1 362 ? -16.453 13.125 11.641 1 92.62 362 ILE A O 1
ATOM 2933 N N . TRP A 1 363 ? -16.609 11.367 12.977 1 90.38 363 TRP A N 1
ATOM 2934 C CA . TRP A 1 363 ? -17.75 10.82 12.234 1 90.38 363 TRP A CA 1
ATOM 2935 C C . TRP A 1 363 ? -18.984 11.703 12.391 1 90.38 363 TRP A C 1
ATOM 2937 O O . TRP A 1 363 ? -19.25 12.203 13.484 1 90.38 363 TRP A O 1
ATOM 2947 N N . HIS A 1 364 ? -19.641 11.914 11.344 1 87.69 364 HIS A N 1
ATOM 2948 C CA . HIS A 1 364 ? -20.938 12.562 11.375 1 87.69 364 HIS A CA 1
ATOM 2949 C C . HIS A 1 364 ? -21.859 12.008 10.289 1 87.69 364 HIS A C 1
ATOM 2951 O O . HIS A 1 364 ? -21.375 11.539 9.25 1 87.69 364 HIS A O 1
ATOM 2957 N N . PRO A 1 365 ? -23.078 11.977 10.531 1 78.69 365 PRO A N 1
ATOM 2958 C CA . PRO A 1 365 ? -24 11.492 9.516 1 78.69 365 PRO A CA 1
ATOM 2959 C C . PRO A 1 365 ? -24.031 12.375 8.266 1 78.69 365 PRO A C 1
ATOM 2961 O O . PRO A 1 365 ? -23.891 13.594 8.375 1 78.69 365 PRO A O 1
ATOM 2964 N N . LYS A 1 366 ? -24.234 11.844 7.113 1 65.44 366 LYS A N 1
ATOM 2965 C CA . LYS A 1 366 ? -24.344 12.609 5.875 1 65.44 366 LYS A CA 1
ATOM 2966 C C . LYS A 1 366 ? -25.781 13.062 5.637 1 65.44 366 LYS A C 1
ATOM 2968 O O . LYS A 1 366 ? -26.719 12.383 6.039 1 65.44 366 LYS A O 1
ATOM 2973 N N . ASN B 1 1 ? 31.578 -0.789 -13.094 1 52.88 1 ASN B N 1
ATOM 2974 C CA . ASN B 1 1 ? 32.75 -0.107 -12.531 1 52.88 1 ASN B CA 1
ATOM 2975 C C . ASN B 1 1 ? 32.344 0.775 -11.344 1 52.88 1 ASN B C 1
ATOM 2977 O O . ASN B 1 1 ? 31.219 1.273 -11.281 1 52.88 1 ASN B O 1
ATOM 2981 N N . ALA B 1 2 ? 33.094 0.723 -10.336 1 59.53 2 ALA B N 1
ATOM 2982 C CA . ALA B 1 2 ? 32.875 1.409 -9.062 1 59.53 2 ALA B CA 1
ATOM 2983 C C . ALA B 1 2 ? 32.562 2.887 -9.281 1 59.53 2 ALA B C 1
ATOM 2985 O O . ALA B 1 2 ? 31.688 3.443 -8.633 1 59.53 2 ALA B O 1
ATOM 2986 N N . SER B 1 3 ? 33.281 3.518 -10.156 1 66.12 3 SER B N 1
ATOM 2987 C CA . SER B 1 3 ? 33.062 4.934 -10.453 1 66.12 3 SER B CA 1
ATOM 2988 C C . SER B 1 3 ? 31.688 5.191 -11.031 1 66.12 3 SER B C 1
ATOM 2990 O O . SER B 1 3 ? 31.062 6.215 -10.734 1 66.12 3 SER B O 1
ATOM 2992 N N . ASP B 1 4 ? 31.172 4.219 -11.695 1 77.5 4 ASP B N 1
ATOM 2993 C CA . ASP B 1 4 ? 29.875 4.379 -12.344 1 77.5 4 ASP B CA 1
ATOM 2994 C C . ASP B 1 4 ? 28.734 4.355 -11.32 1 77.5 4 ASP B C 1
ATOM 2996 O O . ASP B 1 4 ? 27.781 5.113 -11.438 1 77.5 4 ASP B O 1
ATOM 3000 N N . CYS B 1 5 ? 29.016 3.668 -10.297 1 79.56 5 CYS B N 1
ATOM 3001 C CA . CYS B 1 5 ? 27.984 3.578 -9.258 1 79.56 5 CYS B CA 1
ATOM 3002 C C . CYS B 1 5 ? 27.859 4.895 -8.508 1 79.56 5 CYS B C 1
ATOM 3004 O O . CYS B 1 5 ? 26.75 5.402 -8.32 1 79.56 5 CYS B O 1
ATOM 3006 N N . MET B 1 6 ? 28.969 5.453 -8.164 1 79.31 6 MET B N 1
ATOM 3007 C CA . MET B 1 6 ? 28.969 6.711 -7.422 1 79.31 6 MET B CA 1
ATOM 3008 C C . MET B 1 6 ? 28.406 7.844 -8.273 1 79.31 6 MET B C 1
ATOM 3010 O O . MET B 1 6 ? 27.656 8.688 -7.773 1 79.31 6 MET B O 1
ATOM 3014 N N . ASN B 1 7 ? 28.781 7.793 -9.523 1 82.5 7 ASN B N 1
ATOM 3015 C CA . ASN B 1 7 ? 28.266 8.812 -10.43 1 82.5 7 ASN B CA 1
ATOM 3016 C C . ASN B 1 7 ? 26.75 8.695 -10.594 1 82.5 7 ASN B C 1
ATOM 3018 O O . ASN B 1 7 ? 26.047 9.711 -10.641 1 82.5 7 ASN B O 1
ATOM 3022 N N . HIS B 1 8 ? 26.359 7.535 -10.664 1 86.06 8 HIS B N 1
ATOM 3023 C CA . HIS B 1 8 ? 24.922 7.301 -10.781 1 86.06 8 HIS B CA 1
ATOM 3024 C C . HIS B 1 8 ? 24.172 7.812 -9.555 1 86.06 8 HIS B C 1
ATOM 3026 O O . HIS B 1 8 ? 23.156 8.492 -9.68 1 86.06 8 HIS B O 1
ATOM 3032 N N . VAL B 1 9 ? 24.688 7.531 -8.461 1 83.69 9 VAL B N 1
ATOM 3033 C CA . VAL B 1 9 ? 24.062 7.926 -7.199 1 83.69 9 VAL B CA 1
ATOM 3034 C C . VAL B 1 9 ? 24.047 9.453 -7.094 1 83.69 9 VAL B C 1
ATOM 3036 O O . VAL B 1 9 ? 23.031 10.031 -6.699 1 83.69 9 VAL B O 1
ATOM 3039 N N . LYS B 1 10 ? 25.062 10.047 -7.449 1 82.38 10 LYS B N 1
ATOM 3040 C CA . LYS B 1 10 ? 25.125 11.508 -7.406 1 82.38 10 LYS B CA 1
ATOM 3041 C C . LYS B 1 10 ? 24.062 12.125 -8.32 1 82.38 10 LYS B C 1
ATOM 3043 O O . LYS B 1 10 ? 23.375 13.07 -7.934 1 82.38 10 LYS B O 1
ATOM 3048 N N . LYS B 1 11 ? 23.984 11.562 -9.492 1 81.69 11 LYS B N 1
ATOM 3049 C CA . LYS B 1 11 ? 23.016 12.062 -10.453 1 81.69 11 LYS B CA 1
ATOM 3050 C C . LYS B 1 11 ? 21.578 11.867 -9.93 1 81.69 11 LYS B C 1
ATOM 3052 O O . LYS B 1 11 ? 20.734 12.734 -10.125 1 81.69 11 LYS B O 1
ATOM 3057 N N . GLN B 1 12 ? 21.406 10.867 -9.305 1 81.75 12 GLN B N 1
ATOM 3058 C CA . GLN B 1 12 ? 20.094 10.57 -8.758 1 81.75 12 GLN B CA 1
ATOM 3059 C C . GLN B 1 12 ? 19.719 11.547 -7.645 1 81.75 12 GLN B C 1
ATOM 3061 O O . GLN B 1 12 ? 18.578 11.977 -7.547 1 81.75 12 GLN B O 1
ATOM 3066 N N . ILE B 1 13 ? 20.672 11.82 -6.863 1 78.81 13 ILE B N 1
ATOM 3067 C CA . ILE B 1 13 ? 20.438 12.742 -5.754 1 78.81 13 ILE B CA 1
ATOM 3068 C C . ILE B 1 13 ? 20.062 14.125 -6.297 1 78.81 13 ILE B C 1
ATOM 3070 O O . ILE B 1 13 ? 19.188 14.789 -5.758 1 78.81 13 ILE B O 1
ATOM 3074 N N . GLU B 1 14 ? 20.641 14.438 -7.32 1 76.69 14 GLU B N 1
ATOM 3075 C CA . GLU B 1 14 ? 20.375 15.734 -7.934 1 76.69 14 GLU B CA 1
ATOM 3076 C C . GLU B 1 14 ? 18.953 15.789 -8.508 1 76.69 14 GLU B C 1
ATOM 3078 O O . GLU B 1 14 ? 18.328 16.844 -8.523 1 76.69 14 GLU B O 1
ATOM 3083 N N . ARG B 1 15 ? 18.5 14.695 -8.914 1 72.25 15 ARG B N 1
ATOM 3084 C CA . ARG B 1 15 ? 17.203 14.641 -9.57 1 72.25 15 ARG B CA 1
ATOM 3085 C C . ARG B 1 15 ? 16.094 14.406 -8.555 1 72.25 15 ARG B C 1
ATOM 3087 O O . ARG B 1 15 ? 14.914 14.641 -8.844 1 72.25 15 ARG B O 1
ATOM 3094 N N . ALA B 1 16 ? 16.453 14.055 -7.453 1 75.19 16 ALA B N 1
ATOM 3095 C CA . ALA B 1 16 ? 15.469 13.68 -6.445 1 75.19 16 ALA B CA 1
ATOM 3096 C C . ALA B 1 16 ? 14.758 14.906 -5.887 1 75.19 16 ALA B C 1
ATOM 3098 O O . ALA B 1 16 ? 15.305 16 -5.887 1 75.19 16 ALA B O 1
ATOM 3099 N N . GLU B 1 17 ? 13.484 14.656 -5.66 1 73.56 17 GLU B N 1
ATOM 3100 C CA . GLU B 1 17 ? 12.688 15.695 -5.012 1 73.56 17 GLU B CA 1
ATOM 3101 C C . GLU B 1 17 ? 13.078 15.852 -3.547 1 73.56 17 GLU B C 1
ATOM 3103 O O . GLU B 1 17 ? 12.312 15.484 -2.652 1 73.56 17 GLU B O 1
ATOM 3108 N N . LEU B 1 18 ? 14.211 16.312 -3.25 1 72.5 18 LEU B N 1
ATOM 3109 C CA . LEU B 1 18 ? 14.688 16.422 -1.874 1 72.5 18 LEU B CA 1
ATOM 3110 C C . LEU B 1 18 ? 14.641 17.875 -1.401 1 72.5 18 LEU B C 1
ATOM 3112 O O . LEU B 1 18 ? 14.055 18.172 -0.361 1 72.5 18 LEU B O 1
ATOM 3116 N N . GLN B 1 19 ? 15.188 18.641 -2.25 1 64.19 19 GLN B N 1
ATOM 3117 C CA . GLN B 1 19 ? 15.242 20.031 -1.791 1 64.19 19 GLN B CA 1
ATOM 3118 C C . GLN B 1 19 ? 14.242 20.891 -2.551 1 64.19 19 GLN B C 1
ATOM 3120 O O . GLN B 1 19 ? 13.812 21.938 -2.051 1 64.19 19 GLN B O 1
ATOM 3125 N N . LYS B 1 20 ? 13.891 20.422 -3.727 1 70.25 20 LYS B N 1
ATOM 3126 C CA . LYS B 1 20 ? 12.914 21.172 -4.508 1 70.25 20 LYS B CA 1
ATOM 3127 C C . LYS B 1 20 ? 11.812 20.25 -5.031 1 70.25 20 LYS B C 1
ATOM 3129 O O . LYS B 1 20 ? 12.023 19.062 -5.199 1 70.25 20 LYS B O 1
ATOM 3134 N N . GLY B 1 21 ? 10.734 20.922 -5.168 1 77.12 21 GLY B N 1
ATOM 3135 C CA . GLY B 1 21 ? 9.625 20.156 -5.711 1 77.12 21 GLY B CA 1
ATOM 3136 C C . GLY B 1 21 ? 9.789 19.828 -7.184 1 77.12 21 GLY B C 1
ATOM 3137 O O . GLY B 1 21 ? 10.422 20.578 -7.926 1 77.12 21 GLY B O 1
ATOM 3138 N N . VAL B 1 22 ? 9.375 18.703 -7.508 1 77.62 22 VAL B N 1
ATOM 3139 C CA . VAL B 1 22 ? 9.328 18.281 -8.906 1 77.62 22 VAL B CA 1
ATOM 3140 C C . VAL B 1 22 ? 7.875 18.266 -9.391 1 77.62 22 VAL B C 1
ATOM 3142 O O . VAL B 1 22 ? 7.004 17.703 -8.719 1 77.62 22 VAL B O 1
ATOM 3145 N N . SER B 1 23 ? 7.668 18.906 -10.492 1 84.06 23 SER B N 1
ATOM 3146 C CA . SER B 1 23 ? 6.324 18.953 -11.062 1 84.06 23 SER B CA 1
ATOM 3147 C C . SER B 1 23 ? 5.914 17.594 -11.617 1 84.06 23 SER B C 1
ATOM 3149 O O . SER B 1 23 ? 6.68 16.969 -12.352 1 84.06 23 SER B O 1
ATOM 3151 N N . LEU B 1 24 ? 4.832 17.188 -11.242 1 86.25 24 LEU B N 1
ATOM 3152 C CA . LEU B 1 24 ? 4.262 15.945 -11.742 1 86.25 24 LEU B CA 1
ATOM 3153 C C . LEU B 1 24 ? 3.061 16.219 -12.641 1 86.25 24 LEU B C 1
ATOM 3155 O O . LEU B 1 24 ? 2.512 17.328 -12.625 1 86.25 24 LEU B O 1
ATOM 3159 N N . ASN B 1 25 ? 2.607 15.203 -13.414 1 81.56 25 ASN B N 1
ATOM 3160 C CA . ASN B 1 25 ? 1.535 15.398 -14.383 1 81.56 25 ASN B CA 1
ATOM 3161 C C . ASN B 1 25 ? 0.169 15.453 -13.711 1 81.56 25 ASN B C 1
ATOM 3163 O O . ASN B 1 25 ? -0.733 16.156 -14.18 1 81.56 25 ASN B O 1
ATOM 3167 N N . ASN B 1 26 ? 0.042 14.695 -12.695 1 79.94 26 ASN B N 1
ATOM 3168 C CA . ASN B 1 26 ? -1.229 14.656 -11.977 1 79.94 26 ASN B CA 1
ATOM 3169 C C . ASN B 1 26 ? -1.054 14.141 -10.555 1 79.94 26 ASN B C 1
ATOM 3171 O O . ASN B 1 26 ? 0.047 13.75 -10.164 1 79.94 26 ASN B O 1
ATOM 3175 N N . GLU B 1 27 ? -2.135 14.141 -9.805 1 80.06 27 GLU B N 1
ATOM 3176 C CA . GLU B 1 27 ? -2.111 13.805 -8.383 1 80.06 27 GLU B CA 1
ATOM 3177 C C . GLU B 1 27 ? -1.84 12.32 -8.172 1 80.06 27 GLU B C 1
ATOM 3179 O O . GLU B 1 27 ? -1.406 11.906 -7.094 1 80.06 27 GLU B O 1
ATOM 3184 N N . TYR B 1 28 ? -2.057 11.562 -9.203 1 77.56 28 TYR B N 1
ATOM 3185 C CA . TYR B 1 28 ? -1.921 10.117 -9.062 1 77.56 28 TYR B CA 1
ATOM 3186 C C . TYR B 1 28 ? -0.457 9.695 -9.125 1 77.56 28 TYR B C 1
ATOM 3188 O O . TYR B 1 28 ? -0.106 8.578 -8.742 1 77.56 28 TYR B O 1
ATOM 3196 N N . GLU B 1 29 ? 0.39 10.625 -9.562 1 81.06 29 GLU B N 1
ATOM 3197 C CA . GLU B 1 29 ? 1.816 10.328 -9.641 1 81.06 29 GLU B CA 1
ATOM 3198 C C . GLU B 1 29 ? 2.514 10.617 -8.312 1 81.06 29 GLU B C 1
ATOM 3200 O O . GLU B 1 29 ? 3.662 10.219 -8.109 1 81.06 29 GLU B O 1
ATOM 3205 N N . MET B 1 30 ? 1.794 11.289 -7.5 1 82.69 30 MET B N 1
ATOM 3206 C CA . MET B 1 30 ? 2.369 11.688 -6.219 1 82.69 30 MET B CA 1
ATOM 3207 C C . MET B 1 30 ? 2.551 10.484 -5.305 1 82.69 30 MET B C 1
ATOM 3209 O O . MET B 1 30 ? 1.676 9.617 -5.227 1 82.69 30 MET B O 1
ATOM 3213 N N . ILE B 1 31 ? 3.73 10.375 -4.723 1 85.19 31 ILE B N 1
ATOM 3214 C CA . ILE B 1 31 ? 3.998 9.336 -3.732 1 85.19 31 ILE B CA 1
ATOM 3215 C C . ILE B 1 31 ? 3.988 9.945 -2.332 1 85.19 31 ILE B C 1
ATOM 3217 O O . ILE B 1 31 ? 4.785 10.836 -2.027 1 85.19 31 ILE B O 1
ATOM 3221 N N . SER B 1 32 ? 3.119 9.477 -1.52 1 87.19 32 SER B N 1
ATOM 3222 C CA . SER B 1 32 ? 2.959 10.016 -0.171 1 87.19 32 SER B CA 1
ATOM 3223 C C . SER B 1 32 ? 4.012 9.445 0.776 1 87.19 32 SER B C 1
ATOM 3225 O O . SER B 1 32 ? 4.586 8.383 0.51 1 87.19 32 SER B O 1
ATOM 3227 N N . PHE B 1 33 ? 4.227 10.133 1.857 1 91.81 33 PHE B N 1
ATOM 3228 C CA . PHE B 1 33 ? 5.102 9.68 2.934 1 91.81 33 PHE B CA 1
ATOM 3229 C C . PHE B 1 33 ? 4.336 8.836 3.939 1 91.81 33 PHE B C 1
ATOM 3231 O O . PHE B 1 33 ? 3.131 9.016 4.125 1 91.81 33 PHE B O 1
ATOM 3238 N N . ASN B 1 34 ? 5.09 7.902 4.535 1 91.69 34 ASN B N 1
ATOM 3239 C CA . ASN B 1 34 ? 4.625 7.207 5.734 1 91.69 34 ASN B CA 1
ATOM 3240 C C . ASN B 1 34 ? 5.176 7.852 7.004 1 91.69 34 ASN B C 1
ATOM 3242 O O . ASN B 1 34 ? 6.383 8.094 7.109 1 91.69 34 ASN B O 1
ATOM 3246 N N . HIS B 1 35 ? 4.27 8.164 7.895 1 93.31 35 HIS B N 1
ATOM 3247 C CA . HIS B 1 35 ? 4.707 8.656 9.195 1 93.31 35 HIS B CA 1
ATOM 3248 C C . HIS B 1 35 ? 5.18 7.516 10.086 1 93.31 35 HIS B C 1
ATOM 3250 O O . HIS B 1 35 ? 4.621 6.418 10.039 1 93.31 35 HIS B O 1
ATOM 3256 N N . PHE B 1 36 ? 6.332 7.816 10.906 1 94.31 36 PHE B N 1
ATOM 3257 C CA . PHE B 1 36 ? 6.754 6.75 11.812 1 94.31 36 PHE B CA 1
ATOM 3258 C C . PHE B 1 36 ? 7.445 7.32 13.039 1 94.31 36 PHE B C 1
ATOM 3260 O O . PHE B 1 36 ? 7.918 8.461 13.023 1 94.31 36 PHE B O 1
ATOM 3267 N N . THR B 1 37 ? 7.324 6.68 14.102 1 94.44 37 THR B N 1
ATOM 3268 C CA . THR B 1 37 ? 8.133 6.82 15.312 1 94.44 37 THR B CA 1
ATOM 3269 C C . THR B 1 37 ? 9.016 5.594 15.516 1 94.44 37 THR B C 1
ATOM 3271 O O . THR B 1 37 ? 9.078 4.719 14.656 1 94.44 37 THR B O 1
ATOM 3274 N N . LEU B 1 38 ? 9.695 5.578 16.609 1 90.38 38 LEU B N 1
ATOM 3275 C CA . LEU B 1 38 ? 10.625 4.48 16.828 1 90.38 38 LEU B CA 1
ATOM 3276 C C . LEU B 1 38 ? 9.898 3.141 16.828 1 90.38 38 LEU B C 1
ATOM 3278 O O . LEU B 1 38 ? 10.438 2.141 16.344 1 90.38 38 LEU B O 1
ATOM 3282 N N . ASN B 1 39 ? 8.625 3.158 17.328 1 89.25 39 ASN B N 1
ATOM 3283 C CA . ASN B 1 39 ? 7.969 1.872 17.547 1 89.25 39 ASN B CA 1
ATOM 3284 C C . ASN B 1 39 ? 6.699 1.736 16.703 1 89.25 39 ASN B C 1
ATOM 3286 O O . ASN B 1 39 ? 6.004 0.722 16.797 1 89.25 39 ASN B O 1
ATOM 3290 N N . ARG B 1 40 ? 6.383 2.773 15.961 1 91.62 40 ARG B N 1
ATOM 3291 C CA . ARG B 1 40 ? 5.133 2.734 15.211 1 91.62 40 ARG B CA 1
ATOM 3292 C C . ARG B 1 40 ? 5.328 3.27 13.797 1 91.62 40 ARG B C 1
ATOM 3294 O O . ARG B 1 40 ? 6.082 4.223 13.586 1 91.62 40 ARG B O 1
ATOM 3301 N N . VAL B 1 41 ? 4.684 2.613 12.875 1 92.12 41 VAL B N 1
ATOM 3302 C CA . VAL B 1 41 ? 4.586 3.088 11.5 1 92.12 41 VAL B CA 1
ATOM 3303 C C . VAL B 1 41 ? 3.117 3.277 11.125 1 92.12 41 VAL B C 1
ATOM 3305 O O . VAL B 1 41 ? 2.273 2.438 11.445 1 92.12 41 VAL B O 1
ATOM 3308 N N . TYR B 1 42 ? 2.789 4.387 10.523 1 91.5 42 TYR B N 1
ATOM 3309 C CA . TYR B 1 42 ? 1.464 4.699 10 1 91.5 42 TYR B CA 1
ATOM 3310 C C . TYR B 1 42 ? 1.46 4.66 8.477 1 91.5 42 TYR B C 1
ATOM 3312 O O . TYR B 1 42 ? 1.706 5.68 7.82 1 91.5 42 TYR B O 1
ATOM 3320 N N . PRO B 1 43 ? 1.123 3.514 7.941 1 86.44 43 PRO B N 1
ATOM 3321 C CA . PRO B 1 43 ? 1.271 3.332 6.496 1 86.44 43 PRO B CA 1
ATOM 3322 C C . PRO B 1 43 ? 0.147 3.996 5.699 1 86.44 43 PRO B C 1
ATOM 3324 O O . PRO B 1 43 ? -1.007 3.992 6.137 1 86.44 43 PRO B O 1
ATOM 3327 N N . THR B 1 44 ? 0.539 4.578 4.562 1 81.25 44 THR B N 1
ATOM 3328 C CA . THR B 1 44 ? -0.456 5.164 3.67 1 81.25 44 THR B CA 1
ATOM 3329 C C . THR B 1 44 ? -1.12 4.09 2.816 1 81.25 44 THR B C 1
ATOM 3331 O O . THR B 1 44 ? -2.305 4.191 2.49 1 81.25 44 THR B O 1
ATOM 3334 N N . ASP B 1 45 ? -0.364 3.135 2.391 1 74.5 45 ASP B N 1
ATOM 3335 C CA . ASP B 1 45 ? -0.883 2.051 1.563 1 74.5 45 ASP B CA 1
ATOM 3336 C C . ASP B 1 45 ? -1.274 0.847 2.418 1 74.5 45 ASP B C 1
ATOM 3338 O O . ASP B 1 45 ? -0.415 0.201 3.02 1 74.5 45 ASP B O 1
ATOM 3342 N N . LEU B 1 46 ? -2.691 0.705 2.496 1 70.5 46 LEU B N 1
ATOM 3343 C CA . LEU B 1 46 ? -3.182 -0.362 3.363 1 70.5 46 LEU B CA 1
ATOM 3344 C C . LEU B 1 46 ? -3.781 -1.498 2.543 1 70.5 46 LEU B C 1
ATOM 3346 O O . LEU B 1 46 ? -4.523 -1.255 1.587 1 70.5 46 LEU B O 1
ATOM 3350 N N . GLY B 1 47 ? -3.084 -2.602 2.367 1 60.19 47 GLY B N 1
ATOM 3351 C CA . GLY B 1 47 ? -3.781 -3.746 1.8 1 60.19 47 GLY B CA 1
ATOM 3352 C C . GLY B 1 47 ? -4.945 -4.215 2.648 1 60.19 47 GLY B C 1
ATOM 3353 O O . GLY B 1 47 ? -5.25 -3.615 3.682 1 60.19 47 GLY B O 1
ATOM 3354 N N . LEU B 1 48 ? -5.699 -5.078 2.043 1 56.69 48 LEU B N 1
ATOM 3355 C CA . LEU B 1 48 ? -6.773 -5.664 2.838 1 56.69 48 LEU B CA 1
ATOM 3356 C C . LEU B 1 48 ? -6.215 -6.375 4.066 1 56.69 48 LEU B C 1
ATOM 3358 O O . LEU B 1 48 ? -5.305 -7.199 3.949 1 56.69 48 LEU B O 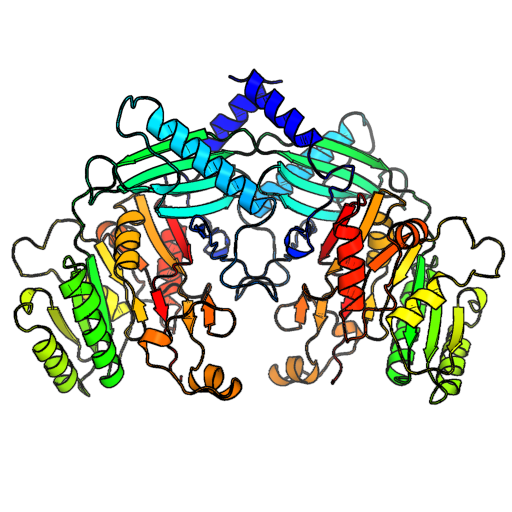1
ATOM 3362 N N . GLY B 1 49 ? -6.469 -5.844 5.23 1 56.16 49 GLY B N 1
ATOM 3363 C CA . GLY B 1 49 ? -6.055 -6.508 6.457 1 56.16 49 GLY B CA 1
ATOM 3364 C C . GLY B 1 49 ? -4.93 -5.789 7.176 1 56.16 49 GLY B C 1
ATOM 3365 O O . GLY B 1 49 ? -4.562 -6.16 8.289 1 56.16 49 GLY B O 1
ATOM 3366 N N . LYS B 1 50 ? -4.402 -4.863 6.312 1 65.12 50 LYS B N 1
ATOM 3367 C CA . LYS B 1 50 ? -3.277 -4.23 6.996 1 65.12 50 LYS B CA 1
ATOM 3368 C C . LYS B 1 50 ? -3.764 -3.195 8.008 1 65.12 50 LYS B C 1
ATOM 3370 O O . LYS B 1 50 ? -4.895 -2.713 7.918 1 65.12 50 LYS B O 1
ATOM 3375 N N . ARG B 1 51 ? -2.883 -3.037 8.922 1 74.38 51 ARG B N 1
ATOM 3376 C CA . ARG B 1 51 ? -3.158 -2.189 10.078 1 74.38 51 ARG B CA 1
ATOM 3377 C C . ARG B 1 51 ? -2.885 -0.724 9.758 1 74.38 51 ARG B C 1
ATOM 3379 O O . ARG B 1 51 ? -1.941 -0.406 9.031 1 74.38 51 ARG B O 1
ATOM 3386 N N . VAL B 1 52 ? -3.742 0.073 10.258 1 82.5 52 VAL B N 1
ATOM 3387 C CA . VAL B 1 52 ? -3.604 1.514 10.07 1 82.5 52 VAL B CA 1
ATOM 3388 C C . VAL B 1 52 ? -2.432 2.031 10.898 1 82.5 52 VAL B C 1
ATOM 3390 O O . VAL B 1 52 ? -1.97 3.156 10.703 1 82.5 52 VAL B O 1
ATOM 3393 N N . VAL B 1 53 ? -1.981 1.275 11.805 1 86.06 53 VAL B N 1
ATOM 3394 C CA . VAL B 1 53 ? -0.778 1.489 12.602 1 86.06 53 VAL B CA 1
ATOM 3395 C C . VAL B 1 53 ? -0.096 0.151 12.875 1 86.06 53 VAL B C 1
ATOM 3397 O O . VAL B 1 53 ? -0.764 -0.853 13.133 1 86.06 53 VAL B O 1
ATOM 3400 N N . GLU B 1 54 ? 1.25 0.118 12.688 1 87.5 54 GLU B N 1
ATOM 3401 C CA . GLU B 1 54 ? 1.952 -1.146 12.891 1 87.5 54 GLU B CA 1
ATOM 3402 C C . GLU B 1 54 ? 3.328 -0.923 13.508 1 87.5 54 GLU B C 1
ATOM 3404 O O . GLU B 1 54 ? 3.891 0.168 13.406 1 87.5 54 GLU B O 1
ATOM 3409 N N . LYS B 1 55 ? 3.699 -1.928 14.219 1 86.19 55 LYS B N 1
ATOM 3410 C CA . LYS B 1 55 ? 5.094 -1.95 14.641 1 86.19 55 LYS B CA 1
ATOM 3411 C C . LYS B 1 55 ? 6.02 -2.309 13.484 1 86.19 55 LYS B C 1
ATOM 3413 O O . LYS B 1 55 ? 5.73 -3.23 12.711 1 86.19 55 LYS B O 1
ATOM 3418 N N . PRO B 1 56 ? 7.012 -1.454 13.297 1 88.94 56 PRO B N 1
ATOM 3419 C CA . PRO B 1 56 ? 7.965 -1.884 12.266 1 88.94 56 PRO B CA 1
ATOM 3420 C C . PRO B 1 56 ? 8.617 -3.223 12.594 1 88.94 56 PRO B C 1
ATOM 3422 O O . PRO B 1 56 ? 9.078 -3.432 13.719 1 88.94 56 PRO B O 1
ATOM 3425 N N . ILE B 1 57 ? 8.594 -4.129 11.656 1 86.69 57 ILE B N 1
ATOM 3426 C CA . ILE B 1 57 ? 9.195 -5.445 11.844 1 86.69 57 ILE B CA 1
ATOM 3427 C C . ILE B 1 57 ? 10.016 -5.828 10.617 1 86.69 57 ILE B C 1
ATOM 3429 O O . ILE B 1 57 ? 9.93 -5.172 9.578 1 86.69 57 ILE B O 1
ATOM 3433 N N . GLY B 1 58 ? 10.922 -6.82 10.758 1 87.12 58 GLY B N 1
ATOM 3434 C CA . GLY B 1 58 ? 11.664 -7.375 9.641 1 87.12 58 GLY B CA 1
ATOM 3435 C C . GLY B 1 58 ? 12.508 -6.344 8.914 1 87.12 58 GLY B C 1
ATOM 3436 O O . GLY B 1 58 ? 13.273 -5.605 9.539 1 87.12 58 GLY B O 1
ATOM 3437 N N . TYR B 1 59 ? 12.398 -6.332 7.594 1 86.62 59 TYR B N 1
ATOM 3438 C CA . TYR B 1 59 ? 13.219 -5.477 6.742 1 86.62 59 TYR B CA 1
ATOM 3439 C C . TYR B 1 59 ? 12.906 -4.004 6.992 1 86.62 59 TYR B C 1
ATOM 3441 O O . TYR B 1 59 ? 13.797 -3.152 6.906 1 86.62 59 TYR B O 1
ATOM 3449 N N . LYS B 1 60 ? 11.68 -3.729 7.305 1 87.56 60 LYS B N 1
ATOM 3450 C CA . LYS B 1 60 ? 11.281 -2.35 7.578 1 87.56 60 LYS B CA 1
ATOM 3451 C C . LYS B 1 60 ? 11.953 -1.826 8.844 1 87.56 60 LYS B C 1
ATOM 3453 O O . LYS B 1 60 ? 12.469 -0.706 8.859 1 87.56 60 LYS B O 1
ATOM 3458 N N . ARG B 1 61 ? 11.867 -2.633 9.852 1 90.38 61 ARG B N 1
ATOM 3459 C CA . ARG B 1 61 ? 12.523 -2.252 11.094 1 90.38 61 ARG B CA 1
ATOM 3460 C C . ARG B 1 61 ? 14.016 -2.029 10.883 1 90.38 61 ARG B C 1
ATOM 3462 O O . ARG B 1 61 ? 14.578 -1.041 11.352 1 90.38 61 ARG B O 1
ATOM 3469 N N . LYS B 1 62 ? 14.594 -2.969 10.211 1 91.19 62 LYS B N 1
ATOM 3470 C CA . LYS B 1 62 ? 16.031 -2.859 9.93 1 91.19 62 LYS B CA 1
ATOM 3471 C C . LYS B 1 62 ? 16.344 -1.581 9.156 1 91.19 62 LYS B C 1
ATOM 3473 O O . LYS B 1 62 ? 17.297 -0.876 9.477 1 91.19 62 LYS B O 1
ATOM 3478 N N . ASP B 1 63 ? 15.602 -1.287 8.18 1 92.69 63 ASP B N 1
ATOM 3479 C CA . ASP B 1 63 ? 15.781 -0.104 7.348 1 92.69 63 ASP B CA 1
ATOM 3480 C C . ASP B 1 63 ? 15.672 1.175 8.172 1 92.69 63 ASP B C 1
ATOM 3482 O O . ASP B 1 63 ? 16.547 2.039 8.109 1 92.69 63 ASP B O 1
ATOM 3486 N N . LEU B 1 64 ? 14.594 1.312 8.898 1 94.25 64 LEU B N 1
ATOM 3487 C CA . LEU B 1 64 ? 14.359 2.516 9.695 1 94.25 64 LEU B CA 1
ATOM 3488 C C . LEU B 1 64 ? 15.453 2.695 10.742 1 94.25 64 LEU B C 1
ATOM 3490 O O . LEU B 1 64 ? 15.906 3.814 10.984 1 94.25 64 LEU B O 1
ATOM 3494 N N . HIS B 1 65 ? 15.852 1.598 11.273 1 94.25 65 HIS B N 1
ATOM 3495 C CA . HIS B 1 65 ? 16.922 1.664 12.266 1 94.25 65 HIS B CA 1
ATOM 3496 C C . HIS B 1 65 ? 18.219 2.145 11.641 1 94.25 65 HIS B C 1
ATOM 3498 O O . HIS B 1 65 ? 18.953 2.951 12.234 1 94.25 65 HIS B O 1
ATOM 3504 N N . GLN B 1 66 ? 18.531 1.594 10.5 1 94.38 66 GLN B N 1
ATOM 3505 C CA . GLN B 1 66 ? 19.75 2.01 9.812 1 94.38 66 GLN B CA 1
ATOM 3506 C C . GLN B 1 66 ? 19.703 3.494 9.469 1 94.38 66 GLN B C 1
ATOM 3508 O O . GLN B 1 66 ? 20.703 4.195 9.602 1 94.38 66 GLN B O 1
ATOM 3513 N N . ALA B 1 67 ? 18.609 3.969 8.977 1 94.62 67 ALA B N 1
ATOM 3514 C CA . ALA B 1 67 ? 18.453 5.387 8.664 1 94.62 67 ALA B CA 1
ATOM 3515 C C . ALA B 1 67 ? 18.641 6.246 9.906 1 94.62 67 ALA B C 1
ATOM 3517 O O . ALA B 1 67 ? 19.328 7.273 9.859 1 94.62 67 ALA B O 1
ATOM 3518 N N . LEU B 1 68 ? 18.047 5.848 11.039 1 95.19 68 LEU B N 1
ATOM 3519 C CA . LEU B 1 68 ? 18.141 6.582 12.289 1 95.19 68 LEU B CA 1
ATOM 3520 C C . LEU B 1 68 ? 19.578 6.598 12.797 1 95.19 68 LEU B C 1
ATOM 3522 O O . LEU B 1 68 ? 20.062 7.625 13.273 1 95.19 68 LEU B O 1
ATOM 3526 N N . GLN B 1 69 ? 20.219 5.438 12.703 1 93.69 69 GLN B N 1
ATOM 3527 C CA . GLN B 1 69 ? 21.609 5.371 13.133 1 93.69 69 GLN B CA 1
ATOM 3528 C C . GLN B 1 69 ? 22.5 6.285 12.297 1 93.69 69 GLN B C 1
ATOM 3530 O O . GLN B 1 69 ? 23.391 6.961 12.828 1 93.69 69 GLN B O 1
ATOM 3535 N N . THR B 1 70 ? 22.297 6.227 11.031 1 93 70 THR B N 1
ATOM 3536 C CA . THR B 1 70 ? 23.047 7.113 10.148 1 93 70 THR B CA 1
ATOM 3537 C C . THR B 1 70 ? 22.828 8.57 10.531 1 93 70 THR B C 1
ATOM 3539 O O . THR B 1 70 ? 23.781 9.367 10.531 1 93 70 THR B O 1
ATOM 3542 N N . ALA B 1 71 ? 21.609 8.945 10.836 1 93.5 71 ALA B N 1
ATOM 3543 C CA . ALA B 1 71 ? 21.297 10.305 11.25 1 93.5 71 ALA B CA 1
ATOM 3544 C C . ALA B 1 71 ? 22.016 10.672 12.547 1 93.5 71 ALA B C 1
ATOM 3546 O O . ALA B 1 71 ? 22.625 11.742 12.648 1 93.5 71 ALA B O 1
ATOM 3547 N N . VAL B 1 72 ? 21.969 9.781 13.508 1 93.56 72 VAL B N 1
ATOM 3548 C CA . VAL B 1 72 ? 22.609 10.023 14.797 1 93.56 72 VAL B CA 1
ATOM 3549 C C . VAL B 1 72 ? 24.109 10.195 14.602 1 93.56 72 VAL B C 1
ATOM 3551 O O . VAL B 1 72 ? 24.719 11.109 15.172 1 93.56 72 VAL B O 1
ATOM 3554 N N . ASP B 1 73 ? 24.688 9.289 13.805 1 92.69 73 ASP B N 1
ATOM 3555 C CA . ASP B 1 73 ? 26.109 9.375 13.531 1 92.69 73 ASP B CA 1
ATOM 3556 C C . ASP B 1 73 ? 26.469 10.711 12.883 1 92.69 73 ASP B C 1
ATOM 3558 O O . ASP B 1 73 ? 27.484 11.32 13.211 1 92.69 73 ASP B O 1
ATOM 3562 N N . THR B 1 74 ? 25.625 11.141 12 1 90.06 74 THR B N 1
ATOM 3563 C CA . THR B 1 74 ? 25.844 12.398 11.305 1 90.06 74 THR B CA 1
ATOM 3564 C C . THR B 1 74 ? 25.75 13.578 12.266 1 90.06 74 THR B C 1
ATOM 3566 O O . THR B 1 74 ? 26.562 14.5 12.219 1 90.06 74 THR B O 1
ATOM 3569 N N . LEU B 1 75 ? 24.766 13.602 13.102 1 89.12 75 LEU B N 1
ATOM 3570 C CA . LEU B 1 75 ? 24.547 14.68 14.062 1 89.12 75 LEU B CA 1
ATOM 3571 C C . LEU B 1 75 ? 25.688 14.758 15.055 1 89.12 75 LEU B C 1
ATOM 3573 O O . LEU B 1 75 ? 26.031 15.844 15.523 1 89.12 75 LEU B O 1
ATOM 3577 N N . ASN B 1 76 ? 26.328 13.602 15.305 1 91.75 76 ASN B N 1
ATOM 3578 C CA . ASN B 1 76 ? 27.375 13.539 16.328 1 91.75 76 ASN B CA 1
ATOM 3579 C C . ASN B 1 76 ? 28.766 13.758 15.742 1 91.75 76 ASN B C 1
ATOM 3581 O O . ASN B 1 76 ? 29.75 13.797 16.469 1 91.75 76 ASN B O 1
ATOM 3585 N N . ARG B 1 77 ? 28.891 13.773 14.461 1 88.31 77 ARG B N 1
ATOM 3586 C CA . ARG B 1 77 ? 30.188 13.828 13.797 1 88.31 77 ARG B CA 1
ATOM 3587 C C . ARG B 1 77 ? 31.047 14.945 14.391 1 88.31 77 ARG B C 1
ATOM 3589 O O . ARG B 1 77 ? 32.25 14.758 14.602 1 88.31 77 ARG B O 1
ATOM 3596 N N . ASN B 1 78 ? 30.5 16.141 14.719 1 82.44 78 ASN B N 1
ATOM 3597 C CA . ASN B 1 78 ? 31.328 17.25 15.203 1 82.44 78 ASN B CA 1
ATOM 3598 C C . ASN B 1 78 ? 30.953 17.641 16.641 1 82.44 78 ASN B C 1
ATOM 3600 O O . ASN B 1 78 ? 31.219 18.766 17.062 1 82.44 78 ASN B O 1
ATOM 3604 N N . LEU B 1 79 ? 30.422 16.656 17.219 1 86.94 79 LEU B N 1
ATOM 3605 C CA . LEU B 1 79 ? 30.031 16.953 18.594 1 86.94 79 LEU B CA 1
ATOM 3606 C C . LEU B 1 79 ? 30.922 16.188 19.578 1 86.94 79 LEU B C 1
ATOM 3608 O O . LEU B 1 79 ? 31.172 14.984 19.375 1 86.94 79 LEU B O 1
ATOM 3612 N N . THR B 1 80 ? 31.453 16.828 20.516 1 86.94 80 THR B N 1
ATOM 3613 C CA . THR B 1 80 ? 32.25 16.188 21.547 1 86.94 80 THR B CA 1
ATOM 3614 C C . THR B 1 80 ? 31.438 15.969 22.828 1 86.94 80 THR B C 1
ATOM 3616 O O . THR B 1 80 ? 31.688 15.039 23.578 1 86.94 80 THR B O 1
ATOM 3619 N N . LYS B 1 81 ? 30.5 16.828 23.125 1 89.06 81 LYS B N 1
ATOM 3620 C CA . LYS B 1 81 ? 29.609 16.734 24.281 1 89.06 81 LYS B CA 1
ATOM 3621 C C . LYS B 1 81 ? 28.156 16.766 23.859 1 89.06 81 LYS B C 1
ATOM 3623 O O . LYS B 1 81 ? 27.844 17.141 22.719 1 89.06 81 LYS B O 1
ATOM 3628 N N . ASN B 1 82 ? 27.234 16.312 24.734 1 88.62 82 ASN B N 1
ATOM 3629 C CA . ASN B 1 82 ? 25.797 16.328 24.484 1 88.62 82 ASN B CA 1
ATOM 3630 C C . ASN B 1 82 ? 25.438 15.617 23.188 1 88.62 82 ASN B C 1
ATOM 3632 O O . ASN B 1 82 ? 24.75 16.188 22.328 1 88.62 82 ASN B O 1
ATOM 3636 N N . LYS B 1 83 ? 25.938 14.438 23.016 1 92.31 83 LYS B N 1
ATOM 3637 C CA . LYS B 1 83 ? 25.781 13.648 21.797 1 92.31 83 LYS B CA 1
ATOM 3638 C C . LYS B 1 83 ? 24.344 13.164 21.641 1 92.31 83 LYS B C 1
ATOM 3640 O O . LYS B 1 83 ? 23.688 12.828 22.625 1 92.31 83 LYS B O 1
ATOM 3645 N N . TYR B 1 84 ? 23.922 13.148 20.438 1 92.75 84 TYR B N 1
ATOM 3646 C CA . TYR B 1 84 ? 22.578 12.648 20.125 1 92.75 84 TYR B CA 1
ATOM 3647 C C . TYR B 1 84 ? 22.531 11.133 20.266 1 92.75 84 TYR B C 1
ATOM 3649 O O . TYR B 1 84 ? 23.531 10.438 20.016 1 92.75 84 TYR B O 1
ATOM 3657 N N . THR B 1 85 ? 21.406 10.609 20.734 1 93.69 85 THR B N 1
ATOM 3658 C CA . THR B 1 85 ? 21.078 9.188 20.766 1 93.69 85 THR B CA 1
ATOM 3659 C C . THR B 1 85 ? 19.703 8.93 20.141 1 93.69 85 THR B C 1
ATOM 3661 O O . THR B 1 85 ? 19 9.875 19.781 1 93.69 85 THR B O 1
ATOM 3664 N N . LEU B 1 86 ? 19.312 7.73 19.984 1 93.12 86 LEU B N 1
ATOM 3665 C CA . LEU B 1 86 ? 18.016 7.375 19.422 1 93.12 86 LEU B CA 1
ATOM 3666 C C . LEU B 1 86 ? 16.891 7.883 20.312 1 93.12 86 LEU B C 1
ATOM 3668 O O . LEU B 1 86 ? 15.766 8.078 19.859 1 93.12 86 LEU B O 1
ATOM 3672 N N . ASP B 1 87 ? 17.219 8.141 21.547 1 91.69 87 ASP B N 1
ATOM 3673 C CA . ASP B 1 87 ? 16.219 8.641 22.484 1 91.69 87 ASP B CA 1
ATOM 3674 C C . ASP B 1 87 ? 15.789 10.062 22.125 1 91.69 87 ASP B C 1
ATOM 3676 O O . ASP B 1 87 ? 14.734 10.531 22.547 1 91.69 87 ASP B O 1
ATOM 3680 N N . ASP B 1 88 ? 16.656 10.711 21.391 1 93.62 88 ASP B N 1
ATOM 3681 C CA . ASP B 1 88 ? 16.359 12.086 21 1 93.62 88 ASP B CA 1
ATOM 3682 C C . ASP B 1 88 ? 15.484 12.125 19.75 1 93.62 88 ASP B C 1
ATOM 3684 O O . ASP B 1 88 ? 14.969 13.18 19.375 1 93.62 88 ASP B O 1
ATOM 3688 N N . PHE B 1 89 ? 15.367 10.984 19.109 1 95.81 89 PHE B N 1
ATOM 3689 C CA . PHE B 1 89 ? 14.508 10.914 17.938 1 95.81 89 PHE B CA 1
ATOM 3690 C C . PHE B 1 89 ? 13.047 11.094 18.312 1 95.81 89 PHE B C 1
ATOM 3692 O O . PHE B 1 89 ? 12.555 10.438 19.234 1 95.81 89 PHE B O 1
ATOM 3699 N N . VAL B 1 90 ? 12.367 11.961 17.625 1 92.5 90 VAL B N 1
ATOM 3700 C CA . VAL B 1 90 ? 10.969 12.266 17.938 1 92.5 90 VAL B CA 1
ATOM 3701 C C . VAL B 1 90 ? 10.055 11.516 16.969 1 92.5 90 VAL B C 1
ATOM 3703 O O . VAL B 1 90 ? 9.211 10.719 17.391 1 92.5 90 VAL B O 1
ATOM 3706 N N . GLU B 1 91 ? 10.195 11.828 15.719 1 95.38 91 GLU B N 1
ATOM 3707 C CA . GLU B 1 91 ? 9.391 11.219 14.664 1 95.38 91 GLU B CA 1
ATOM 3708 C C . GLU B 1 91 ? 10 11.469 13.289 1 95.38 91 GLU B C 1
ATOM 3710 O O . GLU B 1 91 ? 10.953 12.234 13.156 1 95.38 91 GLU B O 1
ATOM 3715 N N . GLY B 1 92 ? 9.469 10.781 12.312 1 95.25 92 GLY B N 1
ATOM 3716 C CA . GLY B 1 92 ? 9.914 10.977 10.945 1 95.25 92 GLY B CA 1
ATOM 3717 C C . GLY B 1 92 ? 8.891 10.539 9.914 1 95.25 92 GLY B C 1
ATOM 3718 O O . GLY B 1 92 ? 7.844 10 10.258 1 95.25 92 GLY B O 1
ATOM 3719 N N . ILE B 1 93 ? 9.141 10.938 8.703 1 94.75 93 ILE B N 1
ATOM 3720 C CA . ILE B 1 93 ? 8.383 10.453 7.559 1 94.75 93 ILE B CA 1
ATOM 3721 C C . ILE B 1 93 ? 9.328 9.852 6.52 1 94.75 93 ILE B C 1
ATOM 3723 O O . ILE B 1 93 ? 10.5 10.242 6.441 1 94.75 93 ILE B O 1
ATOM 3727 N N . TYR B 1 94 ? 8.883 8.898 5.785 1 94.62 94 TYR B N 1
ATOM 3728 C CA . TYR B 1 94 ? 9.695 8.312 4.727 1 94.62 94 TYR B CA 1
ATOM 3729 C C . TYR B 1 94 ? 8.828 7.902 3.541 1 94.62 94 TYR B C 1
ATOM 3731 O O . TYR B 1 94 ? 7.629 7.68 3.691 1 94.62 94 TYR B O 1
ATOM 3739 N N . ARG B 1 95 ? 9.375 7.898 2.387 1 92.5 95 ARG B N 1
ATOM 3740 C CA . ARG B 1 95 ? 8.742 7.379 1.178 1 92.5 95 ARG B CA 1
ATOM 3741 C C . ARG B 1 95 ? 9.773 6.738 0.254 1 92.5 95 ARG B C 1
ATOM 3743 O O . ARG B 1 95 ? 10.953 7.09 0.297 1 92.5 95 ARG B O 1
ATOM 3750 N N . ILE B 1 96 ? 9.312 5.742 -0.477 1 90.19 96 ILE B N 1
ATOM 3751 C CA . ILE B 1 96 ? 10.164 5.102 -1.476 1 90.19 96 ILE B CA 1
ATOM 3752 C C . ILE B 1 96 ? 9.742 5.551 -2.873 1 90.19 96 ILE B C 1
ATOM 3754 O O . ILE B 1 96 ? 8.609 5.312 -3.295 1 90.19 96 ILE B O 1
ATOM 3758 N N . GLU B 1 97 ? 10.578 6.246 -3.51 1 87.19 97 GLU B N 1
ATOM 3759 C CA . GLU B 1 97 ? 10.414 6.551 -4.926 1 87.19 97 GLU B CA 1
ATOM 3760 C C . GLU B 1 97 ? 11.133 5.523 -5.797 1 87.19 97 GLU B C 1
ATOM 3762 O O . GLU B 1 97 ? 12.344 5.336 -5.676 1 87.19 97 GLU B O 1
ATOM 3767 N N . PRO B 1 98 ? 10.469 4.836 -6.676 1 87.75 98 PRO B N 1
ATOM 3768 C CA . PRO B 1 98 ? 10.977 3.66 -7.391 1 87.75 98 PRO B CA 1
ATOM 3769 C C . PRO B 1 98 ? 12.266 3.943 -8.156 1 87.75 98 PRO B C 1
ATOM 3771 O O . PRO B 1 98 ? 13.062 3.027 -8.391 1 87.75 98 PRO B O 1
ATOM 3774 N N . THR B 1 99 ? 12.555 5.168 -8.617 1 86.25 99 THR B N 1
ATOM 3775 C CA . THR B 1 99 ? 13.734 5.41 -9.438 1 86.25 99 THR B CA 1
ATOM 3776 C C . THR B 1 99 ? 14.836 6.07 -8.617 1 86.25 99 THR B C 1
ATOM 3778 O O . THR B 1 99 ? 16 6.062 -9.016 1 86.25 99 THR B O 1
ATOM 3781 N N . THR B 1 100 ? 14.508 6.621 -7.523 1 88.25 100 THR B N 1
ATOM 3782 C CA . THR B 1 100 ? 15.469 7.43 -6.793 1 88.25 100 THR B CA 1
ATOM 3783 C C . THR B 1 100 ? 15.898 6.727 -5.508 1 88.25 100 THR B C 1
ATOM 3785 O O . THR B 1 100 ? 17.094 6.699 -5.176 1 88.25 100 THR B O 1
ATOM 3788 N N . GLY B 1 101 ? 15.008 6.219 -4.785 1 91.62 101 GLY B N 1
ATOM 3789 C CA . GLY B 1 101 ? 15.328 5.566 -3.525 1 91.62 101 GLY B CA 1
ATOM 3790 C C . GLY B 1 101 ? 14.383 5.953 -2.4 1 91.62 101 GLY B C 1
ATOM 3791 O O . GLY B 1 101 ? 13.266 6.418 -2.65 1 91.62 101 GLY B O 1
ATOM 3792 N N . THR B 1 102 ? 14.828 5.652 -1.226 1 93.12 102 THR B N 1
ATOM 3793 C CA . THR B 1 102 ? 14.023 5.961 -0.052 1 93.12 102 THR B CA 1
ATOM 3794 C C . THR B 1 102 ? 14.484 7.258 0.599 1 93.12 102 THR B C 1
ATOM 3796 O O . THR B 1 102 ? 15.672 7.418 0.905 1 93.12 102 THR B O 1
ATOM 3799 N N . GLU B 1 103 ? 13.57 8.141 0.746 1 92.69 103 GLU B N 1
ATOM 3800 C CA . GLU B 1 103 ? 13.836 9.406 1.43 1 92.69 103 GLU B CA 1
ATOM 3801 C C . GLU B 1 103 ? 13.297 9.375 2.857 1 92.69 103 GLU B C 1
ATOM 3803 O O . GLU B 1 103 ? 12.188 8.891 3.102 1 92.69 103 GLU B O 1
ATOM 3808 N N . TYR B 1 104 ? 14.156 9.867 3.789 1 93.44 104 TYR B N 1
ATOM 3809 C CA . TYR B 1 104 ? 13.773 9.992 5.191 1 93.44 104 TYR B CA 1
ATOM 3810 C C . TYR B 1 104 ? 13.914 11.43 5.676 1 93.44 104 TYR B C 1
ATOM 3812 O O . TYR B 1 104 ? 14.945 12.07 5.434 1 93.44 104 TYR B O 1
ATOM 3820 N N . GLU B 1 105 ? 12.898 11.961 6.207 1 93.06 105 GLU B N 1
ATOM 3821 C CA . GLU B 1 105 ? 12.969 13.188 6.996 1 93.06 105 GLU B CA 1
ATOM 3822 C C . GLU B 1 105 ? 12.781 12.898 8.484 1 93.06 105 GLU B C 1
ATOM 3824 O O . GLU B 1 105 ? 11.719 12.453 8.906 1 93.06 105 GLU B O 1
ATOM 3829 N N . LEU B 1 106 ? 13.82 13.172 9.219 1 94.12 106 LEU B N 1
ATOM 3830 C CA . LEU B 1 106 ? 13.891 12.75 10.609 1 94.12 106 LEU B CA 1
ATOM 3831 C C . LEU B 1 106 ? 13.992 13.961 11.539 1 94.12 106 LEU B C 1
ATOM 3833 O O . LEU B 1 106 ? 14.781 14.875 11.289 1 94.12 106 LEU B O 1
ATOM 3837 N N . TYR B 1 107 ? 13.227 13.945 12.586 1 92.94 107 TYR B N 1
ATOM 3838 C CA . TYR B 1 107 ? 13.219 15.047 13.547 1 92.94 107 TYR B CA 1
ATOM 3839 C C . TYR B 1 107 ? 13.742 14.586 14.906 1 92.94 107 TYR B C 1
ATOM 3841 O O . TYR B 1 107 ? 13.258 13.602 15.461 1 92.94 107 TYR B O 1
ATOM 3849 N N . PHE B 1 108 ? 14.695 15.312 15.383 1 92.62 108 PHE B N 1
ATOM 3850 C CA . PHE B 1 108 ? 15.305 15.062 16.688 1 92.62 108 PHE B CA 1
ATOM 3851 C C . PHE B 1 108 ? 15.125 16.266 17.609 1 92.62 108 PHE B C 1
ATOM 3853 O O . PHE B 1 108 ? 15.125 17.406 17.156 1 92.62 108 PHE B O 1
ATOM 3860 N N . LYS B 1 109 ? 14.914 16.016 18.859 1 90.75 109 LYS B N 1
ATOM 3861 C CA . LYS B 1 109 ? 14.977 17.094 19.844 1 90.75 109 LYS B CA 1
ATOM 3862 C C . LYS B 1 109 ? 16.375 17.719 19.891 1 90.75 109 LYS B C 1
ATOM 3864 O O . LYS B 1 109 ? 17.375 17 19.859 1 90.75 109 LYS B O 1
ATOM 3869 N N . HIS B 1 110 ? 16.328 18.984 19.875 1 86.94 110 HIS B N 1
ATOM 3870 C CA . HIS B 1 110 ? 17.625 19.656 19.953 1 86.94 110 HIS B CA 1
ATOM 3871 C C . HIS B 1 110 ? 18.25 19.484 21.328 1 86.94 110 HIS B C 1
ATOM 3873 O O . HIS B 1 110 ? 17.562 19.578 22.359 1 86.94 110 HIS B O 1
ATOM 3879 N N . LYS B 1 111 ? 19.469 19.234 21.422 1 82.75 111 LYS B N 1
ATOM 3880 C CA . LYS B 1 111 ? 20.156 18.922 22.688 1 82.75 111 LYS B CA 1
ATOM 3881 C C . LYS B 1 111 ? 20.375 20.188 23.516 1 82.75 111 LYS B C 1
ATOM 3883 O O . LYS B 1 111 ? 20.281 20.141 24.734 1 82.75 111 LYS B O 1
ATOM 3888 N N . LEU B 1 112 ? 20.641 21.234 22.938 1 79.62 112 LEU B N 1
ATOM 3889 C CA . LEU B 1 112 ? 21 22.438 23.672 1 79.62 112 LEU B CA 1
ATOM 3890 C C . LEU B 1 112 ? 19.766 23.312 23.906 1 79.62 112 LEU B C 1
ATOM 3892 O O . LEU B 1 112 ? 19.672 24 24.938 1 79.62 112 LEU B O 1
ATOM 3896 N N . ASN B 1 113 ? 18.906 23.344 22.984 1 75.06 113 ASN B N 1
ATOM 3897 C CA . ASN B 1 113 ? 17.672 24.109 23.094 1 75.06 113 ASN B CA 1
ATOM 3898 C C . ASN B 1 113 ? 16.469 23.203 23.328 1 75.06 113 ASN B C 1
ATOM 3900 O O . ASN B 1 113 ? 16 22.531 22.422 1 75.06 113 ASN B O 1
ATOM 3904 N N . LYS B 1 114 ? 15.969 23.172 24.5 1 74 114 LYS B N 1
ATOM 3905 C CA . LYS B 1 114 ? 14.93 22.234 24.938 1 74 114 LYS B CA 1
ATOM 3906 C C . LYS B 1 114 ? 13.688 22.359 24.062 1 74 114 LYS B C 1
ATOM 3908 O O . LYS B 1 114 ? 12.945 21.391 23.875 1 74 114 LYS B O 1
ATOM 3913 N N . SER B 1 115 ? 13.469 23.453 23.422 1 75.25 115 SER B N 1
ATOM 3914 C CA . SER B 1 115 ? 12.227 23.609 22.672 1 75.25 115 SER B CA 1
ATOM 3915 C C . SER B 1 115 ? 12.484 23.469 21.172 1 75.25 115 SER B C 1
ATOM 3917 O O . SER B 1 115 ? 11.547 23.5 20.375 1 75.25 115 SER B O 1
ATOM 3919 N N . GLY B 1 116 ? 13.664 23.172 20.922 1 83.25 116 GLY B N 1
ATOM 3920 C CA . GLY B 1 116 ? 14.008 23.172 19.516 1 83.25 116 GLY B CA 1
ATOM 3921 C C . GLY B 1 116 ? 14.133 21.766 18.938 1 83.25 116 GLY B C 1
ATOM 3922 O O . GLY B 1 116 ? 14.219 20.797 19.672 1 83.25 116 GLY B O 1
ATOM 3923 N N . PHE B 1 117 ? 13.977 21.688 17.594 1 88.5 117 PHE B N 1
ATOM 3924 C CA . PHE B 1 117 ? 14.133 20.438 16.875 1 88.5 117 PHE B CA 1
ATOM 3925 C C . PHE B 1 117 ? 15.148 20.562 15.75 1 88.5 117 PHE B C 1
ATOM 3927 O O . PHE B 1 117 ? 15.43 21.672 15.289 1 88.5 117 PHE B O 1
ATOM 3934 N N . THR B 1 118 ? 15.758 19.484 15.469 1 88 118 THR B N 1
ATOM 3935 C CA . THR B 1 118 ? 16.625 19.375 14.305 1 88 118 THR B CA 1
ATOM 3936 C C . THR B 1 118 ? 16.078 18.375 13.289 1 88 118 THR B C 1
ATOM 3938 O O . THR B 1 118 ? 15.625 17.297 13.664 1 88 118 THR B O 1
ATOM 3941 N N . LYS B 1 119 ? 16.031 18.875 12.109 1 89.94 119 LYS B N 1
ATOM 3942 C CA . LYS B 1 119 ? 15.586 18.016 11.016 1 89.94 119 LYS B CA 1
ATOM 3943 C C . LYS B 1 119 ? 16.766 17.516 10.195 1 89.94 119 LYS B C 1
ATOM 3945 O O . LYS B 1 119 ? 17.609 18.297 9.758 1 89.94 119 LYS B O 1
ATOM 3950 N N . ILE B 1 120 ? 16.828 16.219 10.016 1 90.88 120 ILE B N 1
ATOM 3951 C CA . ILE B 1 120 ? 17.859 15.625 9.18 1 90.88 120 ILE B CA 1
ATOM 3952 C C . ILE B 1 120 ? 17.203 14.844 8.031 1 90.88 120 ILE B C 1
ATOM 3954 O O . ILE B 1 120 ? 16.234 14.109 8.242 1 90.88 120 ILE B O 1
ATOM 3958 N N . THR B 1 121 ? 17.672 15.109 6.836 1 90.62 121 THR B N 1
ATOM 3959 C CA . THR B 1 121 ? 17.219 14.383 5.656 1 90.62 121 THR B CA 1
ATOM 3960 C C . THR B 1 121 ? 18.25 13.344 5.227 1 90.62 121 THR B C 1
ATOM 3962 O O . THR B 1 121 ? 19.422 13.68 5.02 1 90.62 121 THR B O 1
ATOM 3965 N N . VAL B 1 122 ? 17.812 12.156 5.188 1 92.19 122 VAL B N 1
ATOM 3966 C CA . VAL B 1 122 ? 18.656 11.039 4.77 1 92.19 122 VAL B CA 1
ATOM 3967 C C . VAL B 1 122 ? 18.047 10.375 3.531 1 92.19 122 VAL B C 1
ATOM 3969 O O . VAL B 1 122 ? 16.828 10.375 3.348 1 92.19 122 VAL B O 1
ATOM 3972 N N . LEU B 1 123 ? 18.891 9.906 2.67 1 91.5 123 LEU B N 1
ATOM 3973 C CA . LEU B 1 123 ? 18.453 9.234 1.448 1 91.5 123 LEU B CA 1
ATOM 3974 C C . LEU B 1 123 ? 19.141 7.883 1.299 1 91.5 123 LEU B C 1
ATOM 3976 O O . LEU B 1 123 ? 20.344 7.758 1.541 1 91.5 123 LEU B O 1
ATOM 3980 N N . ARG B 1 124 ? 18.391 6.898 1.096 1 91.38 124 ARG B N 1
ATOM 3981 C CA . ARG B 1 124 ? 18.891 5.617 0.604 1 91.38 124 ARG B CA 1
ATOM 3982 C C . ARG B 1 124 ? 18.688 5.496 -0.903 1 91.38 124 ARG B C 1
ATOM 3984 O O . ARG B 1 124 ? 17.672 4.98 -1.363 1 91.38 124 ARG B O 1
ATOM 3991 N N . PRO B 1 125 ? 19.688 5.887 -1.648 1 90.12 125 PRO B N 1
ATOM 3992 C CA . PRO B 1 125 ? 19.516 5.922 -3.104 1 90.12 125 PRO B CA 1
ATOM 3993 C C . PRO B 1 125 ? 19.656 4.547 -3.748 1 90.12 125 PRO B C 1
ATOM 3995 O O . PRO B 1 125 ? 20.312 3.662 -3.189 1 90.12 125 PRO B O 1
ATOM 3998 N N . PHE B 1 126 ? 19.062 4.375 -4.855 1 89.81 126 PHE B N 1
ATOM 3999 C CA . PHE B 1 126 ? 19.234 3.154 -5.633 1 89.81 126 PHE B CA 1
ATOM 4000 C C . PHE B 1 126 ? 20.547 3.193 -6.406 1 89.81 126 PHE B C 1
ATOM 4002 O O . PHE B 1 126 ? 20.953 4.25 -6.895 1 89.81 126 PHE B O 1
ATOM 4009 N N . ALA B 1 127 ? 21.156 2.131 -6.453 1 87.94 127 ALA B N 1
ATOM 4010 C CA . ALA B 1 127 ? 22.266 1.915 -7.367 1 87.94 127 ALA B CA 1
ATOM 4011 C C . ALA B 1 127 ? 21.781 1.464 -8.742 1 87.94 127 ALA B C 1
ATOM 4013 O O . ALA B 1 127 ? 20.594 1.224 -8.93 1 87.94 127 ALA B O 1
ATOM 4014 N N . PRO B 1 128 ? 22.672 1.479 -9.773 1 83.88 128 PRO B N 1
ATOM 4015 C CA . PRO B 1 128 ? 22.266 1.043 -11.109 1 83.88 128 PRO B CA 1
ATOM 4016 C C . PRO B 1 128 ? 21.703 -0.382 -11.125 1 83.88 128 PRO B C 1
ATOM 4018 O O . PRO B 1 128 ? 22.125 -1.217 -10.32 1 83.88 128 PRO B O 1
ATOM 4021 N N . LEU B 1 129 ? 20.906 -0.635 -12.086 1 87.25 129 LEU B N 1
ATOM 4022 C CA . LEU B 1 129 ? 20.312 -1.955 -12.281 1 87.25 129 LEU B CA 1
ATOM 4023 C C . LEU B 1 129 ? 21.391 -2.984 -12.617 1 87.25 129 LEU B C 1
ATOM 4025 O O . LEU B 1 129 ? 22.328 -2.691 -13.375 1 87.25 129 LEU B O 1
ATOM 4029 N N . VAL B 1 130 ? 21.203 -4.133 -12.055 1 84.25 130 VAL B N 1
ATOM 4030 C CA . VAL B 1 130 ? 22.141 -5.219 -12.305 1 84.25 130 VAL B CA 1
ATOM 4031 C C . VAL B 1 130 ? 21.375 -6.488 -12.672 1 84.25 130 VAL B C 1
ATOM 4033 O O . VAL B 1 130 ? 20.312 -6.766 -12.109 1 84.25 130 VAL B O 1
ATOM 4036 N N . GLN B 1 131 ? 21.891 -7.203 -13.602 1 82.75 131 GLN B N 1
ATOM 4037 C CA . GLN B 1 131 ? 21.344 -8.508 -13.953 1 82.75 131 GLN B CA 1
ATOM 4038 C C . GLN B 1 131 ? 21.812 -9.578 -12.969 1 82.75 131 GLN B C 1
ATOM 4040 O O . GLN B 1 131 ? 23 -9.695 -12.688 1 82.75 131 GLN B O 1
ATOM 4045 N N . ILE B 1 132 ? 20.922 -10.383 -12.57 1 79.56 132 ILE B N 1
ATOM 4046 C CA . ILE B 1 132 ? 21.25 -11.391 -11.562 1 79.56 132 ILE B CA 1
ATOM 4047 C C . ILE B 1 132 ? 21.25 -12.773 -12.203 1 79.56 132 ILE B C 1
ATOM 4049 O O . ILE B 1 132 ? 22.156 -13.578 -11.945 1 79.56 132 ILE B O 1
ATOM 4053 N N . ALA B 1 133 ? 20.25 -13.016 -12.938 1 78.69 133 ALA B N 1
ATOM 4054 C CA . ALA B 1 133 ? 20.125 -14.359 -13.508 1 78.69 133 ALA B CA 1
ATOM 4055 C C . ALA B 1 133 ? 19.312 -14.336 -14.797 1 78.69 133 ALA B C 1
ATOM 4057 O O . ALA B 1 133 ? 18.469 -13.461 -14.992 1 78.69 133 ALA B O 1
ATOM 4058 N N . ASN B 1 134 ? 19.719 -15.211 -15.586 1 78 134 ASN B N 1
ATOM 4059 C CA . ASN B 1 134 ? 19 -15.508 -16.828 1 78 134 ASN B CA 1
ATOM 4060 C C . ASN B 1 134 ? 18.766 -17.016 -16.984 1 78 134 ASN B C 1
ATOM 4062 O O . ASN B 1 134 ? 19.719 -17.781 -17.141 1 78 134 ASN B O 1
ATOM 4066 N N . ILE B 1 135 ? 17.547 -17.328 -16.891 1 76.19 135 ILE B N 1
ATOM 4067 C CA . ILE B 1 135 ? 17.25 -18.75 -16.891 1 76.19 135 ILE B CA 1
ATOM 4068 C C . ILE B 1 135 ? 16.266 -19.062 -18.016 1 76.19 135 ILE B C 1
ATOM 4070 O O . ILE B 1 135 ? 15.258 -18.359 -18.188 1 76.19 135 ILE B O 1
ATOM 4074 N N . LEU B 1 136 ? 16.641 -20.062 -18.719 1 74.12 136 LEU B N 1
ATOM 4075 C CA . LEU B 1 136 ? 15.695 -20.578 -19.703 1 74.12 136 LEU B CA 1
ATOM 4076 C C . LEU B 1 136 ? 14.609 -21.406 -19.016 1 74.12 136 LEU B C 1
ATOM 4078 O O . LEU B 1 136 ? 14.922 -22.328 -18.25 1 74.12 136 LEU B O 1
ATOM 4082 N N . VAL B 1 137 ? 13.43 -20.969 -19.234 1 75.88 137 VAL B N 1
ATOM 4083 C CA . VAL B 1 137 ? 12.305 -21.719 -18.672 1 75.88 137 VAL B CA 1
ATOM 4084 C C . VAL B 1 137 ? 12.102 -23.016 -19.453 1 75.88 137 VAL B C 1
ATOM 4086 O O . VAL B 1 137 ? 12.117 -23.016 -20.688 1 75.88 137 VAL B O 1
ATOM 4089 N N . ASN B 1 138 ? 12.039 -24.109 -18.781 1 71.06 138 ASN B N 1
ATOM 4090 C CA . ASN B 1 138 ? 11.836 -25.406 -19.406 1 71.06 138 ASN B CA 1
ATOM 4091 C C . ASN B 1 138 ? 10.688 -25.375 -20.406 1 71.06 138 ASN B C 1
ATOM 4093 O O . ASN B 1 138 ? 9.562 -25.016 -20.062 1 71.06 138 ASN B O 1
ATOM 4097 N N . PRO B 1 139 ? 11.031 -25.719 -21.531 1 71.44 139 PRO B N 1
ATOM 4098 C CA . PRO B 1 139 ? 9.977 -25.719 -22.547 1 71.44 139 PRO B CA 1
ATOM 4099 C C . PRO B 1 139 ? 8.914 -26.781 -22.312 1 71.44 139 PRO B C 1
ATOM 4101 O O . PRO B 1 139 ? 7.777 -26.641 -22.766 1 71.44 139 PRO B O 1
ATOM 4104 N N . LYS B 1 140 ? 9.414 -27.844 -21.672 1 79.88 140 LYS B N 1
ATOM 4105 C CA . LYS B 1 140 ? 8.43 -28.875 -21.359 1 79.88 140 LYS B CA 1
ATOM 4106 C C . LYS B 1 140 ? 7.57 -28.484 -20.156 1 79.88 140 LYS B C 1
ATOM 4108 O O . LYS B 1 140 ? 8.094 -28.203 -19.078 1 79.88 140 LYS B O 1
ATOM 4113 N N . LYS B 1 141 ? 6.332 -28.484 -20.391 1 86.44 141 LYS B N 1
ATOM 4114 C CA . LYS B 1 141 ? 5.395 -28.109 -19.344 1 86.44 141 LYS B CA 1
ATOM 4115 C C . LYS B 1 141 ? 5.359 -29.156 -18.234 1 86.44 141 LYS B C 1
ATOM 4117 O O . LYS B 1 141 ? 5.125 -30.344 -18.5 1 86.44 141 LYS B O 1
ATOM 4122 N N . GLU B 1 142 ? 5.656 -28.719 -17.078 1 90.06 142 GLU B N 1
ATOM 4123 C CA . GLU B 1 142 ? 5.547 -29.625 -15.93 1 90.06 142 GLU B CA 1
ATOM 4124 C C . GLU B 1 142 ? 4.094 -30 -15.664 1 90.06 142 GLU B C 1
ATOM 4126 O O . GLU B 1 142 ? 3.197 -29.172 -15.773 1 90.06 142 GLU B O 1
ATOM 4131 N N . LEU B 1 143 ? 3.928 -31.25 -15.375 1 92.69 143 LEU B N 1
ATOM 4132 C CA . LEU B 1 143 ? 2.594 -31.734 -15.039 1 92.69 143 LEU B CA 1
ATOM 4133 C C . LEU B 1 143 ? 2.148 -31.203 -13.68 1 92.69 143 LEU B C 1
ATOM 4135 O O . LEU B 1 143 ? 2.881 -31.312 -12.695 1 92.69 143 LEU B O 1
ATOM 4139 N N . ILE B 1 144 ? 0.974 -30.578 -13.625 1 95.38 144 ILE B N 1
ATOM 4140 C CA . ILE B 1 144 ? 0.461 -30.031 -12.375 1 95.38 144 ILE B CA 1
ATOM 4141 C C . ILE B 1 144 ? -0.607 -30.969 -11.805 1 95.38 144 ILE B C 1
ATOM 4143 O O . ILE B 1 144 ? -1.567 -31.312 -12.492 1 95.38 144 ILE B O 1
ATOM 4147 N N . HIS B 1 145 ? -0.45 -31.391 -10.602 1 95.06 145 HIS B N 1
ATOM 4148 C CA . HIS B 1 145 ? -1.442 -32.156 -9.867 1 95.06 145 HIS B CA 1
ATOM 4149 C C . HIS B 1 145 ? -2.365 -31.266 -9.055 1 95.06 145 HIS B C 1
ATOM 4151 O O . HIS B 1 145 ? -1.978 -30.766 -8 1 95.06 145 HIS B O 1
ATOM 4157 N N . ILE B 1 146 ? -3.541 -31.125 -9.492 1 96.94 146 ILE B N 1
ATOM 4158 C CA . ILE B 1 146 ? -4.512 -30.281 -8.812 1 96.94 146 ILE B CA 1
ATOM 4159 C C . ILE B 1 146 ? -5.281 -31.094 -7.785 1 96.94 146 ILE B C 1
ATOM 4161 O O . ILE B 1 146 ? -5.809 -32.156 -8.109 1 96.94 146 ILE B O 1
ATOM 4165 N N . ILE B 1 147 ? -5.309 -30.641 -6.586 1 97.25 147 ILE B N 1
ATOM 4166 C CA . ILE B 1 147 ? -6.027 -31.312 -5.512 1 97.25 147 ILE B CA 1
ATOM 4167 C C . ILE B 1 147 ? -7.211 -30.453 -5.066 1 97.25 147 ILE B C 1
ATOM 4169 O O . ILE B 1 147 ? -7.043 -29.297 -4.707 1 97.25 147 ILE B O 1
ATOM 4173 N N . LEU B 1 148 ? -8.398 -31.062 -5.016 1 98.06 148 LEU B N 1
ATOM 4174 C CA . LEU B 1 148 ? -9.625 -30.344 -4.691 1 98.06 148 LEU B CA 1
ATOM 4175 C C . LEU B 1 148 ? -10.414 -31.078 -3.611 1 98.06 148 LEU B C 1
ATOM 4177 O O . LEU B 1 148 ? -11.047 -32.094 -3.887 1 98.06 148 LEU B O 1
ATOM 4181 N N . PRO B 1 149 ? -10.367 -30.594 -2.391 1 96.62 149 PRO B N 1
ATOM 4182 C CA . PRO B 1 149 ? -11.305 -31.109 -1.391 1 96.62 149 PRO B CA 1
ATOM 4183 C C . PRO B 1 149 ? -12.742 -30.672 -1.637 1 96.62 149 PRO B C 1
ATOM 4185 O O . PRO B 1 149 ? -12.977 -29.516 -2.021 1 96.62 149 PRO B O 1
ATOM 4188 N N . LEU B 1 150 ? -13.672 -31.578 -1.413 1 97.5 150 LEU B N 1
ATOM 4189 C CA . LEU B 1 150 ? -15.055 -31.281 -1.758 1 97.5 150 LEU B CA 1
ATOM 4190 C C . LEU B 1 150 ? -16.016 -31.969 -0.8 1 97.5 150 LEU B C 1
ATOM 4192 O O . LEU B 1 150 ? -15.766 -33.094 -0.372 1 97.5 150 LEU B O 1
ATOM 4196 N N . SER B 1 151 ? -17 -31.344 -0.403 1 96.06 151 SER B N 1
ATOM 4197 C CA . SER B 1 151 ? -18.141 -31.906 0.299 1 96.06 151 SER B CA 1
ATOM 4198 C C . SER B 1 151 ? -19.438 -31.234 -0.13 1 96.06 151 SER B C 1
ATOM 4200 O O . SER B 1 151 ? -19.625 -30.031 0.103 1 96.06 151 SER B O 1
ATOM 4202 N N . GLY B 1 152 ? -20.281 -32 -0.757 1 94.31 152 GLY B N 1
ATOM 4203 C CA . GLY B 1 152 ? -21.484 -31.406 -1.293 1 94.31 152 GLY B CA 1
ATOM 4204 C C . GLY B 1 152 ? -21.219 -30.422 -2.408 1 94.31 152 GLY B C 1
ATOM 4205 O O . GLY B 1 152 ? -20.438 -30.703 -3.324 1 94.31 152 GLY B O 1
ATOM 4206 N N . ARG B 1 153 ? -21.984 -29.391 -2.5 1 93.62 153 ARG B N 1
ATOM 4207 C CA . ARG B 1 153 ? -21.844 -28.297 -3.455 1 93.62 153 ARG B CA 1
ATOM 4208 C C . ARG B 1 153 ? -21.641 -28.844 -4.871 1 93.62 153 ARG B C 1
ATOM 4210 O O . ARG B 1 153 ? -20.719 -28.422 -5.57 1 93.62 153 ARG B O 1
ATOM 4217 N N . VAL B 1 154 ? -22.484 -29.703 -5.227 1 94.75 154 VAL B N 1
ATOM 4218 C CA . VAL B 1 154 ? -22.344 -30.453 -6.477 1 94.75 154 VAL B CA 1
ATOM 4219 C C . VAL B 1 154 ? -22.547 -29.516 -7.664 1 94.75 154 VAL B C 1
ATOM 4221 O O . VAL B 1 154 ? -21.906 -29.672 -8.703 1 94.75 154 VAL B O 1
ATOM 4224 N N . HIS B 1 155 ? -23.375 -28.547 -7.473 1 92.88 155 HIS B N 1
ATOM 4225 C CA . HIS B 1 155 ? -23.594 -27.594 -8.555 1 92.88 155 HIS B CA 1
ATOM 4226 C C . HIS B 1 155 ? -22.344 -26.766 -8.828 1 92.88 155 HIS B C 1
ATOM 4228 O O . HIS B 1 155 ? -21.969 -26.578 -9.984 1 92.88 155 HIS B O 1
ATOM 4234 N N . THR B 1 156 ? -21.797 -26.297 -7.793 1 93.62 156 THR B N 1
ATOM 4235 C CA . THR B 1 156 ? -20.547 -25.547 -7.922 1 93.62 156 THR B CA 1
ATOM 4236 C C . THR B 1 156 ? -19.469 -26.422 -8.547 1 93.62 156 THR B C 1
ATOM 4238 O O . THR B 1 156 ? -18.688 -25.938 -9.375 1 93.62 156 THR B O 1
ATOM 4241 N N . PHE B 1 157 ?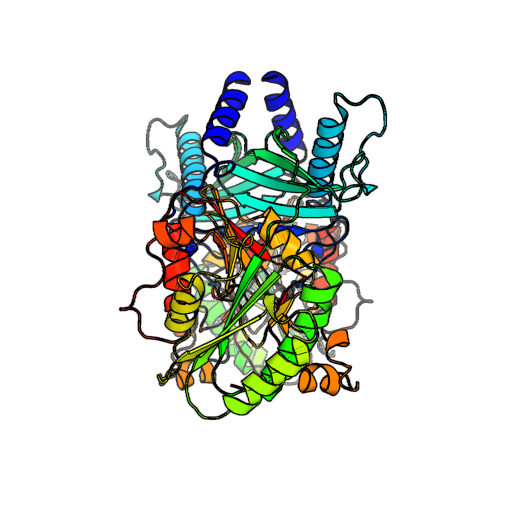 -19.484 -27.672 -8.109 1 96.81 157 PHE B N 1
ATOM 4242 C CA . PHE B 1 157 ? -18.5 -28.609 -8.633 1 96.81 157 PHE B CA 1
ATOM 4243 C C . PHE B 1 157 ? -18.672 -28.812 -10.133 1 96.81 157 PHE B C 1
ATOM 4245 O O . PHE B 1 157 ? -17.703 -28.922 -10.875 1 96.81 157 PHE B O 1
ATOM 4252 N N . GLN B 1 158 ? -19.891 -28.906 -10.586 1 95.5 158 GLN B N 1
ATOM 4253 C CA . GLN B 1 158 ? -20.156 -29.016 -12.016 1 95.5 158 GLN B CA 1
ATOM 4254 C C . GLN B 1 158 ? -19.547 -27.844 -12.781 1 95.5 158 GLN B C 1
ATOM 4256 O O . GLN B 1 158 ? -18.922 -28.031 -13.82 1 95.5 158 GLN B O 1
ATOM 4261 N N . GLY B 1 159 ? -19.766 -26.688 -12.266 1 93 159 GLY B N 1
ATOM 4262 C CA . GLY B 1 159 ? -19.172 -25.516 -12.875 1 93 159 GLY B CA 1
ATOM 4263 C C . GLY B 1 159 ? -17.656 -25.562 -12.906 1 93 159 GLY B C 1
ATOM 4264 O O . GLY B 1 159 ? -17.031 -25.203 -13.914 1 93 159 GLY B O 1
ATOM 4265 N N . PHE B 1 160 ? -17.109 -26 -11.812 1 95.5 160 PHE B N 1
ATOM 4266 C CA . PHE B 1 160 ? -15.664 -26.141 -11.727 1 95.5 160 PHE B CA 1
ATOM 4267 C C . PHE B 1 160 ? -15.156 -27.109 -12.789 1 95.5 160 PHE B C 1
ATOM 4269 O O . PHE B 1 160 ? -14.195 -26.812 -13.5 1 95.5 160 PHE B O 1
ATOM 4276 N N . MET B 1 161 ? -15.812 -28.234 -12.906 1 95.69 161 MET B N 1
ATOM 4277 C CA . MET B 1 161 ? -15.375 -29.281 -13.836 1 95.69 161 MET B CA 1
ATOM 4278 C C . MET B 1 161 ? -15.484 -28.797 -15.273 1 95.69 161 MET B C 1
ATOM 4280 O O . MET B 1 161 ? -14.625 -29.109 -16.109 1 95.69 161 MET B O 1
ATOM 4284 N N . ASP B 1 162 ? -16.469 -28.031 -15.602 1 93.5 162 ASP B N 1
ATOM 4285 C CA . ASP B 1 162 ? -16.609 -27.5 -16.953 1 93.5 162 ASP B CA 1
ATOM 4286 C C . ASP B 1 162 ? -15.422 -26.625 -17.328 1 93.5 162 ASP B C 1
ATOM 4288 O O . ASP B 1 162 ? -14.891 -26.734 -18.438 1 93.5 162 ASP B O 1
ATOM 4292 N N . LYS B 1 163 ? -15.102 -25.828 -16.438 1 92.44 163 LYS B N 1
ATOM 4293 C CA . LYS B 1 163 ? -13.969 -24.938 -16.672 1 92.44 163 LYS B CA 1
ATOM 4294 C C . LYS B 1 163 ? -12.656 -25.703 -16.688 1 92.44 163 LYS B C 1
ATOM 4296 O O . LYS B 1 163 ? -11.766 -25.422 -17.5 1 92.44 163 LYS B O 1
ATOM 4301 N N . PHE B 1 164 ? -12.562 -26.656 -15.805 1 95 164 PHE B N 1
ATOM 4302 C CA . PHE B 1 164 ? -11.359 -27.469 -15.75 1 95 164 PHE B CA 1
ATOM 4303 C C . PHE B 1 164 ? -11.148 -28.219 -17.062 1 95 164 PHE B C 1
ATOM 4305 O O . PHE B 1 164 ? -10.023 -28.297 -17.562 1 95 164 PHE B O 1
ATOM 4312 N N . VAL B 1 165 ? -12.172 -2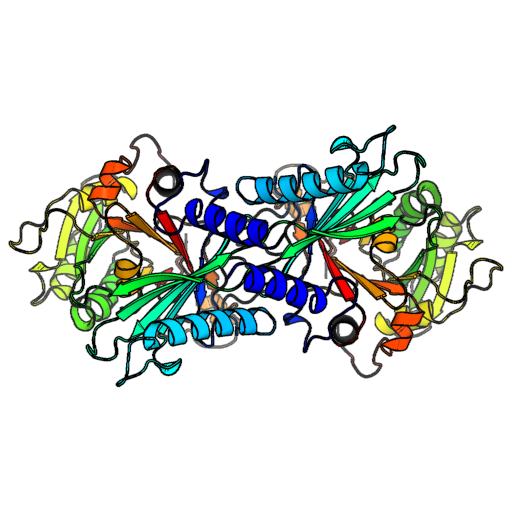8.75 -17.562 1 93.88 165 VAL B N 1
ATOM 4313 C CA . VAL B 1 165 ? -12.07 -29.484 -18.828 1 93.88 165 VAL B CA 1
ATOM 4314 C C . VAL B 1 165 ? -11.648 -28.547 -19.953 1 93.88 165 VAL B C 1
ATOM 4316 O O . VAL B 1 165 ? -10.719 -28.844 -20.703 1 93.88 165 VAL B O 1
ATOM 4319 N N . LYS B 1 166 ? -12.25 -27.453 -20.031 1 92.12 166 LYS B N 1
ATOM 4320 C CA . LYS B 1 166 ? -11.992 -26.5 -21.094 1 92.12 166 LYS B CA 1
ATOM 4321 C C . LYS B 1 166 ? -10.578 -25.922 -21 1 92.12 166 LYS B C 1
ATOM 4323 O O . LYS B 1 166 ? -9.836 -25.922 -21.969 1 92.12 166 LYS B O 1
ATOM 4328 N N . ILE B 1 167 ? -10.203 -25.531 -19.828 1 92.25 167 ILE B N 1
ATOM 4329 C CA . ILE B 1 167 ? -8.953 -24.797 -19.641 1 92.25 167 ILE B CA 1
ATOM 4330 C C . ILE B 1 167 ? -7.816 -25.781 -19.391 1 92.25 167 ILE B C 1
ATOM 4332 O O . ILE B 1 167 ? -6.754 -25.688 -20 1 92.25 167 ILE B O 1
ATOM 4336 N N . GLY B 1 168 ? -8.031 -26.703 -18.484 1 91.81 168 GLY B N 1
ATOM 4337 C CA . GLY B 1 168 ? -6.992 -27.625 -18.062 1 91.81 168 GLY B CA 1
ATOM 4338 C C . GLY B 1 168 ? -6.754 -28.75 -19.062 1 91.81 168 GLY B C 1
ATOM 4339 O O . GLY B 1 168 ? -5.664 -28.859 -19.625 1 91.81 168 GLY B O 1
ATOM 4340 N N . LEU B 1 169 ? -7.77 -29.469 -19.359 1 90.75 169 LEU B N 1
ATOM 4341 C CA . LEU B 1 169 ? -7.613 -30.688 -20.141 1 90.75 169 LEU B CA 1
ATOM 4342 C C . LEU B 1 169 ? -7.473 -30.375 -21.625 1 90.75 169 LEU B C 1
ATOM 4344 O O . LEU B 1 169 ? -6.66 -30.984 -22.312 1 90.75 169 LEU B O 1
ATOM 4348 N N . LYS B 1 170 ? -8.18 -29.422 -22.094 1 91.25 170 LYS B N 1
ATOM 4349 C CA . LYS B 1 170 ? -8.188 -29.172 -23.531 1 91.25 170 LYS B CA 1
ATOM 4350 C C . LYS B 1 170 ? -7.117 -28.156 -23.922 1 91.25 170 LYS B C 1
ATOM 4352 O O . LYS B 1 170 ? -6.469 -28.297 -24.969 1 91.25 170 LYS B O 1
ATOM 4357 N N . ASN B 1 171 ? -6.973 -27.203 -23.141 1 91.69 171 ASN B N 1
ATOM 4358 C CA . ASN B 1 171 ? -6.066 -26.125 -23.5 1 91.69 171 ASN B CA 1
ATOM 4359 C C . ASN B 1 171 ? -4.656 -26.375 -22.953 1 91.69 171 ASN B C 1
ATOM 4361 O O . ASN B 1 171 ? -3.705 -26.5 -23.734 1 91.69 171 ASN B O 1
ATOM 4365 N N . ASP B 1 172 ? -4.473 -26.469 -21.688 1 91.25 172 ASP B N 1
ATOM 4366 C CA . ASP B 1 172 ? -3.158 -26.688 -21.078 1 91.25 172 ASP B CA 1
ATOM 4367 C C . ASP B 1 172 ? -2.645 -28.094 -21.359 1 91.25 172 ASP B C 1
ATOM 4369 O O . ASP B 1 172 ? -1.56 -28.266 -21.922 1 91.25 172 ASP B O 1
ATOM 4373 N N . ARG B 1 173 ? -3.428 -29.125 -21.016 1 91.25 173 ARG B N 1
ATOM 4374 C CA . ARG B 1 173 ? -3.248 -30.531 -21.344 1 91.25 173 ARG B CA 1
ATOM 4375 C C . ARG B 1 173 ? -2.217 -31.188 -20.438 1 91.25 173 ARG B C 1
ATOM 4377 O O . ARG B 1 173 ? -1.88 -32.344 -20.609 1 91.25 173 ARG B O 1
ATOM 4384 N N . ARG B 1 174 ? -1.633 -30.453 -19.547 1 92.12 174 ARG B N 1
ATOM 4385 C CA . ARG B 1 174 ? -0.657 -31.031 -18.609 1 92.12 174 ARG B CA 1
ATOM 4386 C C . ARG B 1 174 ? -1.109 -30.844 -17.172 1 92.12 174 ARG B C 1
ATOM 4388 O O . ARG B 1 174 ? -0.384 -30.281 -16.344 1 92.12 174 ARG B O 1
ATOM 4395 N N . VAL B 1 175 ? -2.314 -31.359 -16.891 1 94.19 175 VAL B N 1
ATOM 4396 C CA . VAL B 1 175 ? -2.871 -31.25 -15.547 1 94.19 175 VAL B CA 1
ATOM 4397 C C . VAL B 1 175 ? -3.541 -32.562 -15.156 1 94.19 175 VAL B C 1
ATOM 4399 O O . VAL B 1 175 ? -4.012 -33.312 -16.016 1 94.19 175 VAL B O 1
ATOM 4402 N N . LEU B 1 176 ? -3.514 -32.875 -13.938 1 93.56 176 LEU B N 1
ATOM 4403 C CA . LEU B 1 176 ? -4.27 -33.938 -13.289 1 93.56 176 LEU B CA 1
ATOM 4404 C C . LEU B 1 176 ? -5.168 -33.375 -12.195 1 93.56 176 LEU B C 1
ATOM 4406 O O . LEU B 1 176 ? -4.812 -32.406 -11.531 1 93.56 176 LEU B O 1
ATOM 4410 N N . LEU B 1 177 ? -6.301 -34.031 -12.016 1 96 177 LEU B N 1
ATOM 4411 C CA . LEU B 1 177 ? -7.203 -33.562 -10.961 1 96 177 LEU B CA 1
ATOM 4412 C C . LEU B 1 177 ? -7.52 -34.719 -9.992 1 96 177 LEU B C 1
ATOM 4414 O O . LEU B 1 177 ? -7.941 -35.781 -10.414 1 96 177 LEU B O 1
ATOM 4418 N N . THR B 1 178 ? -7.234 -34.469 -8.797 1 95.81 178 THR B N 1
ATOM 4419 C CA . THR B 1 178 ? -7.684 -35.344 -7.719 1 95.81 178 THR B CA 1
ATOM 4420 C C . THR B 1 178 ? -8.758 -34.656 -6.883 1 95.81 178 THR B C 1
ATOM 4422 O O . THR B 1 178 ? -8.5 -33.625 -6.246 1 95.81 178 THR B O 1
ATOM 4425 N N . VAL B 1 179 ? -9.93 -35.219 -6.879 1 97.69 179 VAL B N 1
ATOM 4426 C CA . VAL B 1 179 ? -11.016 -34.75 -6.023 1 97.69 179 VAL B CA 1
ATOM 4427 C C . VAL B 1 179 ? -11.109 -35.625 -4.777 1 97.69 179 VAL B C 1
ATOM 4429 O O . VAL B 1 179 ? -11.258 -36.844 -4.875 1 97.69 179 VAL B O 1
ATOM 4432 N N . VAL B 1 180 ? -10.938 -35 -3.631 1 97.44 180 VAL B N 1
ATOM 4433 C CA . VAL B 1 180 ? -11.141 -35.719 -2.369 1 97.44 180 VAL B CA 1
ATOM 4434 C C . VAL B 1 180 ? -12.5 -35.344 -1.789 1 97.44 180 VAL B C 1
ATOM 4436 O O . VAL B 1 180 ? -12.688 -34.281 -1.236 1 97.44 180 VAL B O 1
ATOM 4439 N N . TYR B 1 181 ? -13.422 -36.312 -1.875 1 98 181 TYR B N 1
ATOM 4440 C CA . TYR B 1 181 ? -14.805 -36.062 -1.506 1 98 181 TYR B CA 1
ATOM 4441 C C . TYR B 1 181 ? -15.086 -36.531 -0.087 1 98 181 TYR B C 1
ATOM 4443 O O . TYR B 1 181 ? -14.758 -37.656 0.27 1 98 181 TYR B O 1
ATOM 4451 N N . PHE B 1 182 ? -15.688 -35.656 0.699 1 96.94 182 PHE B N 1
ATOM 4452 C CA . PHE B 1 182 ? -16.031 -35.969 2.08 1 96.94 182 PHE B CA 1
ATOM 4453 C C . PHE B 1 182 ? -17.531 -36.219 2.227 1 96.94 182 PHE B C 1
ATOM 4455 O O . PHE B 1 182 ? -18.344 -35.375 1.832 1 96.94 182 PHE B O 1
ATOM 4462 N N . GLY B 1 183 ? -17.828 -37.312 2.842 1 94.69 183 GLY B N 1
ATOM 4463 C CA . GLY B 1 183 ? -19.219 -37.625 3.129 1 94.69 183 GLY B CA 1
ATOM 4464 C C . GLY B 1 183 ? -19.891 -38.438 2.041 1 94.69 183 GLY B C 1
ATOM 4465 O O . GLY B 1 183 ? -19.266 -38.75 1.024 1 94.69 183 GLY B O 1
ATOM 4466 N N . GLU B 1 184 ? -21.219 -38.719 2.24 1 93.12 184 GLU B N 1
ATOM 4467 C CA . GLU B 1 184 ? -21.953 -39.594 1.319 1 93.12 184 GLU B CA 1
ATOM 4468 C C . GLU B 1 184 ? -22.953 -38.781 0.486 1 93.12 184 GLU B C 1
ATOM 4470 O O . GLU B 1 184 ? -23.203 -39.094 -0.676 1 93.12 184 GLU B O 1
ATOM 4475 N N . GLU B 1 185 ? -23.359 -37.812 1.118 1 93.19 185 GLU B N 1
ATOM 4476 C CA . GLU B 1 185 ? -24.344 -37 0.417 1 93.19 185 GLU B CA 1
ATOM 4477 C C . GLU B 1 185 ? -23.734 -36.312 -0.796 1 93.19 185 GLU B C 1
ATOM 4479 O O . GLU B 1 185 ? -22.734 -35.594 -0.67 1 93.19 185 GLU B O 1
ATOM 4484 N N . GLY B 1 186 ? -24.25 -36.562 -2.02 1 94.31 186 GLY B N 1
ATOM 4485 C CA . GLY B 1 186 ? -23.797 -35.906 -3.244 1 94.31 186 GLY B CA 1
ATOM 4486 C C . GLY B 1 186 ? -22.656 -36.656 -3.914 1 94.31 186 GLY B C 1
ATOM 4487 O O . GLY B 1 186 ? -22.203 -36.281 -4.992 1 94.31 186 GLY B O 1
ATOM 4488 N N . LEU B 1 187 ? -22.156 -37.625 -3.236 1 96.19 187 LEU B N 1
ATOM 4489 C CA . LEU B 1 187 ? -21.016 -38.375 -3.752 1 96.19 187 LEU B CA 1
ATOM 4490 C C . LEU B 1 187 ? -21.328 -39 -5.113 1 96.19 187 LEU B C 1
ATOM 4492 O O . LEU B 1 187 ? -20.516 -38.906 -6.035 1 96.19 187 LEU B O 1
ATOM 4496 N N . SER B 1 188 ? -22.484 -39.531 -5.211 1 96.19 188 SER B N 1
ATOM 4497 C CA . SER B 1 188 ? -22.875 -40.156 -6.473 1 96.19 188 SER B CA 1
ATOM 4498 C C . SER B 1 188 ? -22.969 -39.125 -7.59 1 96.19 188 SER B C 1
ATOM 4500 O O . SER B 1 188 ? -22.562 -39.406 -8.727 1 96.19 188 SER B O 1
ATOM 4502 N N . GLU B 1 189 ? -23.5 -38.062 -7.266 1 96.5 189 GLU B N 1
ATOM 4503 C CA . GLU B 1 189 ? -23.594 -37 -8.234 1 96.5 189 GLU B CA 1
ATOM 4504 C C . GLU B 1 189 ? -22.219 -36.5 -8.656 1 96.5 189 GLU B C 1
ATOM 4506 O O . GLU B 1 189 ? -21.984 -36.219 -9.836 1 96.5 189 GLU B O 1
ATOM 4511 N N . ALA B 1 190 ? -21.312 -36.344 -7.727 1 96.38 190 ALA B N 1
ATOM 4512 C CA . ALA B 1 190 ? -19.953 -35.906 -8.023 1 96.38 190 ALA B CA 1
ATOM 4513 C C . ALA B 1 190 ? -19.25 -36.906 -8.953 1 96.38 190 ALA B C 1
ATOM 4515 O O . ALA B 1 190 ? -18.562 -36.5 -9.891 1 96.38 190 ALA B O 1
ATOM 4516 N N . ARG B 1 191 ? -19.469 -38.188 -8.727 1 95.12 191 ARG B N 1
ATOM 4517 C CA . ARG B 1 191 ? -18.891 -39.219 -9.578 1 95.12 191 ARG B CA 1
ATOM 4518 C C . ARG B 1 191 ? -19.422 -39.094 -11.008 1 95.12 191 ARG B C 1
ATOM 4520 O O . ARG B 1 191 ? -18.672 -39.281 -11.969 1 95.12 191 ARG B O 1
ATOM 4527 N N . MET B 1 192 ? -20.688 -38.844 -11.055 1 94.94 192 MET B N 1
ATOM 4528 C CA . MET B 1 192 ? -21.312 -38.688 -12.367 1 94.94 192 MET B CA 1
ATOM 4529 C C . MET B 1 192 ? -20.75 -37.5 -13.125 1 94.94 192 MET B C 1
ATOM 4531 O O . MET B 1 192 ? -20.469 -37.594 -14.32 1 94.94 192 MET B O 1
ATOM 4535 N N . ILE B 1 193 ? -20.609 -36.469 -12.43 1 95.38 193 ILE B N 1
ATOM 4536 C CA . ILE B 1 193 ? -20.062 -35.25 -13.023 1 95.38 193 ILE B CA 1
ATOM 4537 C C . ILE B 1 193 ? -18.656 -35.531 -13.555 1 95.38 193 ILE B C 1
ATOM 4539 O O . ILE B 1 193 ? -18.328 -35.156 -14.688 1 95.38 193 ILE B O 1
ATOM 4543 N N . MET B 1 194 ? -17.844 -36.156 -12.773 1 94.44 194 MET B N 1
ATOM 4544 C CA . MET B 1 194 ? -16.453 -36.438 -13.164 1 94.44 194 MET B CA 1
ATOM 4545 C C . MET B 1 194 ? -16.422 -37.406 -14.344 1 94.44 194 MET B C 1
ATOM 4547 O O . MET B 1 194 ? -15.609 -37.25 -15.258 1 94.44 194 MET B O 1
ATOM 4551 N N . SER B 1 195 ? -17.312 -38.406 -14.336 1 91.81 195 SER B N 1
ATOM 4552 C CA . SER B 1 195 ? -17.375 -39.375 -15.422 1 91.81 195 SER B CA 1
ATOM 4553 C C . SER B 1 195 ? -17.75 -38.719 -16.734 1 91.81 195 SER B C 1
ATOM 4555 O O . SER B 1 195 ? -17.203 -39.031 -17.781 1 91.81 195 SER B O 1
ATOM 4557 N N . LYS B 1 196 ? -18.625 -37.875 -16.672 1 90.5 196 LYS B N 1
ATOM 4558 C CA . LYS B 1 196 ? -19.062 -37.125 -17.859 1 90.5 196 LYS B CA 1
ATOM 4559 C C . LYS B 1 196 ? -17.938 -36.25 -18.422 1 90.5 196 LYS B C 1
ATOM 4561 O O . LYS B 1 196 ? -17.781 -36.156 -19.641 1 90.5 196 LYS B O 1
ATOM 4566 N N . ALA B 1 197 ? -17.234 -35.688 -17.516 1 87 197 ALA B N 1
ATOM 4567 C CA . ALA B 1 197 ? -16.156 -34.781 -17.906 1 87 197 ALA B CA 1
ATOM 4568 C C . ALA B 1 197 ? -14.953 -35.562 -18.438 1 87 197 ALA B C 1
ATOM 4570 O O . ALA B 1 197 ? -14.211 -35.062 -19.297 1 87 197 ALA B O 1
ATOM 4571 N N . ALA B 1 198 ? -14.672 -36.688 -17.906 1 80.62 198 ALA B N 1
ATOM 4572 C CA . ALA B 1 198 ? -13.484 -37.469 -18.203 1 80.62 198 ALA B CA 1
ATOM 4573 C C . ALA B 1 198 ? -13.477 -37.906 -19.656 1 80.62 198 ALA B C 1
ATOM 4575 O O . ALA B 1 198 ? -12.508 -37.688 -20.375 1 80.62 198 ALA B O 1
ATOM 4576 N N . GLY B 1 199 ? -14.641 -38.281 -20.156 1 77.06 199 GLY B N 1
ATOM 4577 C CA . GLY B 1 199 ? -14.633 -38.875 -21.5 1 77.06 199 GLY B CA 1
ATOM 4578 C C . GLY B 1 199 ? -13.367 -39.656 -21.797 1 77.06 199 GLY B C 1
ATOM 4579 O O . GLY B 1 199 ? -13.047 -40.625 -21.094 1 77.06 199 GLY B O 1
ATOM 4580 N N . LYS B 1 200 ? -12.492 -39.281 -22.75 1 77.94 200 LYS B N 1
ATOM 4581 C CA . LYS B 1 200 ? -11.234 -39.938 -23.125 1 77.94 200 LYS B CA 1
ATOM 4582 C C . LYS B 1 200 ? -10.117 -39.531 -22.156 1 77.94 200 LYS B C 1
ATOM 4584 O O . LYS B 1 200 ? -9.031 -40.125 -22.188 1 77.94 200 LYS B O 1
ATOM 4589 N N . ASN B 1 201 ? -10.492 -38.625 -21.25 1 79.62 201 ASN B N 1
ATOM 4590 C CA . ASN B 1 201 ? -9.477 -38.125 -20.328 1 79.62 201 ASN B CA 1
ATOM 4591 C C . ASN B 1 201 ? -9.617 -38.719 -18.938 1 79.62 201 ASN B C 1
ATOM 4593 O O . ASN B 1 201 ? -9.219 -38.094 -17.953 1 79.62 201 ASN B O 1
ATOM 4597 N N . SER B 1 202 ? -10.18 -39.875 -18.797 1 80.81 202 SER B N 1
ATOM 4598 C CA . SER B 1 202 ? -10.461 -40.5 -17.516 1 80.81 202 SER B CA 1
ATOM 4599 C C . SER B 1 202 ? -9.172 -40.75 -16.734 1 80.81 202 SER B C 1
ATOM 4601 O O . SER B 1 202 ? -9.18 -40.75 -15.5 1 80.81 202 SER B O 1
ATOM 4603 N N . ALA B 1 203 ? -8.094 -40.875 -17.453 1 80.88 203 ALA B N 1
ATOM 4604 C CA . ALA B 1 203 ? -6.812 -41.156 -16.812 1 80.88 203 ALA B CA 1
ATOM 4605 C C . ALA B 1 203 ? -6.289 -39.969 -16.031 1 80.88 203 ALA B C 1
ATOM 4607 O O . ALA B 1 203 ? -5.414 -40.094 -15.18 1 80.88 203 ALA B O 1
ATOM 4608 N N . TYR B 1 204 ? -6.824 -38.844 -16.344 1 87.94 204 TYR B N 1
ATOM 4609 C CA . TYR B 1 204 ? -6.312 -37.594 -15.758 1 87.94 204 TYR B CA 1
ATOM 4610 C C . TYR B 1 204 ? -7.172 -37.156 -14.578 1 87.94 204 TYR B C 1
ATOM 4612 O O . TYR B 1 204 ? -6.91 -36.125 -13.969 1 87.94 204 TYR B O 1
ATOM 4620 N N . LEU B 1 205 ? -8.18 -37.969 -14.219 1 92.75 205 LEU B N 1
ATOM 4621 C CA . LEU B 1 205 ? -9.109 -37.625 -13.148 1 92.75 205 LEU B CA 1
ATOM 4622 C C . LEU B 1 205 ? -9.18 -38.75 -12.109 1 92.75 205 LEU B C 1
ATOM 4624 O O . LEU B 1 205 ? -9.18 -39.938 -12.469 1 92.75 205 LEU B O 1
ATOM 4628 N N . ARG B 1 206 ? -9.164 -38.344 -10.883 1 92.56 206 ARG B N 1
ATOM 4629 C CA . ARG B 1 206 ? -9.32 -39.312 -9.797 1 92.56 206 ARG B CA 1
ATOM 4630 C C . ARG B 1 206 ? -10.203 -38.75 -8.688 1 92.56 206 ARG B C 1
ATOM 4632 O O . ARG B 1 206 ? -10.102 -37.562 -8.359 1 92.56 206 ARG B O 1
ATOM 4639 N N . LEU B 1 207 ? -11.086 -39.625 -8.172 1 94.81 207 LEU B N 1
ATOM 4640 C CA . LEU B 1 207 ? -11.922 -39.25 -7.035 1 94.81 207 LEU B CA 1
ATOM 4641 C C . LEU B 1 207 ? -11.633 -40.156 -5.836 1 94.81 207 LEU B C 1
ATOM 4643 O O . LEU B 1 207 ? -11.703 -41.375 -5.941 1 94.81 207 LEU B O 1
ATOM 4647 N N . LEU B 1 208 ? -11.211 -39.562 -4.762 1 95.19 208 LEU B N 1
ATOM 4648 C CA . LEU B 1 208 ? -11.016 -40.25 -3.488 1 95.19 208 LEU B CA 1
ATOM 4649 C C . LEU B 1 208 ? -12.141 -39.938 -2.516 1 95.19 208 LEU B C 1
ATOM 4651 O O . LEU B 1 208 ? -12.312 -38.781 -2.127 1 95.19 208 LEU B O 1
ATOM 4655 N N . ALA B 1 209 ? -12.859 -40.938 -2.107 1 95.94 209 ALA B N 1
ATOM 4656 C CA . ALA B 1 209 ? -13.984 -40.719 -1.197 1 95.94 209 ALA B CA 1
ATOM 4657 C C . ALA B 1 209 ? -13.586 -41.062 0.242 1 95.94 209 ALA B C 1
ATOM 4659 O O . ALA B 1 209 ? -13.016 -42.125 0.513 1 95.94 209 ALA B O 1
ATOM 4660 N N . LEU B 1 210 ? -13.805 -40.125 1.12 1 94.44 210 LEU B N 1
ATOM 4661 C CA . LEU B 1 210 ? -13.578 -40.312 2.551 1 94.44 210 LEU B CA 1
ATOM 4662 C C . LEU B 1 210 ? -14.891 -40.188 3.324 1 94.44 210 LEU B C 1
ATOM 4664 O O . LEU B 1 210 ? -15.617 -39.188 3.176 1 94.44 210 LEU B O 1
ATOM 4668 N N . ASN B 1 211 ? -15.18 -41.156 4.133 1 92.25 211 ASN B N 1
ATOM 4669 C CA . ASN B 1 211 ? -16.391 -41.125 4.953 1 92.25 211 ASN B CA 1
ATOM 4670 C C . ASN B 1 211 ? -16.141 -40.406 6.281 1 92.25 211 ASN B C 1
ATOM 4672 O O . ASN B 1 211 ? -16.25 -41.031 7.344 1 92.25 211 ASN B O 1
ATOM 4676 N N . GLU B 1 212 ? -15.781 -39.219 6.215 1 92.62 212 GLU B N 1
ATOM 4677 C CA . GLU B 1 212 ? -15.477 -38.375 7.363 1 92.62 212 GLU B CA 1
ATOM 4678 C C . GLU B 1 212 ? -16.031 -36.969 7.176 1 92.62 212 GLU B C 1
ATOM 4680 O O . GLU B 1 212 ? -16.531 -36.625 6.102 1 92.62 212 GLU B O 1
ATOM 4685 N N . THR B 1 213 ? -16.078 -36.188 8.273 1 91.56 213 THR B N 1
ATOM 4686 C CA . THR B 1 213 ? -16.453 -34.781 8.211 1 91.56 213 THR B CA 1
ATOM 4687 C C . THR B 1 213 ? -15.445 -34 7.398 1 91.56 213 THR B C 1
ATOM 4689 O O . THR B 1 213 ? -14.242 -34.281 7.43 1 91.56 213 THR B O 1
ATOM 4692 N N . PHE B 1 214 ? -15.945 -33.094 6.754 1 91.69 214 PHE B N 1
ATOM 4693 C CA . PHE B 1 214 ? -15.125 -32.281 5.848 1 91.69 214 PHE B CA 1
ATOM 4694 C C . PHE B 1 214 ? -13.984 -31.609 6.602 1 91.69 214 PHE B C 1
ATOM 4696 O O . PHE B 1 214 ? -14.211 -30.969 7.633 1 91.69 214 PHE B O 1
ATOM 4703 N N . SER B 1 215 ? -12.898 -31.766 6.137 1 89.88 215 SER B N 1
ATOM 4704 C CA . SER B 1 215 ? -11.664 -31.094 6.539 1 89.88 215 SER B CA 1
ATOM 4705 C C . SER B 1 215 ? -10.797 -30.766 5.332 1 89.88 215 SER B C 1
ATOM 4707 O O . SER B 1 215 ? -10.258 -31.672 4.684 1 89.88 215 SER B O 1
ATOM 4709 N N . ARG B 1 216 ? -10.641 -29.562 5.086 1 92 216 ARG B N 1
ATOM 4710 C CA . ARG B 1 216 ? -9.883 -29.141 3.908 1 92 216 ARG B CA 1
ATOM 4711 C C . ARG B 1 216 ? -8.438 -29.625 3.99 1 92 216 ARG B C 1
ATOM 4713 O O . ARG B 1 216 ? -7.91 -30.188 3.031 1 92 216 ARG B O 1
ATOM 4720 N N . SER B 1 217 ? -7.797 -29.391 5.121 1 91.12 217 SER B N 1
ATOM 4721 C CA . SER B 1 217 ? -6.391 -29.75 5.273 1 91.12 217 SER B CA 1
ATOM 4722 C C . SER B 1 217 ? -6.184 -31.25 5.113 1 91.12 217 SER B C 1
ATOM 4724 O O . SER B 1 217 ? -5.211 -31.688 4.496 1 91.12 217 SER B O 1
ATOM 4726 N N . LYS B 1 218 ? -7.094 -32 5.699 1 91.44 218 LYS B N 1
ATOM 4727 C CA . LYS B 1 218 ? -6.996 -33.438 5.555 1 91.44 218 LYS B CA 1
ATOM 4728 C C . LYS B 1 218 ? -7.164 -33.875 4.098 1 91.44 218 LYS B C 1
ATOM 4730 O O . LYS B 1 218 ? -6.449 -34.75 3.617 1 91.44 218 LYS B O 1
ATOM 4735 N N . GLY B 1 219 ? -8.133 -33.312 3.445 1 93.88 219 GLY B N 1
ATOM 4736 C CA . GLY B 1 219 ? -8.328 -33.594 2.035 1 93.88 219 GLY B CA 1
ATOM 4737 C C . GLY B 1 219 ? -7.102 -33.312 1.191 1 93.88 219 GLY B C 1
ATOM 4738 O O . GLY B 1 219 ? -6.727 -34.125 0.333 1 93.88 219 GLY B O 1
ATOM 4739 N N . LEU B 1 220 ? -6.496 -32.156 1.403 1 95.12 220 LEU B N 1
ATOM 4740 C CA . LEU B 1 220 ? -5.297 -31.781 0.672 1 95.12 220 LEU B CA 1
ATOM 4741 C C . LEU B 1 220 ? -4.148 -32.75 0.964 1 95.12 220 LEU B C 1
ATOM 4743 O O . LEU B 1 220 ? -3.418 -33.125 0.054 1 95.12 220 LEU B O 1
ATOM 4747 N N . LYS B 1 221 ? -4.027 -33.094 2.219 1 92.25 221 LYS B N 1
ATOM 4748 C CA . LYS B 1 221 ? -2.98 -34.031 2.619 1 92.25 221 LYS B CA 1
ATOM 4749 C C . LYS B 1 221 ? -3.164 -35.406 1.938 1 92.25 221 LYS B C 1
ATOM 4751 O O . LYS B 1 221 ? -2.225 -35.938 1.345 1 92.25 221 LYS B O 1
ATOM 4756 N N . VAL B 1 222 ? -4.344 -35.938 2.02 1 93.12 222 VAL B N 1
ATOM 4757 C CA . VAL B 1 222 ? -4.652 -37.25 1.437 1 93.12 222 VAL B CA 1
ATOM 4758 C C . VAL B 1 222 ? -4.434 -37.188 -0.075 1 93.12 222 VAL B C 1
ATOM 4760 O O . VAL B 1 222 ? -3.844 -38.125 -0.652 1 93.12 222 VAL B O 1
ATOM 4763 N N . GLY B 1 223 ? -4.906 -36.156 -0.713 1 94.19 223 GLY B N 1
ATOM 4764 C CA . GLY B 1 223 ? -4.73 -36 -2.148 1 94.19 223 GLY B CA 1
ATOM 4765 C C . GLY B 1 223 ? -3.277 -35.906 -2.568 1 94.19 223 GLY B C 1
ATOM 4766 O O . GLY B 1 223 ? -2.885 -36.5 -3.586 1 94.19 223 GLY B O 1
ATOM 4767 N N . ALA B 1 224 ? -2.49 -35.219 -1.818 1 92.19 224 ALA B N 1
ATOM 4768 C CA . ALA B 1 224 ? -1.077 -35.031 -2.135 1 92.19 224 ALA B CA 1
ATOM 4769 C C . ALA B 1 224 ? -0.289 -36.312 -1.926 1 92.19 224 ALA B C 1
ATOM 4771 O O . ALA B 1 224 ? 0.673 -36.594 -2.648 1 92.19 224 ALA B O 1
ATOM 4772 N N . GLU B 1 225 ? -0.648 -37.094 -0.95 1 88.69 225 GLU B N 1
ATOM 4773 C CA . GLU B 1 225 ? 0.106 -38.281 -0.57 1 88.69 225 GLU B CA 1
ATOM 4774 C C . GLU B 1 225 ? -0.242 -39.469 -1.469 1 88.69 225 GLU B C 1
ATOM 4776 O O . GLU B 1 225 ? 0.579 -40.375 -1.669 1 88.69 225 GLU B O 1
ATOM 4781 N N . ARG B 1 226 ? -1.415 -39.469 -1.948 1 85.25 226 ARG B N 1
ATOM 4782 C CA . ARG B 1 226 ? -1.847 -40.594 -2.764 1 85.25 226 ARG B CA 1
ATOM 4783 C C . ARG B 1 226 ? -1.138 -40.594 -4.113 1 85.25 226 ARG B C 1
ATOM 4785 O O . ARG B 1 226 ? -1.219 -39.625 -4.867 1 85.25 226 ARG B O 1
ATOM 4792 N N . GLU B 1 227 ? -0.482 -41.656 -4.453 1 81.38 227 GLU B N 1
ATOM 4793 C CA . GLU B 1 227 ? 0.269 -41.781 -5.699 1 81.38 227 GLU B CA 1
ATOM 4794 C C . GLU B 1 227 ? -0.654 -42.094 -6.875 1 81.38 227 GLU B C 1
ATOM 4796 O O . GLU B 1 227 ? -1.672 -42.75 -6.711 1 81.38 227 GLU B O 1
ATOM 4801 N N . TRP B 1 228 ? -0.344 -41.438 -7.961 1 79.44 228 TRP B N 1
ATOM 4802 C CA . TRP B 1 228 ? -1.064 -41.75 -9.195 1 79.44 228 TRP B CA 1
ATOM 4803 C C . TRP B 1 228 ? -0.643 -43.094 -9.75 1 79.44 228 TRP B C 1
ATOM 4805 O O . TRP B 1 228 ? 0.542 -43.438 -9.742 1 79.44 228 TRP B O 1
ATOM 4815 N N . GLU B 1 229 ? -1.564 -44 -9.977 1 65.69 229 GLU B N 1
ATOM 4816 C CA . GLU B 1 229 ? -1.311 -45.344 -10.422 1 65.69 229 GLU B CA 1
ATOM 4817 C C . GLU B 1 229 ? -0.909 -45.406 -11.891 1 65.69 229 GLU B C 1
ATOM 4819 O O . GLU B 1 229 ? -0.248 -46.344 -12.336 1 65.69 229 GLU B O 1
ATOM 4824 N N . GLU B 1 230 ? -1.341 -44.406 -12.609 1 61.62 230 GLU B N 1
ATOM 4825 C CA . GLU B 1 230 ? -1.042 -44.469 -14.039 1 61.62 230 GLU B CA 1
ATOM 4826 C C . GLU B 1 230 ? 0.453 -44.312 -14.297 1 61.62 230 GLU B C 1
ATOM 4828 O O . GLU B 1 230 ? 1.085 -43.375 -13.766 1 61.62 230 GLU B O 1
ATOM 4833 N N . PRO B 1 231 ? 1.091 -45.312 -15.039 1 53.28 231 PRO B N 1
ATOM 4834 C CA . PRO B 1 231 ? 2.514 -45.281 -15.383 1 53.28 231 PRO B CA 1
ATOM 4835 C C . PRO B 1 231 ? 2.93 -44.031 -16.141 1 53.28 231 PRO B C 1
ATOM 4837 O O . PRO B 1 231 ? 2.17 -43.531 -16.969 1 53.28 231 PRO B O 1
ATOM 4840 N N . GLY B 1 232 ? 4.051 -43.312 -15.766 1 52.78 232 GLY B N 1
ATOM 4841 C CA . GLY B 1 232 ? 4.621 -42.188 -16.484 1 52.78 232 GLY B CA 1
ATOM 4842 C C . GLY B 1 232 ? 4.355 -40.844 -15.812 1 52.78 232 GLY B C 1
ATOM 4843 O O . GLY B 1 232 ? 4.922 -39.812 -16.203 1 52.78 232 GLY B O 1
ATOM 4844 N N . VAL B 1 233 ? 3.211 -40.875 -15.203 1 56.19 233 VAL B N 1
ATOM 4845 C CA . VAL B 1 233 ? 2.859 -39.594 -14.57 1 56.19 233 VAL B CA 1
ATOM 4846 C C . VAL B 1 233 ? 3.799 -39.344 -13.398 1 56.19 233 VAL B C 1
ATOM 4848 O O . VAL B 1 233 ? 3.982 -38.188 -13 1 56.19 233 VAL B O 1
ATOM 4851 N N . LEU B 1 234 ? 4.332 -40.469 -12.773 1 55.41 234 LEU B N 1
ATOM 4852 C CA . LEU B 1 234 ? 4.859 -40.281 -11.43 1 55.41 234 LEU B CA 1
ATOM 4853 C C . LEU B 1 234 ? 6.352 -39.969 -11.469 1 55.41 234 LEU B C 1
ATOM 4855 O O . LEU B 1 234 ? 7.133 -40.688 -12.07 1 55.41 234 LEU B O 1
ATOM 4859 N N . GLY B 1 235 ? 6.727 -38.906 -11.906 1 58.12 235 GLY B N 1
ATOM 4860 C CA . GLY B 1 235 ? 8.078 -38.625 -11.461 1 58.12 235 GLY B CA 1
ATOM 4861 C C . GLY B 1 235 ? 8.172 -38.375 -9.961 1 58.12 235 GLY B C 1
ATOM 4862 O O . GLY B 1 235 ? 7.152 -38.312 -9.273 1 58.12 235 GLY B O 1
ATOM 4863 N N . ASP B 1 236 ? 9.375 -38.625 -9.422 1 63.09 236 ASP B N 1
ATOM 4864 C CA . ASP B 1 236 ? 9.664 -38.562 -7.988 1 63.09 236 ASP B CA 1
ATOM 4865 C C . ASP B 1 236 ? 9.141 -37.281 -7.367 1 63.09 236 ASP B C 1
ATOM 4867 O O . ASP B 1 236 ? 8.555 -37.281 -6.285 1 63.09 236 ASP B O 1
ATOM 4871 N N . ASP B 1 237 ? 9.227 -36.125 -8.07 1 81.5 237 ASP B N 1
ATOM 4872 C CA . ASP B 1 237 ? 8.742 -34.906 -7.449 1 81.5 237 ASP B CA 1
ATOM 4873 C C . ASP B 1 237 ? 7.656 -34.25 -8.305 1 81.5 237 ASP B C 1
ATOM 4875 O O . ASP B 1 237 ? 7.812 -34.125 -9.516 1 81.5 237 ASP B O 1
ATOM 4879 N N . VAL B 1 238 ? 6.465 -34.188 -7.746 1 90.44 238 VAL B N 1
ATOM 4880 C CA . VAL B 1 238 ? 5.289 -33.719 -8.469 1 90.44 238 VAL B CA 1
ATOM 4881 C C . VAL B 1 238 ? 4.953 -32.281 -8.039 1 90.44 238 VAL B C 1
ATOM 4883 O O . VAL B 1 238 ? 5.117 -31.938 -6.871 1 90.44 238 VAL B O 1
ATOM 4886 N N . LEU B 1 239 ? 4.543 -31.453 -8.992 1 94.88 239 LEU B N 1
ATOM 4887 C CA . LEU B 1 239 ? 4.043 -30.109 -8.719 1 94.88 239 LEU B CA 1
ATOM 4888 C C . LEU B 1 239 ? 2.568 -30.156 -8.328 1 94.88 239 LEU B C 1
ATOM 4890 O O . LEU B 1 239 ? 1.73 -30.641 -9.094 1 94.88 239 LEU B O 1
ATOM 4894 N N . LEU B 1 240 ? 2.291 -29.688 -7.129 1 96.5 240 LEU B N 1
ATOM 4895 C CA . LEU B 1 240 ? 0.94 -29.703 -6.582 1 96.5 240 LEU B CA 1
ATOM 4896 C C . LEU B 1 240 ? 0.309 -28.312 -6.652 1 96.5 240 LEU B C 1
ATOM 4898 O O . LEU B 1 240 ? 0.978 -27.312 -6.402 1 96.5 240 LEU B O 1
ATOM 4902 N N . PHE B 1 241 ? -0.918 -28.297 -7.035 1 98 241 PHE B N 1
ATOM 4903 C CA . PHE B 1 241 ? -1.733 -27.094 -6.875 1 98 241 PHE B CA 1
ATOM 4904 C C . PHE B 1 241 ? -2.908 -27.359 -5.941 1 98 241 PHE B C 1
ATOM 4906 O O . PHE B 1 241 ? -3.818 -28.125 -6.281 1 98 241 PHE B O 1
ATOM 4913 N N . PHE B 1 242 ? -2.869 -26.766 -4.723 1 97.75 242 PHE B N 1
ATOM 4914 C CA . PHE B 1 242 ? -3.977 -26.828 -3.777 1 97.75 242 PHE B CA 1
ATOM 4915 C C . PHE B 1 242 ? -5.086 -25.859 -4.18 1 97.75 242 PHE B C 1
ATOM 4917 O O . PHE B 1 242 ? -4.902 -24.641 -4.129 1 97.75 242 PHE B O 1
ATOM 4924 N N . CYS B 1 243 ? -6.207 -26.391 -4.48 1 96.31 243 CYS B N 1
ATOM 4925 C CA . CYS B 1 243 ? -7.254 -25.594 -5.109 1 96.31 243 CYS B CA 1
ATOM 4926 C C . CYS B 1 243 ? -8.547 -25.672 -4.309 1 96.31 243 CYS B C 1
ATOM 4928 O O . CYS B 1 243 ? -8.656 -26.453 -3.359 1 96.31 243 CYS B O 1
ATOM 4930 N N . ASP B 1 244 ? -9.484 -24.781 -4.629 1 94.44 244 ASP B N 1
ATOM 4931 C CA . ASP B 1 244 ? -10.828 -24.719 -4.062 1 94.44 244 ASP B CA 1
ATOM 4932 C C . ASP B 1 244 ? -11.891 -24.797 -5.16 1 94.44 244 ASP B C 1
ATOM 4934 O O . ASP B 1 244 ? -11.633 -24.422 -6.305 1 94.44 244 ASP B O 1
ATOM 4938 N N . VAL B 1 245 ? -13.039 -25.281 -4.762 1 96.25 245 VAL B N 1
ATOM 4939 C CA . VAL B 1 245 ? -14.086 -25.531 -5.75 1 96.25 245 VAL B CA 1
ATOM 4940 C C . VAL B 1 245 ? -14.633 -24.203 -6.258 1 96.25 245 VAL B C 1
ATOM 4942 O O . VAL B 1 245 ? -15.164 -24.125 -7.371 1 96.25 245 VAL B O 1
ATOM 4945 N N . ASP B 1 246 ? -14.453 -23.141 -5.52 1 94.12 246 ASP B N 1
ATOM 4946 C CA . ASP B 1 246 ? -14.992 -21.828 -5.883 1 94.12 246 ASP B CA 1
ATOM 4947 C C . ASP B 1 246 ? -13.961 -21 -6.641 1 94.12 246 ASP B C 1
ATOM 4949 O O . ASP B 1 246 ? -14.078 -19.766 -6.711 1 94.12 246 ASP B O 1
ATOM 4953 N N . VAL B 1 247 ? -13.031 -21.656 -7.215 1 95.06 247 VAL B N 1
ATOM 4954 C CA . VAL B 1 247 ? -11.961 -20.922 -7.898 1 95.06 247 VAL B CA 1
ATOM 4955 C C . VAL B 1 247 ? -12.047 -21.188 -9.406 1 95.06 247 VAL B C 1
ATOM 4957 O O . VAL B 1 247 ? -12.406 -22.281 -9.836 1 95.06 247 VAL B O 1
ATOM 4960 N N . VAL B 1 248 ? -11.758 -20.156 -10.141 1 94.62 248 VAL B N 1
ATOM 4961 C CA . VAL B 1 248 ? -11.562 -20.25 -11.586 1 94.62 248 VAL B CA 1
ATOM 4962 C C . VAL B 1 248 ? -10.172 -19.75 -11.953 1 94.62 248 VAL B C 1
ATOM 4964 O O . VAL B 1 248 ? -9.695 -18.75 -11.406 1 94.62 248 VAL B O 1
ATOM 4967 N N . PHE B 1 249 ? -9.492 -20.484 -12.797 1 95.69 249 PHE B N 1
ATOM 4968 C CA . PHE B 1 249 ? -8.141 -20.078 -13.18 1 95.69 249 PHE B CA 1
ATOM 4969 C C . PHE B 1 249 ? -7.945 -20.203 -14.688 1 95.69 249 PHE B C 1
ATOM 4971 O O . PHE B 1 249 ? -8.672 -20.938 -15.352 1 95.69 249 PHE B O 1
ATOM 4978 N N . SER B 1 250 ? -7.008 -19.5 -15.211 1 93.56 250 SER B N 1
ATOM 4979 C CA . SER B 1 250 ? -6.676 -19.5 -16.641 1 93.56 250 SER B CA 1
ATOM 4980 C C . SER B 1 250 ? -5.496 -20.422 -16.922 1 93.56 250 SER B C 1
ATOM 4982 O O . SER B 1 250 ? -4.82 -20.875 -16 1 93.56 250 SER B O 1
ATOM 4984 N N . ALA B 1 251 ? -5.297 -20.656 -18.156 1 93.12 251 ALA B N 1
ATOM 4985 C CA . ALA B 1 251 ? -4.113 -21.422 -18.562 1 93.12 251 ALA B CA 1
ATOM 4986 C C . ALA B 1 251 ? -2.832 -20.672 -18.203 1 93.12 251 ALA B C 1
ATOM 4988 O O . ALA B 1 251 ? -1.833 -21.297 -17.828 1 93.12 251 ALA B O 1
ATOM 4989 N N . ARG B 1 252 ? -2.846 -19.406 -18.312 1 91 252 ARG B N 1
ATOM 4990 C CA . ARG B 1 252 ? -1.686 -18.578 -17.969 1 91 252 ARG B CA 1
ATOM 4991 C C . ARG B 1 252 ? -1.353 -18.703 -16.484 1 91 252 ARG B C 1
ATOM 4993 O O . ARG B 1 252 ? -0.181 -18.672 -16.109 1 91 252 ARG B O 1
ATOM 5000 N N . PHE B 1 253 ? -2.395 -18.797 -15.75 1 96.38 253 PHE B N 1
ATOM 5001 C CA . PHE B 1 253 ? -2.148 -19.031 -14.328 1 96.38 253 PHE B CA 1
ATOM 5002 C C . PHE B 1 253 ? -1.356 -20.328 -14.125 1 96.38 253 PHE B C 1
ATOM 5004 O O . PHE B 1 253 ? -0.424 -20.359 -13.32 1 96.38 253 PHE B O 1
ATOM 5011 N N . LEU B 1 254 ? -1.729 -21.391 -14.781 1 95.88 254 LEU B N 1
ATOM 5012 C CA . LEU B 1 254 ? -1.029 -22.656 -14.672 1 95.88 254 LEU B CA 1
ATOM 5013 C C . LEU B 1 254 ? 0.432 -22.516 -15.078 1 95.88 254 LEU B C 1
ATOM 5015 O O . LEU B 1 254 ? 1.316 -23.125 -14.469 1 95.88 254 LEU B O 1
ATOM 5019 N N . GLU B 1 255 ? 0.677 -21.688 -16.047 1 92.5 255 GLU B N 1
ATOM 5020 C CA . GLU B 1 255 ? 2.057 -21.406 -16.422 1 92.5 255 GLU B CA 1
ATOM 5021 C C . GLU B 1 255 ? 2.809 -20.703 -15.289 1 92.5 255 GLU B C 1
ATOM 5023 O O . GLU B 1 255 ? 3.965 -21.031 -15.016 1 92.5 255 GLU B O 1
ATOM 5028 N N . ARG B 1 256 ? 2.17 -19.766 -14.68 1 94.62 256 ARG B N 1
ATOM 5029 C CA . ARG B 1 256 ? 2.805 -19.047 -13.578 1 94.62 256 ARG B CA 1
ATOM 5030 C C . ARG B 1 256 ? 3.109 -19.984 -12.422 1 94.62 256 ARG B C 1
ATOM 5032 O O . ARG B 1 256 ? 4.105 -19.797 -11.711 1 94.62 256 ARG B O 1
ATOM 5039 N N . CYS B 1 257 ? 2.229 -20.984 -12.219 1 96.06 257 CYS B N 1
ATOM 5040 C CA . CYS B 1 257 ? 2.527 -22 -11.219 1 96.06 257 CYS B CA 1
ATOM 5041 C C . CYS B 1 257 ? 3.854 -22.703 -11.523 1 96.06 257 CYS B C 1
ATOM 5043 O O . CYS B 1 257 ? 4.691 -22.859 -10.633 1 96.06 257 CYS B O 1
ATOM 5045 N N . ARG B 1 258 ? 4.023 -23.031 -12.758 1 93.88 258 ARG B N 1
ATOM 5046 C CA . ARG B 1 258 ? 5.246 -23.703 -13.188 1 93.88 258 ARG B CA 1
ATOM 5047 C C . ARG B 1 258 ? 6.445 -22.766 -13.094 1 93.88 258 ARG B C 1
ATOM 5049 O O . ARG B 1 258 ? 7.551 -23.188 -12.766 1 93.88 258 ARG B O 1
ATOM 5056 N N . TRP B 1 259 ? 6.195 -21.484 -13.375 1 92.31 259 TRP B N 1
ATOM 5057 C CA . TRP B 1 259 ? 7.27 -20.5 -13.398 1 92.31 259 TRP B CA 1
ATOM 5058 C C . TRP B 1 259 ? 7.773 -20.219 -11.984 1 92.31 259 TRP B C 1
ATOM 5060 O O . TRP B 1 259 ? 8.969 -20 -11.773 1 92.31 259 TRP B O 1
ATOM 5070 N N . ASN B 1 260 ? 6.93 -20.234 -11.07 1 93.06 260 ASN B N 1
ATOM 5071 C CA . ASN B 1 260 ? 7.266 -19.656 -9.773 1 93.06 260 ASN B CA 1
ATOM 5072 C C . ASN B 1 260 ? 7.477 -20.719 -8.719 1 93.06 260 ASN B C 1
ATOM 5074 O O . ASN B 1 260 ? 7.918 -20.438 -7.605 1 93.06 260 ASN B O 1
ATOM 5078 N N . ALA B 1 261 ? 7.148 -22 -9.031 1 93.06 261 ALA B N 1
ATOM 5079 C CA . ALA B 1 261 ? 7.449 -23.109 -8.133 1 93.06 261 ALA B CA 1
ATOM 5080 C C . ALA B 1 261 ? 8.641 -23.922 -8.633 1 93.06 261 ALA B C 1
ATOM 5082 O O . ALA B 1 261 ? 8.711 -24.266 -9.82 1 93.06 261 ALA B O 1
ATOM 5083 N N . SER B 1 262 ? 9.578 -24.109 -7.777 1 90.38 262 SER B N 1
ATOM 5084 C CA . SER B 1 262 ? 10.773 -24.906 -8.07 1 90.38 262 SER B CA 1
ATOM 5085 C C . SER B 1 262 ? 11.188 -25.75 -6.871 1 90.38 262 SER B C 1
ATOM 5087 O O . SER B 1 262 ? 11.266 -25.234 -5.746 1 90.38 262 SER B O 1
ATOM 5089 N N . PRO B 1 263 ? 11.406 -27.031 -7.156 1 90.88 263 PRO B N 1
ATOM 5090 C CA . PRO B 1 263 ? 11.742 -27.906 -6.031 1 90.88 263 PRO B CA 1
ATOM 5091 C C . PRO B 1 263 ? 12.953 -27.438 -5.242 1 90.88 263 PRO B C 1
ATOM 5093 O O . PRO B 1 263 ? 14.031 -27.25 -5.812 1 90.88 263 PRO B O 1
ATOM 5096 N N . GLY B 1 264 ? 12.734 -27.281 -3.949 1 89.44 264 GLY B N 1
ATOM 5097 C CA . GLY B 1 264 ? 13.805 -26.906 -3.039 1 89.44 264 GLY B CA 1
ATOM 5098 C C . GLY B 1 264 ? 14.188 -25.438 -3.15 1 89.44 264 GLY B C 1
ATOM 5099 O O . GLY B 1 264 ? 15.078 -24.969 -2.439 1 89.44 264 GLY B O 1
ATOM 5100 N N . ARG B 1 265 ? 13.477 -24.734 -3.963 1 88.88 265 ARG B N 1
ATOM 5101 C CA . ARG B 1 265 ? 13.93 -23.375 -4.238 1 88.88 265 ARG B CA 1
ATOM 5102 C C . ARG B 1 265 ? 12.828 -22.359 -3.961 1 88.88 265 ARG B C 1
ATOM 5104 O O . ARG B 1 265 ? 13.055 -21.359 -3.277 1 88.88 265 ARG B O 1
ATOM 5111 N N . SER B 1 266 ? 11.672 -22.656 -4.508 1 93.12 266 SER B N 1
ATOM 5112 C CA . SER B 1 266 ? 10.625 -21.656 -4.34 1 93.12 266 SER B CA 1
ATOM 5113 C C . SER B 1 266 ? 9.242 -22.297 -4.332 1 93.12 266 SER B C 1
ATOM 5115 O O . SER B 1 266 ? 9.047 -23.359 -4.926 1 93.12 266 SER B O 1
ATOM 5117 N N . VAL B 1 267 ? 8.359 -21.688 -3.625 1 95.44 267 VAL B N 1
ATOM 5118 C CA . VAL B 1 267 ? 6.938 -22.031 -3.576 1 95.44 267 VAL B CA 1
ATOM 5119 C C . VAL B 1 267 ? 6.102 -20.828 -4.012 1 95.44 267 VAL B C 1
ATOM 5121 O O . VAL B 1 267 ? 6.469 -19.672 -3.748 1 95.44 267 VAL B O 1
ATOM 5124 N N . TYR B 1 268 ? 4.957 -21.078 -4.746 1 96.75 268 TYR B N 1
ATOM 5125 C CA . TYR B 1 268 ? 4.133 -20 -5.273 1 96.75 268 TYR B CA 1
ATOM 5126 C C . TYR B 1 268 ? 2.832 -19.875 -4.492 1 96.75 268 TYR B C 1
ATOM 5128 O O . TYR B 1 268 ? 2.09 -20.844 -4.344 1 96.75 268 TYR B O 1
ATOM 5136 N N . TYR B 1 269 ? 2.607 -18.734 -3.906 1 96.12 269 TYR B N 1
ATOM 5137 C CA . TYR B 1 269 ? 1.368 -18.359 -3.232 1 96.12 269 TYR B CA 1
ATOM 5138 C C . TYR B 1 269 ? 0.686 -17.203 -3.943 1 96.12 269 TYR B C 1
ATOM 5140 O O . TYR B 1 269 ? 0.883 -16.031 -3.58 1 96.12 269 TYR B O 1
ATOM 5148 N N . PRO B 1 270 ? -0.223 -17.5 -4.879 1 95.81 270 PRO B N 1
ATOM 5149 C CA . PRO B 1 270 ? -0.912 -16.406 -5.59 1 95.81 270 PRO B CA 1
ATOM 5150 C C . PRO B 1 270 ? -1.904 -15.664 -4.703 1 95.81 270 PRO B C 1
ATOM 5152 O O . PRO B 1 270 ? -2.578 -16.281 -3.869 1 95.81 270 PRO B O 1
ATOM 5155 N N . VAL B 1 271 ? -1.908 -14.359 -4.824 1 93.06 271 VAL B N 1
ATOM 5156 C CA . VAL B 1 271 ? -2.998 -13.562 -4.273 1 93.06 271 VAL B CA 1
ATOM 5157 C C . VAL B 1 271 ? -4.176 -13.555 -5.242 1 93.06 271 VAL B C 1
ATOM 5159 O O . VAL B 1 271 ? -4.086 -12.992 -6.336 1 93.06 271 VAL B O 1
ATOM 5162 N N . VAL B 1 272 ? -5.262 -14.055 -4.805 1 94.06 272 VAL B N 1
ATOM 5163 C CA . VAL B 1 272 ? -6.414 -14.32 -5.66 1 94.06 272 VAL B CA 1
ATOM 5164 C C . VAL B 1 272 ? -7.324 -13.094 -5.699 1 94.06 272 VAL B C 1
ATOM 5166 O O . VAL B 1 272 ? -7.445 -12.375 -4.703 1 94.06 272 VAL B O 1
ATOM 5169 N N . PHE B 1 273 ? -7.934 -12.883 -6.883 1 93 273 PHE B N 1
ATOM 5170 C CA . PHE B 1 273 ? -8.922 -11.82 -6.988 1 93 273 PHE B CA 1
ATOM 5171 C C . PHE B 1 273 ? -10.305 -12.328 -6.605 1 93 273 PHE B C 1
ATOM 5173 O O . PHE B 1 273 ? -10.875 -13.18 -7.293 1 93 273 PHE B O 1
ATOM 5180 N N . SER B 1 274 ? -10.875 -11.836 -5.582 1 92.19 274 SER B N 1
ATOM 5181 C CA . SER B 1 274 ? -12.188 -12.258 -5.094 1 92.19 274 SER B CA 1
ATOM 5182 C C . SER B 1 274 ? -13.297 -11.375 -5.652 1 92.19 274 SER B C 1
ATOM 5184 O O . SER B 1 274 ? -13.297 -10.156 -5.438 1 92.19 274 SER B O 1
ATOM 5186 N N . LEU B 1 275 ? -14.25 -11.984 -6.32 1 92.5 275 LEU B N 1
ATOM 5187 C CA . LEU B 1 275 ? -15.344 -11.242 -6.938 1 92.5 275 LEU B CA 1
ATOM 5188 C C . LEU B 1 275 ? -16.422 -10.914 -5.91 1 92.5 275 LEU B C 1
ATOM 5190 O O . LEU B 1 275 ? -16.719 -11.727 -5.035 1 92.5 275 LEU B O 1
ATOM 5194 N N . TYR B 1 276 ? -16.969 -9.773 -6.137 1 90.62 276 TYR B N 1
ATOM 5195 C CA . TYR B 1 276 ? -18.141 -9.422 -5.344 1 90.62 276 TYR B CA 1
ATOM 5196 C C . TYR B 1 276 ? -19.375 -10.164 -5.828 1 90.62 276 TYR B C 1
ATOM 5198 O O . TYR B 1 276 ? -19.328 -10.891 -6.82 1 90.62 276 TYR B O 1
ATOM 5206 N N . ASN B 1 277 ? -20.422 -10.016 -5.066 1 90.44 277 ASN B N 1
ATOM 5207 C CA . ASN B 1 277 ? -21.703 -10.555 -5.508 1 90.44 277 ASN B CA 1
ATOM 5208 C C . ASN B 1 277 ? -22.141 -9.938 -6.836 1 90.44 277 ASN B C 1
ATOM 5210 O O . ASN B 1 277 ? -22.453 -8.75 -6.898 1 90.44 277 ASN B O 1
ATOM 5214 N N . PRO B 1 278 ? -22.172 -10.75 -7.801 1 86.75 278 PRO B N 1
ATOM 5215 C CA . PRO B 1 278 ? -22.516 -10.203 -9.117 1 86.75 278 PRO B CA 1
ATOM 5216 C C . PRO B 1 278 ? -23.875 -9.523 -9.141 1 86.75 278 PRO B C 1
ATOM 5218 O O . PRO B 1 278 ? -24.078 -8.555 -9.875 1 86.75 278 PRO B O 1
ATOM 5221 N N . LYS B 1 279 ? -24.766 -10.039 -8.406 1 85 279 LYS B N 1
ATOM 5222 C CA . LYS B 1 279 ? -26.094 -9.422 -8.367 1 85 279 LYS B CA 1
ATOM 5223 C C . LYS B 1 279 ? -26 -7.98 -7.867 1 85 279 LYS B C 1
ATOM 5225 O O . LYS B 1 279 ? -26.703 -7.098 -8.383 1 85 279 LYS B O 1
ATOM 5230 N N . VAL B 1 280 ? -25.25 -7.793 -6.91 1 83.25 280 VAL B N 1
ATOM 5231 C CA . VAL B 1 280 ? -25.094 -6.461 -6.34 1 83.25 280 VAL B CA 1
ATOM 5232 C C . VAL B 1 280 ? -24.312 -5.574 -7.309 1 83.25 280 VAL B C 1
ATOM 5234 O O . VAL B 1 280 ? -24.688 -4.426 -7.555 1 83.25 280 VAL B O 1
ATOM 5237 N N . VAL B 1 281 ? -23.312 -6.105 -7.91 1 82.62 281 VAL B N 1
ATOM 5238 C CA . VAL B 1 281 ? -22.406 -5.359 -8.781 1 82.62 281 VAL B CA 1
ATOM 5239 C C . VAL B 1 281 ? -23.172 -4.879 -10.016 1 82.62 281 VAL B C 1
ATOM 5241 O O . VAL B 1 281 ?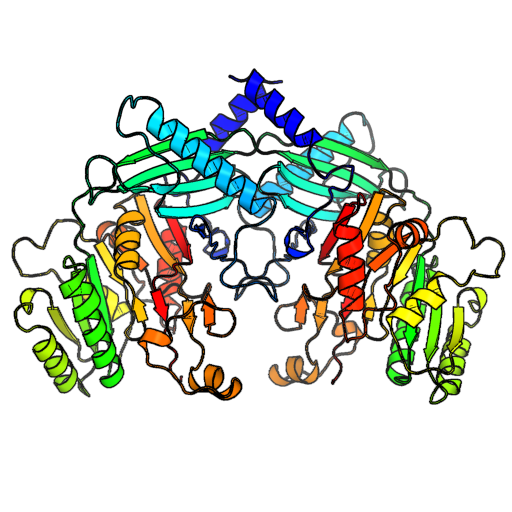 -23.094 -3.703 -10.375 1 82.62 281 VAL B O 1
ATOM 5244 N N . TYR B 1 282 ? -23.922 -5.688 -10.633 1 82.44 282 TYR B N 1
ATOM 5245 C CA . TYR B 1 282 ? -24.516 -5.379 -11.922 1 82.44 282 TYR B CA 1
ATOM 5246 C C . TYR B 1 282 ? -25.906 -4.781 -11.75 1 82.44 282 TYR B C 1
ATOM 5248 O O . TYR B 1 282 ? -26.312 -3.904 -12.516 1 82.44 282 TYR B O 1
ATOM 5256 N N . THR B 1 283 ? -26.562 -5.172 -10.758 1 83 283 THR B N 1
ATOM 5257 C CA . THR B 1 283 ? -27.891 -4.594 -10.539 1 83 283 THR B CA 1
ATOM 5258 C C . THR B 1 283 ? -27.781 -3.133 -10.125 1 83 283 THR B C 1
ATOM 5260 O O . THR B 1 283 ? -28.562 -2.293 -10.562 1 83 283 THR B O 1
ATOM 5263 N N . LEU B 1 284 ? -26.828 -2.914 -9.219 1 73.81 284 LEU B N 1
ATOM 5264 C CA . LEU B 1 284 ? -26.594 -1.543 -8.773 1 73.81 284 LEU B CA 1
ATOM 5265 C C . LEU B 1 284 ? -26.266 -0.64 -9.953 1 73.81 284 LEU B C 1
ATOM 5267 O O . LEU B 1 284 ? -26.547 0.561 -9.922 1 73.81 284 LEU B O 1
ATOM 5271 N N . GLN B 1 285 ? -25.734 -1.243 -10.953 1 75.19 285 GLN B N 1
ATOM 5272 C CA . GLN B 1 285 ? -25.375 -0.49 -12.148 1 75.19 285 GLN B CA 1
ATOM 5273 C C . GLN B 1 285 ? -26.5 -0.534 -13.18 1 75.19 285 GLN B C 1
ATOM 5275 O O . GLN B 1 285 ? -26.359 0.011 -14.281 1 75.19 285 GLN B O 1
ATOM 5280 N N . GLY B 1 286 ? -27.531 -1.151 -12.828 1 77 286 GLY B N 1
ATOM 5281 C CA . GLY B 1 286 ? -28.672 -1.266 -13.727 1 77 286 GLY B CA 1
ATOM 5282 C C . GLY B 1 286 ? -28.422 -2.205 -14.891 1 77 286 GLY B C 1
ATOM 5283 O O . GLY B 1 286 ? -29.047 -2.076 -15.945 1 77 286 GLY B O 1
ATOM 5284 N N . ARG B 1 287 ? -27.5 -3.008 -14.727 1 83.31 287 ARG B N 1
ATOM 5285 C CA . ARG B 1 287 ? -27.125 -3.926 -15.805 1 83.31 287 ARG B CA 1
ATOM 5286 C C . ARG B 1 287 ? -27.531 -5.355 -15.461 1 83.31 287 ARG B C 1
ATOM 5288 O O . ARG B 1 287 ? -27.641 -5.711 -14.281 1 83.31 287 ARG B O 1
ATOM 5295 N N . LYS B 1 288 ? -27.734 -6.188 -16.453 1 85.62 288 LYS B N 1
ATOM 5296 C CA . LYS B 1 288 ? -27.969 -7.613 -16.25 1 85.62 288 LYS B CA 1
ATOM 5297 C C . LYS B 1 288 ? -26.672 -8.336 -15.875 1 85.62 288 LYS B C 1
ATOM 5299 O O . LYS B 1 288 ? -25.594 -7.977 -16.344 1 85.62 288 LYS B O 1
ATOM 5304 N N . VAL B 1 289 ? -26.906 -9.305 -15.055 1 84.88 289 VAL B N 1
ATOM 5305 C CA . VAL B 1 289 ? -25.75 -10.109 -14.664 1 84.88 289 VAL B CA 1
ATOM 5306 C C . VAL B 1 289 ? -25.219 -10.875 -15.875 1 84.88 289 VAL B C 1
ATOM 5308 O O . VAL B 1 289 ? -25.938 -11.672 -16.484 1 84.88 289 VAL B O 1
ATOM 5311 N N . PRO B 1 290 ? -24.062 -10.609 -16.312 1 84.75 290 PRO B N 1
ATOM 5312 C CA . PRO B 1 290 ? -23.5 -11.312 -17.469 1 84.75 290 PRO B CA 1
ATOM 5313 C C . PRO B 1 290 ? -23.172 -12.781 -17.156 1 84.75 290 PRO B C 1
ATOM 5315 O O . PRO B 1 290 ? -23.406 -13.25 -16.047 1 84.75 290 PRO B O 1
ATOM 5318 N N . SER B 1 291 ? -22.734 -13.477 -18.219 1 83.69 291 SER B N 1
ATOM 5319 C CA . SER B 1 291 ? -22.297 -14.859 -18.031 1 83.69 291 SER B CA 1
ATOM 5320 C C . SER B 1 291 ? -21.109 -14.938 -17.062 1 83.69 291 SER B C 1
ATOM 5322 O O . SER B 1 291 ? -20.438 -13.93 -16.812 1 83.69 291 SER B O 1
ATOM 5324 N N . GLU B 1 292 ? -20.891 -16.062 -16.547 1 79.25 292 GLU B N 1
ATOM 5325 C CA . GLU B 1 292 ? -19.828 -16.25 -15.555 1 79.25 292 GLU B CA 1
ATOM 5326 C C . GLU B 1 292 ? -18.469 -15.844 -16.125 1 79.25 292 GLU B C 1
ATOM 5328 O O . GLU B 1 292 ? -17.656 -15.234 -15.422 1 79.25 292 GLU B O 1
ATOM 5333 N N . THR B 1 293 ? -18.312 -16.234 -17.344 1 78.25 293 THR B N 1
ATOM 5334 C CA . THR B 1 293 ? -17.047 -15.914 -17.984 1 78.25 293 THR B CA 1
ATOM 5335 C C . THR B 1 293 ? -16.859 -14.406 -18.094 1 78.25 293 THR B C 1
ATOM 5337 O O . THR B 1 293 ? -15.742 -13.898 -17.922 1 78.25 293 THR B O 1
ATOM 5340 N N . ASP B 1 294 ? -17.953 -13.711 -18.312 1 78.5 294 ASP B N 1
ATOM 5341 C CA . ASP B 1 294 ? -17.891 -12.266 -18.5 1 78.5 294 ASP B CA 1
ATOM 5342 C C . ASP B 1 294 ? -17.781 -11.539 -17.172 1 78.5 294 ASP B C 1
ATOM 5344 O O . ASP B 1 294 ? -17.531 -10.328 -17.125 1 78.5 294 ASP B O 1
ATOM 5348 N N . GLN B 1 295 ? -17.938 -12.32 -16.188 1 84.5 295 GLN B N 1
ATOM 5349 C CA . GLN B 1 295 ? -17.828 -11.719 -14.859 1 84.5 295 GLN B CA 1
ATOM 5350 C C . GLN B 1 295 ? -16.375 -11.672 -14.383 1 84.5 295 GLN B C 1
ATOM 5352 O O . GLN B 1 295 ? -16.062 -11 -13.406 1 84.5 295 GLN B O 1
ATOM 5357 N N . LEU B 1 296 ? -15.531 -12.328 -15.086 1 87.56 296 LEU B N 1
ATOM 5358 C CA . LEU B 1 296 ? -14.141 -12.445 -14.656 1 87.56 296 LEU B CA 1
ATOM 5359 C C . LEU B 1 296 ? -13.344 -11.211 -15.047 1 87.56 296 LEU B C 1
ATOM 5361 O O . LEU B 1 296 ? -12.391 -11.297 -15.82 1 87.56 296 LEU B O 1
ATOM 5365 N N . LEU B 1 297 ? -13.789 -10.086 -14.516 1 86.06 297 LEU B N 1
ATOM 5366 C CA . LEU B 1 297 ? -13.164 -8.797 -14.773 1 86.06 297 LEU B CA 1
ATOM 5367 C C . LEU B 1 297 ? -12.492 -8.258 -13.508 1 86.06 297 LEU B C 1
ATOM 5369 O O . LEU B 1 297 ? -13.062 -8.336 -12.422 1 86.06 297 LEU B O 1
ATOM 5373 N N . ILE B 1 298 ? -11.305 -7.848 -13.664 1 89.69 298 ILE B N 1
ATOM 5374 C CA . ILE B 1 298 ? -10.586 -7.254 -12.547 1 89.69 298 ILE B CA 1
ATOM 5375 C C . ILE B 1 298 ? -10.82 -5.742 -12.523 1 89.69 298 ILE B C 1
ATOM 5377 O O . ILE B 1 298 ? -10.328 -5.02 -13.391 1 89.69 298 ILE B O 1
ATOM 5381 N N . SER B 1 299 ? -11.547 -5.305 -11.664 1 85.38 299 SER B N 1
ATOM 5382 C CA . SER B 1 299 ? -11.836 -3.893 -11.438 1 85.38 299 SER B CA 1
ATOM 5383 C C . SER B 1 299 ? -12.25 -3.643 -9.984 1 85.38 299 SER B C 1
ATOM 5385 O O . SER B 1 299 ? -12.656 -4.57 -9.281 1 85.38 299 SER B O 1
ATOM 5387 N N . ARG B 1 300 ? -12.156 -2.387 -9.68 1 81.56 300 ARG B N 1
ATOM 5388 C CA . ARG B 1 300 ? -12.547 -2.018 -8.32 1 81.56 300 ARG B CA 1
ATOM 5389 C C . ARG B 1 300 ? -14.016 -2.324 -8.062 1 81.56 300 ARG B C 1
ATOM 5391 O O . ARG B 1 300 ? -14.406 -2.623 -6.934 1 81.56 300 ARG B O 1
ATOM 5398 N N . ASP B 1 301 ? -14.812 -2.357 -9.086 1 79.94 301 ASP B N 1
ATOM 5399 C CA . ASP B 1 301 ? -16.25 -2.541 -8.969 1 79.94 301 ASP B CA 1
ATOM 5400 C C . ASP B 1 301 ? -16.609 -4.023 -8.898 1 79.94 301 ASP B C 1
ATOM 5402 O O . ASP B 1 301 ? -17.703 -4.383 -8.43 1 79.94 301 ASP B O 1
ATOM 5406 N N . THR B 1 302 ? -15.688 -4.801 -9.336 1 87.75 302 THR B N 1
ATOM 5407 C CA . THR B 1 302 ? -16.094 -6.191 -9.484 1 87.75 302 THR B CA 1
ATOM 5408 C C . THR B 1 302 ? -15.5 -7.051 -8.375 1 87.75 302 THR B C 1
ATOM 5410 O O . THR B 1 302 ? -15.922 -8.195 -8.172 1 87.75 302 THR B O 1
ATOM 5413 N N . GLY B 1 303 ? -14.484 -6.57 -7.734 1 89.38 303 GLY B N 1
ATOM 5414 C CA . GLY B 1 303 ? -13.891 -7.398 -6.695 1 89.38 303 GLY B CA 1
ATOM 5415 C C . GLY B 1 303 ? -12.695 -6.754 -6.02 1 89.38 303 GLY B C 1
ATOM 5416 O O . GLY B 1 303 ? -12.547 -5.527 -6.047 1 89.38 303 GLY B O 1
ATOM 5417 N N . PHE B 1 304 ? -11.867 -7.559 -5.27 1 86.5 304 PHE B N 1
ATOM 5418 C CA . PHE B 1 304 ? -10.695 -7.105 -4.539 1 86.5 304 PHE B CA 1
ATOM 5419 C C . PHE B 1 304 ? -9.641 -8.203 -4.469 1 86.5 304 PHE B C 1
ATOM 5421 O O . PHE B 1 304 ? -9.961 -9.391 -4.602 1 86.5 304 PHE B O 1
ATOM 5428 N N . TRP B 1 305 ? -8.367 -7.82 -4.309 1 87.62 305 TRP B N 1
ATOM 5429 C CA . TRP B 1 305 ? -7.297 -8.781 -4.062 1 87.62 305 TRP B CA 1
ATOM 5430 C C . TRP B 1 305 ? -7.383 -9.344 -2.646 1 87.62 305 TRP B C 1
ATOM 5432 O O . TRP B 1 305 ? -7.32 -8.594 -1.672 1 87.62 305 TRP B O 1
ATOM 5442 N N . ARG B 1 306 ? -7.547 -10.586 -2.516 1 86.5 306 ARG B N 1
ATOM 5443 C CA . ARG B 1 306 ? -7.672 -11.25 -1.223 1 86.5 306 ARG B CA 1
ATOM 5444 C C . ARG B 1 306 ? -6.301 -11.523 -0.615 1 86.5 306 ARG B C 1
ATOM 5446 O O . ARG B 1 306 ? -5.82 -12.656 -0.646 1 86.5 306 ARG B O 1
ATOM 5453 N N . ASP B 1 307 ? -5.734 -10.578 0.026 1 81.56 307 ASP B N 1
ATOM 5454 C CA . ASP B 1 307 ? -4.363 -10.68 0.518 1 81.56 307 ASP B CA 1
ATOM 5455 C C . ASP B 1 307 ? -4.324 -11.312 1.905 1 81.56 307 ASP B C 1
ATOM 5457 O O . ASP B 1 307 ? -3.262 -11.398 2.525 1 81.56 307 ASP B O 1
ATOM 5461 N N . PHE B 1 308 ? -5.387 -11.859 2.438 1 78.12 308 PHE B N 1
ATOM 5462 C CA . PHE B 1 308 ? -5.414 -12.5 3.744 1 78.12 308 PHE B CA 1
ATOM 5463 C C . PHE B 1 308 ? -5.676 -13.992 3.605 1 78.12 308 PHE B C 1
ATOM 5465 O O . PHE B 1 308 ? -5.777 -14.711 4.605 1 78.12 308 PHE B O 1
ATOM 5472 N N . GLY B 1 309 ? -5.746 -14.477 2.479 1 83.19 309 GLY B N 1
ATOM 5473 C CA . GLY B 1 309 ? -5.945 -15.898 2.227 1 83.19 309 GLY B CA 1
ATOM 5474 C C . GLY B 1 309 ? -4.68 -16.594 1.765 1 83.19 309 GLY B C 1
ATOM 5475 O O . GLY B 1 309 ? -3.926 -16.062 0.952 1 83.19 309 GLY B O 1
ATOM 5476 N N . TYR B 1 310 ? -4.492 -17.797 2.328 1 89.19 310 TYR B N 1
ATOM 5477 C CA . TYR B 1 310 ? -3.291 -18.562 1.996 1 89.19 310 TYR B CA 1
ATOM 5478 C C . TYR B 1 310 ? -3.639 -19.969 1.55 1 89.19 310 TYR B C 1
ATOM 5480 O O . TYR B 1 310 ? -2.809 -20.875 1.637 1 89.19 310 TYR B O 1
ATOM 5488 N N . GLY B 1 311 ? -4.793 -20.125 1.11 1 91.31 311 GLY B N 1
ATOM 5489 C CA . GLY B 1 311 ? -5.27 -21.453 0.801 1 91.31 311 GLY B CA 1
ATOM 5490 C C . GLY B 1 311 ? -4.797 -21.969 -0.549 1 91.31 311 GLY B C 1
ATOM 5491 O O . GLY B 1 311 ? -4.652 -23.172 -0.751 1 91.31 311 GLY B O 1
ATOM 5492 N N . MET B 1 312 ? -4.656 -21.062 -1.496 1 94.31 312 MET B N 1
ATOM 5493 C CA . MET B 1 312 ? -4.16 -21.469 -2.811 1 94.31 312 MET B CA 1
ATOM 5494 C C . MET B 1 312 ? -2.635 -21.469 -2.838 1 94.31 312 MET B C 1
ATOM 5496 O O . MET B 1 312 ? -2 -20.484 -2.465 1 94.31 312 MET B O 1
ATOM 5500 N N . THR B 1 313 ? -2.068 -22.578 -3.199 1 96.88 313 THR B N 1
ATOM 5501 C CA . THR B 1 313 ? -0.613 -22.672 -3.223 1 96.88 313 THR B CA 1
ATOM 5502 C C . THR B 1 313 ? -0.155 -23.688 -4.27 1 96.88 313 THR B C 1
ATOM 5504 O O . THR B 1 313 ? -0.808 -24.703 -4.48 1 96.88 313 THR B O 1
ATOM 5507 N N . CYS B 1 314 ? 0.865 -23.375 -4.953 1 97.75 314 CYS B N 1
ATOM 5508 C CA . CYS B 1 314 ? 1.561 -24.266 -5.867 1 97.75 314 CYS B CA 1
ATOM 5509 C C . CYS B 1 314 ? 2.939 -24.625 -5.332 1 97.75 314 CYS B C 1
ATOM 5511 O O . CYS B 1 314 ? 3.797 -23.766 -5.168 1 97.75 314 CYS B O 1
ATOM 5513 N N . GLN B 1 315 ? 3.137 -25.922 -5.105 1 96.81 315 GLN B N 1
ATOM 5514 C CA . GLN B 1 315 ? 4.352 -26.375 -4.441 1 96.81 315 GLN B CA 1
ATOM 5515 C C . GLN B 1 315 ? 4.715 -27.797 -4.879 1 96.81 315 GLN B C 1
ATOM 5517 O O . GLN B 1 315 ? 3.842 -28.578 -5.266 1 96.81 315 GLN B O 1
ATOM 5522 N N . TYR B 1 316 ? 5.945 -28.078 -4.828 1 95.44 316 TYR B N 1
ATOM 5523 C CA . TYR B 1 316 ? 6.359 -29.453 -5.078 1 95.44 316 TYR B CA 1
ATOM 5524 C C . TYR B 1 316 ? 6.148 -30.312 -3.844 1 95.44 316 TYR B C 1
ATOM 5526 O O . TYR B 1 316 ? 6.34 -29.859 -2.717 1 95.44 316 TYR B O 1
ATOM 5534 N N . LYS B 1 317 ? 5.781 -31.547 -4.102 1 93.69 317 LYS B N 1
ATOM 5535 C CA . LYS B 1 317 ? 5.551 -32.5 -3.014 1 93.69 317 LYS B CA 1
ATOM 5536 C C . LYS B 1 317 ? 6.777 -32.594 -2.111 1 93.69 317 LYS B C 1
ATOM 5538 O O . LYS B 1 317 ? 6.648 -32.688 -0.89 1 93.69 317 LYS B O 1
ATOM 5543 N N . PHE B 1 318 ? 7.906 -32.531 -2.666 1 92 318 PHE B N 1
ATOM 5544 C CA . PHE B 1 318 ? 9.172 -32.562 -1.943 1 92 318 PHE B CA 1
ATOM 5545 C C . PHE B 1 318 ? 9.242 -31.453 -0.908 1 92 318 PHE B C 1
ATOM 5547 O O . PHE B 1 318 ? 9.617 -31.688 0.242 1 92 318 PHE B O 1
ATOM 5554 N N . ASP B 1 319 ? 8.914 -30.297 -1.309 1 94.25 319 ASP B N 1
ATOM 5555 C CA . ASP B 1 319 ? 8.953 -29.141 -0.427 1 94.25 319 ASP B CA 1
ATOM 5556 C C . ASP B 1 319 ? 7.875 -29.219 0.65 1 94.25 319 ASP B C 1
ATOM 5558 O O . ASP B 1 319 ? 8.109 -28.859 1.805 1 94.25 319 ASP B O 1
ATOM 5562 N N . LEU B 1 320 ? 6.719 -29.703 0.3 1 94.69 320 LEU B N 1
ATOM 5563 C CA . LEU B 1 320 ? 5.633 -29.891 1.254 1 94.69 320 LEU B CA 1
ATOM 5564 C C . LEU B 1 320 ? 6.051 -30.828 2.381 1 94.69 320 LEU B C 1
ATOM 5566 O O . LEU B 1 320 ? 5.805 -30.547 3.557 1 94.69 320 LEU B O 1
ATOM 5570 N N . LEU B 1 321 ? 6.648 -31.859 1.986 1 92.06 321 LEU B N 1
ATOM 5571 C CA . LEU B 1 321 ? 7.105 -32.812 2.975 1 92.06 321 LEU B CA 1
ATOM 5572 C C . LEU B 1 321 ? 8.234 -32.25 3.824 1 92.06 321 LEU B C 1
ATOM 5574 O O . LEU B 1 321 ? 8.281 -32.469 5.035 1 92.06 321 LEU B O 1
ATOM 5578 N N . ARG B 1 322 ? 9.055 -31.547 3.213 1 91.19 322 ARG B N 1
ATOM 5579 C CA . ARG B 1 322 ? 10.203 -30.953 3.896 1 91.19 322 ARG B CA 1
ATOM 5580 C C . ARG B 1 322 ? 9.75 -30 5.004 1 91.19 322 ARG B C 1
ATOM 5582 O O . ARG B 1 322 ? 10.383 -29.938 6.062 1 91.19 322 ARG B O 1
ATOM 5589 N N . VAL B 1 323 ? 8.742 -29.266 4.758 1 93.06 323 VAL B N 1
ATOM 5590 C CA . VAL B 1 323 ? 8.281 -28.328 5.762 1 93.06 323 VAL B CA 1
ATOM 5591 C C . VAL B 1 323 ? 7.262 -28.984 6.68 1 93.06 323 VAL B C 1
ATOM 5593 O O . VAL B 1 323 ? 6.59 -28.312 7.465 1 93.06 323 VAL B O 1
ATOM 5596 N N . LYS B 1 324 ? 6.953 -30.203 6.586 1 90.56 324 LYS B N 1
ATOM 5597 C CA . LYS B 1 324 ? 6.117 -31.047 7.434 1 90.56 324 LYS B CA 1
ATOM 5598 C C . LYS B 1 324 ? 4.637 -30.766 7.207 1 90.56 324 LYS B C 1
ATOM 5600 O O . LYS B 1 324 ? 3.82 -30.922 8.117 1 90.56 324 LYS B O 1
ATOM 5605 N N . GLY B 1 325 ? 4.355 -30.25 6.113 1 90.12 325 GLY B N 1
ATOM 5606 C CA . GLY B 1 325 ? 2.992 -30.094 5.633 1 90.12 325 GLY B CA 1
ATOM 5607 C C . GLY B 1 325 ? 2.043 -29.578 6.695 1 90.12 325 GLY B C 1
ATOM 5608 O O . GLY B 1 325 ? 2.385 -28.656 7.445 1 90.12 325 GLY B O 1
ATOM 5609 N N . PHE B 1 326 ? 0.788 -30.062 6.684 1 86.56 326 PHE B N 1
ATOM 5610 C CA . PHE B 1 326 ? -0.278 -29.609 7.57 1 86.56 326 PHE B CA 1
ATOM 5611 C C . PHE B 1 326 ? -0.151 -30.266 8.945 1 86.56 326 PHE B C 1
ATOM 5613 O O . PHE B 1 326 ? 0.228 -31.438 9.055 1 86.56 326 PHE B O 1
ATOM 5620 N N . SER B 1 327 ? -0.326 -29.328 9.977 1 74.06 327 SER B N 1
ATOM 5621 C CA . SER B 1 327 ? -0.333 -29.844 11.336 1 74.06 327 SER B CA 1
ATOM 5622 C C . SER B 1 327 ? -1.715 -30.359 11.727 1 74.06 327 SER B C 1
ATOM 5624 O O . SER B 1 327 ? -2.73 -29.75 11.391 1 74.06 327 SER B O 1
ATOM 5626 N N . GLU B 1 328 ? -1.785 -31.562 12.195 1 62.94 328 GLU B N 1
ATOM 5627 C CA . GLU B 1 328 ? -3.051 -32.125 12.641 1 62.94 328 GLU B CA 1
ATOM 5628 C C . GLU B 1 328 ? -3.635 -31.359 13.812 1 62.94 328 GLU B C 1
ATOM 5630 O O . GLU B 1 328 ? -4.844 -31.391 14.047 1 62.94 328 GLU B O 1
ATOM 5635 N N . GLU B 1 329 ? -2.836 -30.656 14.5 1 59.72 329 GLU B N 1
ATOM 5636 C CA . GLU B 1 329 ? -3.311 -30.047 15.734 1 59.72 329 GLU B CA 1
ATOM 5637 C C . GLU B 1 329 ? -4.039 -28.734 15.461 1 59.72 329 GLU B C 1
ATOM 5639 O O . GLU B 1 329 ? -4.746 -28.219 16.328 1 59.72 329 GLU B O 1
ATOM 5644 N N . THR B 1 330 ? -3.812 -28.156 14.398 1 56.31 330 THR B N 1
ATOM 5645 C CA . THR B 1 330 ? -4.426 -26.859 14.164 1 56.31 330 THR B CA 1
ATOM 5646 C C . THR B 1 330 ? -5.832 -27.016 13.586 1 56.31 330 THR B C 1
ATOM 5648 O O . THR B 1 330 ? -6 -27.578 12.492 1 56.31 330 THR B O 1
ATOM 5651 N N . VAL B 1 331 ? -6.859 -27.125 14.555 1 52.12 331 VAL B N 1
ATOM 5652 C CA . VAL B 1 331 ? -8.273 -27.281 14.234 1 52.12 331 VAL B CA 1
ATOM 5653 C C . VAL B 1 331 ? -8.961 -25.922 14.227 1 52.12 331 VAL B C 1
ATOM 5655 O O . VAL B 1 331 ? -8.82 -25.141 15.172 1 52.12 331 VAL B O 1
ATOM 5658 N N . GLY B 1 332 ? -9.312 -25.203 12.93 1 53.28 332 GLY B N 1
ATOM 5659 C CA . GLY B 1 332 ? -10.18 -24.047 12.742 1 53.28 332 GLY B CA 1
ATOM 5660 C C . GLY B 1 332 ? -10.094 -23.453 11.352 1 53.28 332 GLY B C 1
ATOM 5661 O O . GLY B 1 332 ? -9.164 -23.75 10.602 1 53.28 332 GLY B O 1
ATOM 5662 N N . TRP B 1 333 ? -11.156 -22.812 10.906 1 54.69 333 TRP B N 1
ATOM 5663 C CA . TRP B 1 333 ? -11.336 -22.312 9.547 1 54.69 333 TRP B CA 1
ATOM 5664 C C . TRP B 1 333 ? -10.195 -21.375 9.164 1 54.69 333 TRP B C 1
ATOM 5666 O O . TRP B 1 333 ? -10.047 -20.297 9.75 1 54.69 333 TRP B O 1
ATOM 5676 N N . GLY B 1 334 ? -9.281 -21.734 8.242 1 63.56 334 GLY B N 1
ATOM 5677 C CA . GLY B 1 334 ? -8.25 -20.938 7.602 1 63.56 334 GLY B CA 1
ATOM 5678 C C . GLY B 1 334 ? -6.926 -20.953 8.344 1 63.56 334 GLY B C 1
ATOM 5679 O O . GLY B 1 334 ? -5.898 -20.547 7.809 1 63.56 334 GLY B O 1
ATOM 5680 N N . GLY B 1 335 ? -7.031 -21.5 9.555 1 75.75 335 GLY B N 1
ATOM 5681 C CA . GLY B 1 335 ? -5.82 -21.516 10.367 1 75.75 335 GLY B CA 1
ATOM 5682 C C . GLY B 1 335 ? -4.766 -22.469 9.844 1 75.75 335 GLY B C 1
ATOM 5683 O O . GLY B 1 335 ? -3.568 -22.203 9.945 1 75.75 335 GLY B O 1
ATOM 5684 N N . GLU B 1 336 ? -5.254 -23.531 9.242 1 84.62 336 GLU B N 1
ATOM 5685 C CA . GLU B 1 336 ? -4.32 -24.531 8.719 1 84.62 336 GLU B CA 1
ATOM 5686 C C . GLU B 1 336 ? -3.531 -23.984 7.535 1 84.62 336 GLU B C 1
ATOM 5688 O O . GLU B 1 336 ? -2.338 -24.266 7.395 1 84.62 336 GLU B O 1
ATOM 5693 N N . ASP B 1 337 ? -4.211 -23.266 6.762 1 88 337 ASP B N 1
ATOM 5694 C CA . ASP B 1 337 ? -3.537 -22.672 5.613 1 88 337 ASP B CA 1
ATOM 5695 C C . ASP B 1 337 ? -2.455 -21.688 6.066 1 88 337 ASP B C 1
ATOM 5697 O O . ASP B 1 337 ? -1.357 -21.672 5.504 1 88 337 ASP B O 1
ATOM 5701 N N . VAL B 1 338 ? -2.842 -20.969 7.062 1 87.31 338 VAL B N 1
ATOM 5702 C CA . VAL B 1 338 ? -1.887 -20 7.582 1 87.31 338 VAL B CA 1
ATOM 5703 C C . VAL B 1 338 ? -0.681 -20.719 8.172 1 87.31 338 VAL B C 1
ATOM 5705 O O . VAL B 1 338 ? 0.458 -20.266 8.031 1 87.31 338 VAL B O 1
ATOM 5708 N N . SER B 1 339 ? -0.975 -21.781 8.82 1 88.56 339 SER B N 1
ATOM 5709 C CA . SER B 1 339 ? 0.097 -22.562 9.43 1 88.56 339 SER B CA 1
ATOM 5710 C C . SER B 1 339 ? 1.079 -23.062 8.383 1 88.56 339 SER B C 1
ATOM 5712 O O . SER B 1 339 ? 2.295 -22.969 8.57 1 88.56 339 SER B O 1
ATOM 5714 N N . LEU B 1 340 ? 0.579 -23.641 7.348 1 92.62 340 LEU B N 1
ATOM 5715 C CA . LEU B 1 340 ? 1.456 -24.109 6.277 1 92.62 340 LEU B CA 1
ATOM 5716 C C . LEU B 1 340 ? 2.246 -22.953 5.68 1 92.62 340 LEU B C 1
ATOM 5718 O O . LEU B 1 340 ? 3.451 -23.078 5.445 1 92.62 340 LEU B O 1
ATOM 5722 N N . TYR B 1 341 ? 1.575 -21.906 5.422 1 92.44 341 TYR B N 1
ATOM 5723 C CA . TYR B 1 341 ? 2.232 -20.703 4.898 1 92.44 341 TYR B CA 1
ATOM 5724 C C . TYR B 1 341 ? 3.369 -20.266 5.812 1 92.44 341 TYR B C 1
ATOM 5726 O O . TYR B 1 341 ? 4.465 -19.953 5.34 1 92.44 341 TYR B O 1
ATOM 5734 N N . ARG B 1 342 ? 3.123 -20.25 7.059 1 89.38 342 ARG B N 1
ATOM 5735 C CA . ARG B 1 342 ? 4.125 -19.859 8.047 1 89.38 342 ARG B CA 1
ATOM 5736 C C . ARG B 1 342 ? 5.332 -20.797 7.996 1 89.38 342 ARG B C 1
ATOM 5738 O O . ARG B 1 342 ? 6.469 -20.359 8.156 1 89.38 342 ARG B O 1
ATOM 5745 N N . LYS B 1 343 ? 5.094 -22.016 7.84 1 92.12 343 LYS B N 1
ATOM 5746 C CA . LYS B 1 343 ? 6.184 -22.969 7.746 1 92.12 343 LYS B CA 1
ATOM 5747 C C . LYS B 1 343 ? 7.082 -22.672 6.547 1 92.12 343 LYS B C 1
ATOM 5749 O O . LYS B 1 343 ? 8.305 -22.75 6.648 1 92.12 343 LYS B O 1
ATOM 5754 N N . TYR B 1 344 ? 6.488 -22.391 5.461 1 92.69 344 TYR B N 1
ATOM 5755 C CA . TYR B 1 344 ? 7.277 -22.016 4.293 1 92.69 344 TYR B CA 1
ATOM 5756 C C . TYR B 1 344 ? 8.055 -20.734 4.555 1 92.69 344 TYR B C 1
ATOM 5758 O O . TYR B 1 344 ? 9.242 -20.641 4.219 1 92.69 344 TYR B O 1
ATOM 5766 N N . VAL B 1 345 ? 7.395 -19.734 5.148 1 90.88 345 VAL B N 1
ATOM 5767 C CA . VAL B 1 345 ? 8.008 -18.438 5.422 1 90.88 345 VAL B CA 1
ATOM 5768 C C . VAL B 1 345 ? 9.227 -18.625 6.324 1 90.88 345 VAL B C 1
ATOM 5770 O O . VAL B 1 345 ? 10.227 -17.922 6.18 1 90.88 345 VAL B O 1
ATOM 5773 N N . ARG B 1 346 ? 9.148 -19.625 7.129 1 89.94 346 ARG B N 1
ATOM 5774 C CA . ARG B 1 346 ? 10.203 -19.875 8.102 1 89.94 346 ARG B CA 1
ATOM 5775 C C . ARG B 1 346 ? 11.25 -20.844 7.555 1 89.94 346 ARG B C 1
ATOM 5777 O O . ARG B 1 346 ? 12.203 -21.188 8.25 1 89.94 346 ARG B O 1
ATOM 5784 N N . SER B 1 347 ? 11.039 -21.219 6.398 1 90.19 347 SER B N 1
ATOM 5785 C CA . SER B 1 347 ? 11.969 -22.172 5.793 1 90.19 347 SER B CA 1
ATOM 5786 C C . SER B 1 347 ? 12.977 -21.469 4.891 1 90.19 347 SER B C 1
ATOM 5788 O O . SER B 1 347 ? 12.969 -20.234 4.793 1 90.19 347 SER B O 1
ATOM 5790 N N . GLY B 1 348 ? 13.836 -22.266 4.238 1 87.12 348 GLY B N 1
ATOM 5791 C CA . GLY B 1 348 ? 14.805 -21.75 3.281 1 87.12 348 GLY B CA 1
ATOM 5792 C C . GLY B 1 348 ? 14.273 -21.703 1.861 1 87.12 348 GLY B C 1
ATOM 5793 O O . GLY B 1 348 ? 15.016 -21.391 0.925 1 87.12 348 GLY B O 1
ATOM 5794 N N . ILE B 1 349 ? 13.031 -22.031 1.766 1 90.38 349 ILE B N 1
ATOM 5795 C CA . ILE B 1 349 ? 12.398 -21.984 0.451 1 90.38 349 ILE B CA 1
ATOM 5796 C C . ILE B 1 349 ? 11.844 -20.594 0.185 1 90.38 349 ILE B C 1
ATOM 5798 O O . ILE B 1 349 ? 11.148 -20.031 1.031 1 90.38 349 ILE B O 1
ATOM 5802 N N . LYS B 1 350 ? 12.141 -20 -0.921 1 91.31 350 LYS B N 1
ATOM 5803 C CA . LYS B 1 350 ? 11.648 -18.672 -1.278 1 91.31 350 LYS B CA 1
ATOM 5804 C C . LYS B 1 350 ? 10.148 -18.688 -1.519 1 91.31 350 LYS B C 1
ATOM 5806 O O . LYS B 1 350 ? 9.648 -19.484 -2.318 1 91.31 350 LYS B O 1
ATOM 5811 N N . VAL B 1 351 ? 9.484 -17.859 -0.805 1 92.38 351 VAL B N 1
ATOM 5812 C CA . VAL B 1 351 ? 8.047 -17.734 -1.004 1 92.38 351 VAL B CA 1
ATOM 5813 C C . VAL B 1 351 ? 7.75 -16.625 -2.012 1 92.38 351 VAL B C 1
ATOM 5815 O O . VAL B 1 351 ? 8.047 -15.461 -1.761 1 92.38 351 VAL B O 1
ATOM 5818 N N . ILE B 1 352 ? 7.184 -17 -3.143 1 92.81 352 ILE B N 1
ATOM 5819 C CA . ILE B 1 352 ? 6.738 -16.031 -4.152 1 92.81 352 ILE B CA 1
ATOM 5820 C C . ILE B 1 352 ? 5.242 -15.789 -4 1 92.81 352 ILE B C 1
ATOM 5822 O O . ILE B 1 352 ? 4.422 -16.562 -4.508 1 92.81 352 ILE B O 1
ATOM 5826 N N . ARG B 1 353 ? 4.914 -14.766 -3.25 1 92.75 353 ARG B N 1
ATOM 5827 C CA . ARG B 1 353 ? 3.533 -14.32 -3.107 1 92.75 353 ARG B CA 1
ATOM 5828 C C . ARG B 1 353 ? 3.256 -13.109 -3.988 1 92.75 353 ARG B C 1
ATOM 5830 O O . ARG B 1 353 ? 3.908 -12.07 -3.844 1 92.75 353 ARG B O 1
ATOM 5837 N N . ALA B 1 354 ? 2.326 -13.211 -4.961 1 93.12 354 ALA B N 1
ATOM 5838 C CA . ALA B 1 354 ? 2.07 -12.156 -5.938 1 93.12 354 ALA B CA 1
ATOM 5839 C C . ALA B 1 354 ? 0.602 -12.133 -6.348 1 93.12 354 ALA B C 1
ATOM 5841 O O . ALA B 1 354 ? -0.055 -13.18 -6.387 1 93.12 354 ALA B O 1
ATOM 5842 N N . THR B 1 355 ? 0.098 -10.914 -6.66 1 93.12 355 THR B N 1
ATOM 5843 C CA . THR B 1 355 ? -1.219 -10.844 -7.285 1 93.12 355 THR B CA 1
ATOM 5844 C C . THR B 1 355 ? -1.233 -11.609 -8.602 1 93.12 355 THR B C 1
ATOM 5846 O O . THR B 1 355 ? -0.289 -11.516 -9.391 1 93.12 355 THR B O 1
ATOM 5849 N N . ASP B 1 356 ? -2.232 -12.367 -8.805 1 94.62 356 ASP B N 1
ATOM 5850 C CA . ASP B 1 356 ? -2.326 -13.164 -10.031 1 94.62 356 ASP B CA 1
ATOM 5851 C C . ASP B 1 356 ? -3.648 -12.906 -10.75 1 94.62 356 ASP B C 1
ATOM 5853 O O . ASP B 1 356 ? -4.703 -13.367 -10.312 1 94.62 356 ASP B O 1
ATOM 5857 N N . PRO B 1 357 ? -3.59 -12.188 -11.891 1 93.31 357 PRO B N 1
ATOM 5858 C CA . PRO B 1 357 ? -4.824 -11.844 -12.602 1 93.31 357 PRO B CA 1
ATOM 5859 C C . PRO B 1 357 ? -5.461 -13.039 -13.297 1 93.31 357 PRO B C 1
ATOM 5861 O O . PRO B 1 357 ? -6.508 -12.906 -13.938 1 93.31 357 PRO B O 1
ATOM 5864 N N . GLY B 1 358 ? -4.914 -14.203 -13.203 1 94.19 358 GLY B N 1
ATOM 5865 C CA . GLY B 1 358 ? -5.445 -15.383 -13.867 1 94.19 358 GLY B CA 1
ATOM 5866 C C . GLY B 1 358 ? -6.203 -16.297 -12.93 1 94.19 358 GLY B C 1
ATOM 5867 O O . GLY B 1 358 ? -6.633 -17.391 -13.328 1 94.19 358 GLY B O 1
ATOM 5868 N N . ILE B 1 359 ? -6.355 -15.945 -11.695 1 95.69 359 ILE B N 1
ATOM 5869 C CA . ILE B 1 359 ? -7.082 -16.781 -10.758 1 95.69 359 ILE B CA 1
ATOM 5870 C C . ILE B 1 359 ? -8.094 -15.945 -9.984 1 95.69 359 ILE B C 1
ATOM 5872 O O . ILE B 1 359 ? -7.758 -14.891 -9.445 1 95.69 359 ILE B O 1
ATOM 5876 N N . PHE B 1 360 ? -9.406 -16.422 -9.93 1 94.88 360 PHE B N 1
ATOM 5877 C CA . PHE B 1 360 ? -10.531 -15.727 -9.32 1 94.88 360 PHE B CA 1
ATOM 5878 C C . PHE B 1 360 ? -11.211 -16.594 -8.273 1 94.88 360 PHE B C 1
ATOM 5880 O O . PHE B 1 360 ? -11.297 -17.812 -8.438 1 94.88 360 PHE B O 1
ATOM 5887 N N . HIS B 1 361 ? -11.555 -15.992 -7.258 1 94.38 361 HIS B N 1
ATOM 5888 C CA . HIS B 1 361 ? -12.5 -16.609 -6.324 1 94.38 361 HIS B CA 1
ATOM 5889 C C . HIS B 1 361 ? -13.922 -16.141 -6.594 1 94.38 361 HIS B C 1
ATOM 5891 O O . HIS B 1 361 ? -14.227 -14.945 -6.477 1 94.38 361 HIS B O 1
ATOM 5897 N N . ILE B 1 362 ? -14.781 -17.016 -6.938 1 92.56 362 ILE B N 1
ATOM 5898 C CA . ILE B 1 362 ? -16.172 -16.688 -7.277 1 92.56 362 ILE B CA 1
ATOM 5899 C C . ILE B 1 362 ? -16.969 -16.422 -6 1 92.56 362 ILE B C 1
ATOM 5901 O O . ILE B 1 362 ? -16.797 -17.125 -5 1 92.56 362 ILE B O 1
ATOM 5905 N N . TRP B 1 363 ? -17.797 -15.516 -6.094 1 90.38 363 TRP B N 1
ATOM 5906 C CA . TRP B 1 363 ? -18.641 -15.164 -4.949 1 90.38 363 TRP B CA 1
ATOM 5907 C C . TRP B 1 363 ? -19.625 -16.281 -4.637 1 90.38 363 TRP B C 1
ATOM 5909 O O . TRP B 1 363 ? -20.219 -16.859 -5.547 1 90.38 363 TRP B O 1
ATOM 5919 N N . HIS B 1 364 ? -19.75 -16.562 -3.412 1 87.69 364 HIS B N 1
ATOM 5920 C CA . HIS B 1 364 ? -20.812 -17.453 -2.951 1 87.69 364 HIS B CA 1
ATOM 5921 C C . HIS B 1 364 ? -21.312 -17.047 -1.566 1 87.69 364 HIS B C 1
ATOM 5923 O O . HIS B 1 364 ? -20.562 -16.469 -0.782 1 87.69 364 HIS B O 1
ATOM 5929 N N . PRO B 1 365 ? -22.516 -17.266 -1.325 1 78.75 365 PRO B N 1
ATOM 5930 C CA . PRO B 1 365 ? -23.031 -16.938 0.002 1 78.75 365 PRO B CA 1
ATOM 5931 C C . PRO B 1 365 ? -22.406 -17.766 1.111 1 78.75 365 PRO B C 1
ATOM 5933 O O . PRO B 1 365 ? -22.062 -18.938 0.896 1 78.75 365 PRO B O 1
ATOM 5936 N N . LYS B 1 366 ? -22.188 -17.25 2.291 1 65.5 366 LYS B N 1
ATOM 5937 C CA . LYS B 1 366 ? -21.656 -17.984 3.432 1 65.5 366 LYS B CA 1
ATOM 5938 C C . LYS B 1 366 ? -22.766 -18.703 4.199 1 65.5 366 LYS B C 1
ATOM 5940 O O . LYS B 1 366 ? -23.906 -18.219 4.238 1 65.5 366 LYS B O 1
#

pLDDT: mean 87.13, std 9.77, range [51.97, 98.06]

InterPro domains:
  IPR008428 Chondroitin N-acetylgalactosaminyltransferase [PF05679] (18-366)
  IPR029044 Nucleotide-diphospho-sugar transferases [G3DSA:3.90.550.10] (137-366)
  IPR029044 Nucleotide-diphospho-sugar transferases [SSF53448] (209-365)
  IPR051227 Chondroitin sulfate glycosyltransferase [PTHR12369] (54-366)

Secondary structure (DSSP, 8-state):
-HHHHHHHHHHHHHHSTTSS----SSGGG--PBEEE-SS-EE-S---TT--SSB---HHHHHHHHHHHHHHHHHHHTT-SSS---GGGEEEEEEEEETTTEEEEEEEEE-SSSTT-EEEEEEEEEBPPPEEEEEEEEPSSPPPEEEEEEE-S-HHHHHHHHHHIIIIIIIII--EEEEEEEESSTTHHHHHHHHHHHHGGGGGGEEEEEE-S---HHHHHHHHHHSPP-STTS--SS-EEEE--TTEEE-HHHHHHHHHH-BTTTEEEEEEEEEEP-HHHHHHHTT-----TGGG---STTTEEE-TT----EEEEHHHHHHTT---TT--STTHHHHHHHHHHHTSSSEEEEEEEEEEEEPP---/-HHHHHHHHHHHHHHSTTSS----SSGGGPPPBEEE-SS-EE-S---TT--SSB---HHHHHHHHHHHHHHHHHHHTT-SSS---GGGEEEEEEEEETTTEEEEEEEEE-SSSTT-EEEEEEEEEBPPPEEEEEEEPPSSPPPEEEEEEE-S-HHHHHHHHHHIIIIIIIII--EEEEEEEESSTTHHHHHHHHHHHHGGGGGGEEEEEE-S---HHHHHHHHHHSPP-STTS--SSPEEEE--TTEEE-HHHHHHHHHH-BTTTEEEEEEEEEEP-HHHHHHHTT-----TGGG---STTTEEEETT----EEEEHHHHHHTT---TT--STTHHHHHHHHHHHTSSSEEEEEEEEEEEEPP---

Radius of gyration: 29.3 Å; Cα contacts (8 Å, |Δi|>4): 1485; chains: 2; bounding box: 64×90×62 Å

Organism: Rhodnius prolixus (NCBI:txid13249)

Sequence (732 aa):
NASDCMNHVKKQIERAELQKGVSLNNEYEMISFNHFTLNRVYPTDLGLGKRVVEKPIGYKRKDLHQALQTAVDTLNRNLTKNKYTLDDFVEGIYRIEPTTGTEYELYFKHKLNKSGFTKITVLRPFAPLVQIANILVNPKKELIHIILPLSGRVHTFQGFMDKFVKIGLKNDRRVLLTVVYFGEEGLSEARMIMSKAAGKNSAYLRLLALNETFSRSKGLKVGAEREWEEPGVLGDDVLLFFCDVDVVFSARFLERCRWNASPGRSVYYPVVFSLYNPKVVYTLQGRKVPSETDQLLISRDTGFWRDFGYGMTCQYKFDLLRVKGFSEETVGWGGEDVSLYRKYVRSGIKVIRATDPGIFHIWHPKNASDCMNHVKKQIERAELQKGVSLNNEYEMISFNHFTLNRVYPTDLGLGKRVVEKPIGYKRKDLHQALQTAVDTLNRNLTKNKYTLDDFVEGIYRIEPTTGTEYELYFKHKLNKSGFTKITVLRPFAPLVQIANILVNPKKELIHIILPLSGRVHTFQGFMDKFVKIGLKNDRRVLLTVVYFGEEGLSEARMIMSKAAGKNSAYLRLLALNETFSRSKGLKVGAEREWEEPGVLGDDVLLFFCDVDVVFSARFLERCRWNASPGRSVYYPVVFSLYNPKVVYTLQGRKVPSETDQLLISRDTGFWRDFGYGMTCQYKFDLLRVKGFSEETVGWGGEDVSLYRKYVRSGIKVIRATDPGIFHIWHPK

Nearest PDB structures (foldseek):
  4irp-assembly3_A  TM=7.150E-01  e=1.937E-06  Homo sapiens
  8tic-assembly1_A  TM=5.182E-01  e=1.625E-04  Homo sapiens
  6wmn-assembly1_A  TM=5.010E-01  e=7.845E-05  Homo sapiens
  8tic-assembly1_C  TM=5.526E-01  e=2.805E-04  Homo sapiens
  7jhk-assembly1_A  TM=5.434E-01  e=4.037E-04  Homo sapiens